Protein AF-A0ABD3P329-F1 (afdb_monomer)

Mean predicted aligned error: 16.36 Å

Foldseek 3Di:
DDDDDDDDDDDDDDDDDDDDDDDDDDDDDDDPDPDLVNVCVVLNVVLSVLLVVLVVLVVVVVVPDDDDDDDDDDDDDDDDDDDDDDDDDDDDDDDDDDDDDDDDDDDDDDDDDDDDDDDDDDDDDDDDDDDDDDDDDDPVVVDDPVVVVVVVVVDDPVNVLVPLDPDDPPPPNQQLVVNLAHEDALLPHQQQAPPRDDDPVSLLRNLVNHAEYEYDDLPRRGDLVSLSVCVSVPSQQNHQYYEYELCLSVLSNLLSCLSRPRHAYYAYHNDDDLVCLPDPSSLVSVLSSLLSNLSNLNYAEYHYYHLAAHELVSLLSLLSNLNYQYYADENYQCQPNLLSPLSNLNHAEDADAHYAPNDHHPDAHDLVSLVSNLSNLNHQEYHYHRHEQAALSSLVSPLQHQRHAYYHYAQHFNYDLRVLLSVLSNLNYQEDAYHYDLPPPDPGPAHDLLSNLSVLSNCNHAFYHDEARDPALCSLLSNLSNANHAEYEYEYNDDQDPVNVVVSVVSCVVRHVNYQEYEYEDCPPDDWDWDADPNHIYIYDYDDPRDDDPRD

Secondary structure (DSSP, 8-state):
--------------------------------PPPHHHHHHHH-HHHHHHHHHHHHHHHHHHHS---S------------------------------------------------------------------PPPPGGGGS-HHHHHHHHTT--HHHHHHTS-SPPTTT----GGGGTTS-EESTT-TTTBTT----HHHHHHHHTT--EEEE--TT--B-HHHHHHHHHTTTTTT--EEEESSGGGGHHHHHHHTT-TT--EEEEEE---HHHHT-HHHHHHHHHHHHHGGG-TT-SEEEEEEEEEEPGGGGGGGGG-TT-SEEEEEEE--TTTGGGGTT-TT-SEEEEEEB-SS---SSPPPHHHHGGGTT-TT--EEEEES-TT--HHHHTTTTT-TT--EEEEES--S--TTHHHHHHT-TT-SEEEEE--S---S---PPPGGGGGGGGG-TT--EEEEES--SSGGGGGGGTT-TT--EEEEE-SS---HHHHHHHHHHHHHH-TT--EEEEEESS-PPPEEEEETTEEEEEEE--BTB-----

Structure (mmCIF, N/CA/C/O backbone):
data_AF-A0ABD3P329-F1
#
_entry.id   AF-A0ABD3P329-F1
#
loop_
_atom_site.group_PDB
_atom_site.id
_atom_site.type_symbol
_atom_site.label_atom_id
_atom_site.label_alt_id
_atom_site.label_comp_id
_atom_site.label_asym_id
_atom_site.label_entity_id
_atom_site.label_seq_id
_atom_site.pdbx_PDB_ins_code
_atom_site.Cartn_x
_atom_site.Cartn_y
_atom_site.Cartn_z
_atom_site.occupancy
_atom_site.B_iso_or_equiv
_atom_site.auth_seq_id
_atom_site.auth_comp_id
_atom_site.auth_asym_id
_atom_site.auth_atom_id
_atom_site.pdbx_PDB_model_num
ATOM 1 N N . MET A 1 1 ? 39.337 41.580 45.829 1.00 33.41 1 MET A N 1
ATOM 2 C CA . MET A 1 1 ? 40.181 40.472 45.324 1.00 33.41 1 MET A CA 1
ATOM 3 C C . MET A 1 1 ? 40.118 40.576 43.806 1.00 33.41 1 MET A C 1
ATOM 5 O O . MET A 1 1 ? 39.018 40.715 43.300 1.00 33.41 1 MET A O 1
ATOM 9 N N . MET A 1 2 ? 41.209 40.935 43.121 1.00 28.69 2 MET A N 1
ATOM 10 C CA . MET A 1 2 ? 42.257 40.014 42.628 1.00 28.69 2 MET A CA 1
ATOM 11 C C . MET A 1 2 ? 41.678 38.880 41.761 1.00 28.69 2 MET A C 1
ATOM 13 O O . MET A 1 2 ? 40.825 38.163 42.264 1.00 28.69 2 MET A O 1
ATOM 17 N N . SER A 1 3 ? 42.108 38.608 40.523 1.00 28.09 3 SER A N 1
ATOM 18 C CA . SER A 1 3 ? 42.978 39.330 39.569 1.00 28.09 3 SER A CA 1
ATOM 19 C C . SER A 1 3 ? 42.733 38.733 38.171 1.00 28.09 3 SER A C 1
ATOM 21 O O . SER A 1 3 ? 42.614 37.517 38.066 1.00 28.09 3 SER A O 1
ATOM 23 N N . VAL A 1 4 ? 42.728 39.536 37.101 1.00 32.75 4 VAL A N 1
ATOM 24 C CA . VAL A 1 4 ? 42.748 39.028 35.709 1.00 32.75 4 VAL A CA 1
ATOM 25 C C . VAL A 1 4 ? 44.195 39.017 35.192 1.00 32.75 4 VAL A C 1
ATOM 27 O O . VAL A 1 4 ? 44.858 40.050 35.311 1.00 32.75 4 VAL A O 1
ATOM 30 N N . PRO A 1 5 ? 44.697 37.924 34.586 1.00 31.67 5 PRO A N 1
ATOM 31 C CA . PRO A 1 5 ? 45.894 37.937 33.746 1.00 31.67 5 PRO A CA 1
ATOM 32 C C . PRO A 1 5 ? 45.532 38.125 32.262 1.00 31.67 5 PRO A C 1
ATOM 34 O O . PRO A 1 5 ? 44.532 37.599 31.782 1.00 31.67 5 PRO A O 1
ATOM 37 N N . THR A 1 6 ? 46.359 38.868 31.526 1.00 28.17 6 THR A N 1
ATOM 38 C CA . THR A 1 6 ? 46.126 39.264 30.126 1.00 28.17 6 THR A CA 1
ATOM 39 C C . THR A 1 6 ? 47.281 38.857 29.205 1.00 28.17 6 THR A C 1
ATOM 41 O O . THR A 1 6 ? 48.419 39.195 29.513 1.00 28.17 6 THR A O 1
ATOM 44 N N . LEU A 1 7 ? 46.938 38.297 28.027 1.00 30.86 7 LEU A N 1
ATOM 45 C CA . LEU A 1 7 ? 47.643 38.462 26.728 1.00 30.86 7 LEU A CA 1
ATOM 46 C C . LEU A 1 7 ? 49.097 37.882 26.646 1.00 30.86 7 LEU A C 1
ATOM 48 O O . LEU A 1 7 ? 49.596 37.418 27.669 1.00 30.86 7 LEU A O 1
ATOM 52 N N . PRO A 1 8 ? 49.812 37.855 25.482 1.00 33.06 8 PRO A N 1
ATOM 53 C CA . PRO A 1 8 ? 49.550 38.489 24.176 1.00 33.06 8 PRO A CA 1
ATOM 54 C C . PRO A 1 8 ? 49.763 37.518 22.950 1.00 33.06 8 PRO A C 1
ATOM 56 O O . PRO A 1 8 ? 49.290 36.390 23.064 1.00 33.06 8 PRO A O 1
ATOM 59 N N . PRO A 1 9 ? 50.284 37.886 21.743 1.00 39.00 9 PRO A N 1
ATOM 60 C CA . PRO A 1 9 ? 49.525 37.694 20.488 1.00 39.00 9 PRO A CA 1
ATOM 61 C C . PRO A 1 9 ? 50.284 36.940 19.361 1.00 39.00 9 PRO A C 1
ATOM 63 O O . PRO A 1 9 ? 51.432 36.561 19.548 1.00 39.00 9 PRO A O 1
ATOM 66 N N . PHE A 1 10 ? 49.675 36.776 18.175 1.00 24.91 10 PHE A N 1
ATOM 67 C CA . PHE A 1 10 ? 50.220 37.111 16.832 1.00 24.91 10 PHE A CA 1
ATOM 68 C C . PHE A 1 10 ? 49.225 36.682 15.724 1.00 24.91 10 PHE A C 1
ATOM 70 O O . PHE A 1 10 ? 48.379 35.820 15.939 1.00 24.91 10 PHE A O 1
ATOM 77 N N . ALA A 1 11 ? 49.311 37.315 14.554 1.00 26.98 11 ALA A N 1
ATOM 78 C CA . ALA A 1 11 ? 48.506 37.084 13.340 1.00 26.98 11 ALA A CA 1
ATOM 79 C C . ALA A 1 11 ? 49.462 37.087 12.117 1.00 26.98 11 ALA A C 1
ATOM 81 O O . ALA A 1 11 ? 50.664 37.259 12.351 1.00 26.98 11 ALA A O 1
ATOM 82 N N . PRO A 1 12 ? 49.012 37.096 10.842 1.00 36.84 12 PRO A N 1
ATOM 83 C CA . PRO A 1 12 ? 47.814 36.528 10.194 1.00 36.84 12 PRO A CA 1
ATOM 84 C C . PRO A 1 12 ? 48.187 35.607 8.993 1.00 36.84 12 PRO A C 1
ATOM 86 O O . PRO A 1 12 ? 49.357 35.497 8.663 1.00 36.84 12 PRO A O 1
ATOM 89 N N . ASP A 1 13 ? 47.196 35.028 8.302 1.00 24.64 13 ASP A N 1
ATOM 90 C CA . ASP A 1 13 ? 47.161 34.816 6.831 1.00 24.64 13 ASP A CA 1
ATOM 91 C C . ASP A 1 13 ? 45.723 34.361 6.471 1.00 24.64 13 ASP A C 1
ATOM 93 O O . ASP A 1 13 ? 45.173 33.500 7.153 1.00 24.64 13 ASP A O 1
ATOM 97 N N . SER A 1 14 ? 44.919 35.074 5.672 1.00 26.94 14 SER A N 1
ATOM 98 C CA . SER A 1 14 ? 45.032 35.455 4.246 1.00 26.94 14 SER A CA 1
ATOM 99 C C . SER A 1 14 ? 44.510 34.372 3.276 1.00 26.94 14 SER A C 1
ATOM 101 O O . SER A 1 14 ? 45.256 33.581 2.720 1.00 26.94 14 SER A O 1
ATOM 103 N N . ASP A 1 15 ? 43.180 34.302 3.113 1.00 25.27 15 ASP A N 1
ATOM 104 C CA . ASP A 1 15 ? 42.521 34.576 1.820 1.00 25.27 15 ASP A CA 1
ATOM 105 C C . ASP A 1 15 ? 41.005 34.312 1.863 1.00 25.27 15 ASP A C 1
ATOM 107 O O . ASP A 1 15 ? 40.531 33.222 2.172 1.00 25.27 15 ASP A O 1
ATOM 111 N N . SER A 1 16 ? 40.227 35.335 1.502 1.00 25.48 16 SER A N 1
ATOM 112 C CA . SER A 1 16 ? 38.822 35.205 1.103 1.00 25.48 16 SER A CA 1
ATOM 113 C C . SER A 1 16 ? 38.446 36.394 0.209 1.00 25.48 16 SER A C 1
ATOM 115 O O . SER A 1 16 ? 38.739 37.535 0.576 1.00 25.48 16 SER A O 1
ATOM 117 N N . PRO A 1 17 ? 37.808 36.175 -0.953 1.00 26.09 17 PRO A N 1
ATOM 118 C CA . PRO A 1 17 ? 37.141 37.231 -1.694 1.00 26.09 17 PRO A CA 1
ATOM 119 C C . PRO A 1 17 ? 35.642 37.202 -1.385 1.00 26.09 17 PRO A C 1
ATOM 121 O O . PRO A 1 17 ? 34.905 36.319 -1.822 1.00 26.09 17 PRO A O 1
ATOM 124 N N . SER A 1 18 ? 35.191 38.199 -0.633 1.00 25.75 18 SER A N 1
ATOM 125 C CA . SER A 1 18 ? 33.776 38.511 -0.474 1.00 25.75 18 SER A CA 1
ATOM 126 C C . SER A 1 18 ? 33.160 39.008 -1.785 1.00 25.75 18 SER A C 1
ATOM 128 O O . SER A 1 18 ? 33.782 39.770 -2.526 1.00 25.75 18 SER A O 1
ATOM 130 N N . TRP A 1 19 ? 31.890 38.677 -2.010 1.00 22.67 19 TRP A N 1
ATOM 131 C CA . TRP A 1 19 ? 30.949 39.600 -2.643 1.00 22.67 19 TRP A CA 1
ATOM 132 C C . TRP A 1 19 ? 29.523 39.287 -2.178 1.00 22.67 19 TRP A C 1
ATOM 134 O O . TRP A 1 19 ? 28.980 38.219 -2.430 1.00 22.67 19 TRP A O 1
ATOM 144 N N . GLU A 1 20 ? 28.918 40.252 -1.493 1.00 22.30 20 GLU A N 1
ATOM 145 C CA . GLU A 1 20 ? 27.466 40.362 -1.352 1.00 22.30 20 GLU A CA 1
ATOM 146 C C . GLU A 1 20 ? 26.979 41.541 -2.204 1.00 22.30 20 GLU A C 1
ATOM 148 O O . GLU A 1 20 ? 27.761 42.408 -2.598 1.00 22.30 20 GLU A O 1
ATOM 153 N N . THR A 1 21 ? 25.660 41.608 -2.396 1.00 25.03 21 THR A N 1
ATOM 154 C CA . THR A 1 21 ? 24.889 42.676 -3.060 1.00 25.03 21 THR A CA 1
ATOM 155 C C . THR A 1 21 ? 24.862 42.656 -4.593 1.00 25.03 21 THR A C 1
ATOM 157 O O . THR A 1 21 ? 25.572 43.383 -5.275 1.00 25.03 21 THR A O 1
ATOM 160 N N . HIS A 1 22 ? 23.886 41.917 -5.130 1.00 23.20 22 HIS A N 1
ATOM 161 C CA . HIS A 1 22 ? 22.795 42.556 -5.875 1.00 23.20 22 HIS A CA 1
ATOM 162 C C . HIS A 1 22 ? 21.510 41.721 -5.787 1.00 23.20 22 HIS A C 1
ATOM 164 O O . HIS A 1 22 ? 21.439 40.607 -6.295 1.00 23.20 22 HIS A O 1
ATOM 170 N N . VAL A 1 23 ? 20.481 42.288 -5.152 1.00 28.47 23 VAL A N 1
ATOM 171 C CA . VAL A 1 23 ? 19.096 41.816 -5.273 1.00 28.47 23 VAL A CA 1
ATOM 172 C C . VAL A 1 23 ? 18.464 42.570 -6.436 1.00 28.47 23 VAL A C 1
ATOM 174 O O . VAL A 1 23 ? 18.230 43.767 -6.319 1.00 28.47 23 VAL A O 1
ATOM 177 N N . GLU A 1 24 ? 18.170 41.875 -7.530 1.00 21.44 24 GLU A N 1
ATOM 178 C CA . GLU A 1 24 ? 17.107 42.232 -8.476 1.00 21.44 24 GLU A CA 1
ATOM 179 C C . GLU A 1 24 ? 16.695 40.956 -9.227 1.00 21.44 24 GLU A C 1
ATOM 181 O O . GLU A 1 24 ? 17.535 40.131 -9.581 1.00 21.44 24 GLU A O 1
ATOM 186 N N . GLY A 1 25 ? 15.387 40.709 -9.321 1.00 25.69 25 GLY A N 1
ATOM 187 C CA . GLY A 1 25 ? 14.870 39.345 -9.460 1.00 25.69 25 GLY A CA 1
ATOM 188 C C . GLY A 1 25 ? 14.816 38.791 -10.883 1.00 25.69 25 GLY A C 1
ATOM 189 O O . GLY A 1 25 ? 14.655 39.531 -11.851 1.00 25.69 25 GLY A O 1
ATOM 190 N N . PHE A 1 26 ? 14.799 37.459 -10.977 1.00 21.06 26 PHE A N 1
ATOM 191 C CA . PHE A 1 26 ? 14.274 36.738 -12.134 1.00 21.06 26 PHE A CA 1
ATOM 192 C C . PHE A 1 26 ? 13.271 35.668 -11.694 1.00 21.06 26 PHE A C 1
ATOM 194 O O . PHE A 1 26 ? 13.596 34.751 -10.946 1.00 21.06 26 PHE A O 1
ATOM 201 N N . ASN A 1 27 ? 12.039 35.798 -12.190 1.00 26.78 27 ASN A N 1
ATOM 202 C CA . ASN A 1 27 ? 11.068 34.711 -12.210 1.00 26.78 27 ASN A CA 1
ATOM 203 C C . ASN A 1 27 ? 11.447 33.736 -13.330 1.00 26.78 27 ASN A C 1
ATOM 205 O O . ASN A 1 27 ? 11.325 34.095 -14.501 1.00 26.78 27 ASN A O 1
ATOM 209 N N . SER A 1 28 ? 11.762 32.492 -12.987 1.00 24.28 28 SER A N 1
ATOM 210 C CA . SER A 1 28 ? 11.538 31.346 -13.873 1.00 24.28 28 SER A CA 1
ATOM 211 C C . SER A 1 28 ? 11.510 30.060 -13.059 1.00 24.28 28 SER A C 1
ATOM 213 O O . SER A 1 28 ? 12.476 29.733 -12.379 1.00 24.28 28 SER A O 1
ATOM 215 N N . ALA A 1 29 ? 10.400 29.327 -13.142 1.00 30.25 29 ALA A N 1
ATOM 216 C CA . ALA A 1 29 ? 10.355 27.948 -12.683 1.00 30.25 29 ALA A CA 1
ATOM 217 C C . ALA A 1 29 ? 11.169 27.091 -13.662 1.00 30.25 29 ALA A C 1
ATOM 219 O O . ALA A 1 29 ? 10.735 26.868 -14.794 1.00 30.25 29 ALA A O 1
ATOM 220 N N . GLU A 1 30 ? 12.346 26.637 -13.242 1.00 26.77 30 GLU A N 1
ATOM 221 C CA . GLU A 1 30 ? 13.089 25.615 -13.975 1.00 26.77 30 GLU A CA 1
ATOM 222 C C . GLU A 1 30 ? 12.525 24.240 -13.605 1.00 26.77 30 GLU A C 1
ATOM 224 O O . GLU A 1 30 ? 12.698 23.735 -12.495 1.00 26.77 30 GLU A O 1
ATOM 229 N N . HIS A 1 31 ? 11.791 23.647 -14.547 1.00 34.75 31 HIS A N 1
ATOM 230 C CA . HIS A 1 31 ? 11.434 22.236 -14.490 1.00 34.75 31 HIS A CA 1
ATOM 231 C C . HIS A 1 31 ? 12.709 21.412 -14.690 1.00 34.75 31 HIS A C 1
ATOM 233 O O . HIS A 1 31 ? 13.233 21.354 -15.801 1.00 34.75 31 HIS A O 1
ATOM 239 N N . ASN A 1 32 ? 13.184 20.769 -13.624 1.00 34.84 32 ASN A N 1
ATOM 240 C CA . ASN A 1 32 ? 14.362 19.904 -13.661 1.00 34.84 32 ASN A CA 1
ATOM 241 C C . ASN A 1 32 ? 14.026 18.534 -14.289 1.00 34.84 32 ASN A C 1
ATOM 243 O O . ASN A 1 32 ? 13.961 17.508 -13.613 1.00 34.84 32 ASN A O 1
ATOM 247 N N . GLU A 1 33 ? 13.780 18.515 -15.601 1.00 37.62 33 GLU A N 1
ATOM 248 C CA . GLU A 1 33 ? 13.970 17.297 -16.395 1.00 37.62 33 GLU A CA 1
ATOM 249 C C . GLU A 1 33 ? 15.479 17.078 -16.581 1.00 37.62 33 GLU A C 1
ATOM 251 O O . GLU A 1 33 ? 16.175 17.985 -17.039 1.00 37.62 33 GLU A O 1
ATOM 256 N N . LEU A 1 34 ? 15.982 15.880 -16.257 1.00 41.06 34 LEU A N 1
ATOM 257 C CA . LEU A 1 34 ? 17.368 15.501 -16.557 1.00 41.06 34 LEU A CA 1
ATOM 258 C C . LEU A 1 34 ? 17.635 15.668 -18.057 1.00 41.06 34 LEU A C 1
ATOM 260 O O . LEU A 1 34 ? 16.878 15.168 -18.898 1.00 41.06 34 LEU A O 1
ATOM 264 N N . SER A 1 35 ? 18.719 16.363 -18.387 1.00 47.31 35 SER A N 1
ATOM 265 C CA . SER A 1 35 ? 19.080 16.673 -19.764 1.00 47.31 35 SER A CA 1
ATOM 266 C C . SER A 1 35 ? 19.396 15.410 -20.567 1.00 47.31 35 SER A C 1
ATOM 268 O O . SER A 1 35 ? 19.727 14.338 -20.045 1.00 47.31 35 SER A O 1
ATOM 270 N N . ARG A 1 36 ? 19.312 15.531 -21.896 1.00 49.91 36 ARG A N 1
ATOM 271 C CA . ARG A 1 36 ? 19.662 14.437 -22.808 1.00 49.91 36 ARG A CA 1
ATOM 272 C C . ARG A 1 36 ? 21.118 14.008 -22.617 1.00 49.91 36 ARG A C 1
ATOM 274 O O . ARG A 1 36 ? 21.423 12.828 -22.760 1.00 49.91 36 ARG A O 1
ATOM 281 N N . GLU A 1 37 ? 21.983 14.969 -22.331 1.00 46.38 37 GLU A N 1
ATOM 282 C CA . GLU A 1 37 ? 23.412 14.815 -22.117 1.00 46.38 37 GLU A CA 1
ATOM 283 C C . GLU A 1 37 ? 23.691 14.011 -20.835 1.00 46.38 37 GLU A C 1
ATOM 285 O O . GLU A 1 37 ? 24.374 12.991 -20.917 1.00 46.38 37 GLU A O 1
ATOM 290 N N . GLU A 1 38 ? 23.069 14.364 -19.703 1.00 45.78 38 GLU A N 1
ATOM 291 C CA . GLU A 1 38 ? 23.176 13.612 -18.436 1.00 45.78 38 GLU A CA 1
ATOM 292 C C . GLU A 1 38 ? 22.682 12.163 -18.588 1.00 45.78 38 GLU A C 1
ATOM 294 O O . GLU A 1 38 ? 23.344 11.214 -18.166 1.00 45.78 38 GLU A O 1
ATOM 299 N N . LEU A 1 39 ? 21.552 11.955 -19.274 1.00 43.00 39 LEU A N 1
ATOM 300 C CA . LEU A 1 39 ? 21.031 10.609 -19.532 1.00 43.00 39 LEU A CA 1
ATOM 301 C C . LEU A 1 39 ? 21.941 9.785 -20.467 1.00 43.00 39 LEU A C 1
ATOM 303 O O . LEU A 1 39 ? 22.006 8.561 -20.340 1.00 43.00 39 LEU A O 1
ATOM 307 N N . ILE A 1 40 ? 22.644 10.423 -21.411 1.00 47.88 40 ILE A N 1
ATOM 308 C CA . ILE A 1 40 ? 23.613 9.760 -22.303 1.00 47.88 40 ILE A CA 1
ATOM 309 C C . ILE A 1 40 ? 24.884 9.360 -21.548 1.00 47.88 40 ILE A C 1
ATOM 311 O O . ILE A 1 40 ? 25.400 8.267 -21.793 1.00 47.88 40 ILE A O 1
ATOM 315 N N . GLU A 1 41 ? 25.368 10.211 -20.642 1.00 41.75 41 GLU A N 1
ATOM 316 C CA . GLU A 1 41 ? 26.548 9.946 -19.813 1.00 41.75 41 GLU A CA 1
ATOM 317 C C . GLU A 1 41 ? 26.313 8.765 -18.857 1.00 41.75 41 GLU A C 1
ATOM 319 O O . GLU A 1 41 ? 27.185 7.909 -18.710 1.00 41.75 41 GLU A O 1
ATOM 324 N N . LEU A 1 42 ? 25.101 8.655 -18.300 1.00 40.94 42 LEU A N 1
ATOM 325 C CA . LEU A 1 42 ? 24.722 7.608 -17.347 1.00 40.94 42 LEU A CA 1
ATOM 326 C C . LEU A 1 42 ? 24.362 6.259 -17.999 1.00 40.94 42 LEU A C 1
ATOM 328 O O . LEU A 1 42 ? 24.855 5.213 -17.582 1.00 40.94 42 LEU A O 1
ATOM 332 N N . PHE A 1 43 ? 23.521 6.248 -19.041 1.00 43.94 43 PHE A N 1
ATOM 333 C CA . PHE A 1 43 ? 23.031 4.996 -19.649 1.00 43.94 43 PHE A CA 1
ATOM 334 C C . PHE A 1 43 ? 23.828 4.526 -20.874 1.00 43.94 43 PHE A C 1
ATOM 336 O O . PHE A 1 43 ? 23.582 3.428 -21.393 1.00 43.94 43 PHE A O 1
ATOM 343 N N . GLY A 1 44 ? 24.760 5.345 -21.360 1.00 45.59 44 GLY A N 1
ATOM 344 C CA . GLY A 1 44 ? 25.486 5.127 -22.603 1.00 45.59 44 GLY A CA 1
ATOM 345 C C . GLY A 1 44 ? 24.667 5.500 -23.844 1.00 45.59 44 GLY A C 1
ATOM 346 O O . GLY A 1 44 ? 23.493 5.144 -24.002 1.00 45.59 44 GLY A O 1
ATOM 347 N N . GLU A 1 45 ? 25.334 6.174 -24.780 1.00 46.69 45 GLU A N 1
ATOM 348 C CA . GLU A 1 45 ? 24.742 6.789 -25.974 1.00 46.69 45 GLU A CA 1
ATOM 349 C C . GLU A 1 45 ? 23.877 5.823 -26.815 1.00 46.69 45 GLU A C 1
ATOM 351 O O . GLU A 1 45 ? 22.811 6.195 -27.310 1.00 46.69 45 GLU A O 1
ATOM 356 N N . GLU A 1 46 ? 24.281 4.551 -26.931 1.00 48.00 46 GLU A N 1
ATOM 357 C CA . GLU A 1 46 ? 23.543 3.534 -27.697 1.00 48.00 46 GLU A CA 1
ATOM 358 C C . GLU A 1 46 ? 22.199 3.129 -27.060 1.00 48.00 46 GLU A C 1
ATOM 360 O O . GLU A 1 46 ? 21.250 2.840 -27.790 1.00 48.00 46 GLU A O 1
ATOM 365 N N . ASN A 1 47 ? 22.084 3.114 -25.726 1.00 47.38 47 ASN A N 1
ATOM 366 C CA . ASN A 1 47 ? 20.822 2.776 -25.057 1.00 47.38 47 ASN A CA 1
ATOM 367 C C . ASN A 1 47 ? 19.841 3.955 -25.136 1.00 47.38 47 ASN A C 1
ATOM 369 O O . ASN A 1 47 ? 18.672 3.765 -25.481 1.00 47.38 47 ASN A O 1
ATOM 373 N N . MET A 1 48 ? 20.327 5.180 -24.902 1.00 58.97 48 MET A N 1
ATOM 374 C CA . MET A 1 48 ? 19.500 6.387 -24.977 1.00 58.97 48 MET A CA 1
ATOM 375 C C . MET A 1 48 ? 18.993 6.667 -26.388 1.00 58.97 48 MET A C 1
ATOM 377 O O . MET A 1 48 ? 17.799 6.909 -26.564 1.00 58.97 48 MET A O 1
ATOM 381 N N . ASN A 1 49 ? 19.849 6.567 -27.412 1.00 53.12 49 ASN A N 1
ATOM 382 C CA . ASN A 1 49 ? 19.412 6.728 -28.801 1.00 53.12 49 ASN A CA 1
ATOM 383 C C . ASN A 1 49 ? 18.298 5.732 -29.168 1.00 53.12 49 ASN A C 1
ATOM 385 O O . ASN A 1 49 ? 17.370 6.098 -29.889 1.00 53.12 49 ASN A O 1
ATOM 389 N N . TYR A 1 50 ? 18.322 4.516 -28.612 1.00 52.03 50 TYR A N 1
ATOM 390 C CA . TYR A 1 50 ? 17.266 3.529 -28.830 1.00 52.03 50 TYR A CA 1
ATOM 391 C C . TYR A 1 50 ? 15.951 3.881 -28.107 1.00 52.03 50 TYR A C 1
ATOM 393 O O . TYR A 1 50 ? 14.873 3.733 -28.685 1.00 52.03 50 TYR A O 1
ATOM 401 N N . ILE A 1 51 ? 16.012 4.395 -26.872 1.00 49.81 51 ILE A N 1
ATOM 402 C CA . ILE A 1 51 ? 14.832 4.900 -26.142 1.00 49.81 51 ILE A CA 1
ATOM 403 C C . ILE A 1 51 ? 14.194 6.073 -26.907 1.00 49.81 51 ILE A C 1
ATOM 405 O O . ILE A 1 51 ? 12.977 6.090 -27.114 1.00 49.81 51 ILE A O 1
ATOM 409 N N . PHE A 1 52 ? 15.001 7.014 -27.408 1.00 58.53 52 PHE A N 1
ATOM 410 C CA . PHE A 1 52 ? 14.516 8.116 -28.243 1.00 58.53 52 PHE A CA 1
ATOM 411 C C . PHE A 1 52 ? 13.939 7.633 -29.588 1.00 58.53 52 PHE A C 1
ATOM 413 O O . PHE A 1 52 ? 12.898 8.136 -30.011 1.00 58.53 52 PHE A O 1
ATOM 420 N N . GLU A 1 53 ? 14.535 6.627 -30.240 1.00 53.97 53 GLU A N 1
ATOM 421 C CA . GLU A 1 53 ? 14.006 6.031 -31.479 1.00 53.97 53 GLU A CA 1
ATOM 422 C C . GLU A 1 53 ? 12.643 5.346 -31.257 1.00 53.97 53 GLU A C 1
ATOM 424 O O . GLU A 1 53 ? 11.729 5.491 -32.076 1.00 53.97 53 GLU A O 1
ATOM 429 N N . VAL A 1 54 ? 12.471 4.641 -30.132 1.00 50.72 54 VAL A N 1
ATOM 430 C CA . VAL A 1 54 ? 11.184 4.054 -29.721 1.00 50.72 54 VAL A CA 1
ATOM 431 C C . VAL A 1 54 ? 10.130 5.142 -29.516 1.00 50.72 54 VAL A C 1
ATOM 433 O O . VAL A 1 54 ? 9.059 5.057 -30.122 1.00 50.72 54 VAL A O 1
ATOM 436 N N . ARG A 1 55 ? 10.441 6.190 -28.739 1.00 56.19 55 ARG A N 1
ATOM 437 C CA . ARG A 1 55 ? 9.532 7.329 -28.508 1.00 56.19 55 ARG A CA 1
ATOM 438 C C . ARG A 1 55 ? 9.139 8.013 -29.823 1.00 56.19 55 ARG A C 1
ATOM 440 O O . ARG A 1 55 ? 7.957 8.252 -30.059 1.00 56.19 55 ARG A O 1
ATOM 447 N N . ALA A 1 56 ? 10.098 8.259 -30.719 1.00 57.22 56 ALA A N 1
ATOM 448 C CA . ALA A 1 56 ? 9.842 8.868 -32.025 1.00 57.22 56 ALA A CA 1
ATOM 449 C C . ALA A 1 56 ? 8.913 8.009 -32.905 1.00 57.22 56 ALA A C 1
ATOM 451 O O . ALA A 1 56 ? 8.023 8.538 -33.575 1.00 57.22 56 ALA A O 1
ATOM 452 N N . ARG A 1 57 ? 9.064 6.677 -32.876 1.00 53.78 57 ARG A N 1
ATOM 453 C CA . ARG A 1 57 ? 8.162 5.748 -33.579 1.00 53.78 57 ARG A CA 1
ATOM 454 C C . ARG A 1 57 ? 6.764 5.702 -32.965 1.00 53.78 57 ARG A C 1
ATOM 456 O O . ARG A 1 57 ? 5.792 5.665 -33.713 1.00 53.78 57 ARG A O 1
ATOM 463 N N . GLN A 1 58 ? 6.647 5.738 -31.639 1.00 49.00 58 GLN A N 1
ATOM 464 C CA . GLN A 1 58 ? 5.353 5.799 -30.952 1.00 49.00 58 GLN A CA 1
ATOM 465 C C . GLN A 1 58 ? 4.612 7.109 -31.268 1.00 49.00 58 GLN A C 1
ATOM 467 O O . GLN A 1 58 ? 3.442 7.063 -31.641 1.00 49.00 58 GLN A O 1
ATOM 472 N N . ALA A 1 59 ? 5.306 8.252 -31.245 1.00 51.00 59 ALA A N 1
ATOM 473 C CA . ALA A 1 59 ? 4.749 9.546 -31.648 1.00 51.00 59 ALA A CA 1
ATOM 474 C C . ALA A 1 59 ? 4.308 9.575 -33.129 1.00 51.00 59 ALA A C 1
ATOM 476 O O . ALA A 1 59 ? 3.262 10.127 -33.466 1.00 51.00 59 ALA A O 1
ATOM 477 N N . ALA A 1 60 ? 5.056 8.931 -34.031 1.00 46.31 60 ALA A N 1
ATOM 478 C CA . ALA A 1 60 ? 4.654 8.804 -35.434 1.00 46.31 60 ALA A CA 1
ATOM 479 C C . ALA A 1 60 ? 3.392 7.932 -35.627 1.00 46.31 60 ALA A C 1
ATOM 481 O O . ALA A 1 60 ? 2.607 8.172 -36.551 1.00 46.31 60 ALA A O 1
ATOM 482 N N . LEU A 1 61 ? 3.171 6.942 -34.755 1.00 40.31 61 LEU A N 1
ATOM 483 C CA . LEU A 1 61 ? 1.988 6.072 -34.773 1.00 40.31 61 LEU A CA 1
ATOM 484 C C . LEU A 1 61 ? 0.731 6.759 -34.210 1.00 40.31 61 LEU A C 1
ATOM 486 O O . LEU A 1 61 ? -0.360 6.496 -34.706 1.00 40.31 61 LEU A O 1
ATOM 490 N N . THR A 1 62 ? 0.852 7.673 -33.242 1.00 38.41 62 THR A N 1
ATOM 491 C CA . THR A 1 62 ? -0.292 8.477 -32.761 1.00 38.41 62 THR A CA 1
ATOM 492 C C . THR A 1 62 ? -0.688 9.607 -33.715 1.00 38.41 62 THR A C 1
ATOM 494 O O . THR A 1 62 ? -1.856 9.985 -33.751 1.00 38.41 62 THR A O 1
ATOM 497 N N . VAL A 1 63 ? 0.237 10.118 -34.535 1.00 41.09 63 VAL A N 1
ATOM 498 C CA . VAL A 1 63 ? -0.039 11.193 -35.515 1.00 41.09 63 VAL A CA 1
ATOM 499 C C . VAL A 1 63 ? -0.676 10.677 -36.822 1.00 41.09 63 VAL A C 1
ATOM 501 O O . VAL A 1 63 ? -1.232 11.457 -37.596 1.00 41.09 63 VAL A O 1
ATOM 504 N N . SER A 1 64 ? -0.664 9.367 -37.087 1.00 31.03 64 SER A N 1
ATOM 505 C CA . SER A 1 64 ? -1.093 8.780 -38.371 1.00 31.03 64 SER A CA 1
ATOM 506 C C . SER A 1 64 ? -2.564 8.313 -38.430 1.00 31.03 64 SER A C 1
ATOM 508 O O . SER A 1 64 ? -2.866 7.274 -39.012 1.00 31.03 64 SER A O 1
ATOM 510 N N . CYS A 1 65 ? -3.499 9.127 -37.918 1.00 26.30 65 CYS A N 1
ATOM 511 C CA . CYS A 1 65 ? -4.952 8.932 -38.081 1.00 26.30 65 CYS A CA 1
ATOM 512 C C . CYS A 1 65 ? -5.734 10.261 -38.223 1.00 26.30 65 CYS A C 1
ATOM 514 O O . CYS A 1 65 ? -6.135 10.841 -37.214 1.00 26.30 65 CYS A O 1
ATOM 516 N N . PRO A 1 66 ? -6.034 10.741 -39.447 1.00 30.52 66 PRO A N 1
ATOM 517 C CA . PRO A 1 66 ? -7.064 11.754 -39.662 1.00 30.52 66 PRO A CA 1
ATOM 518 C C . PRO A 1 66 ? -8.458 11.105 -39.742 1.00 30.52 66 PRO A C 1
ATOM 520 O O . PRO A 1 66 ? -8.694 10.190 -40.533 1.00 30.52 66 PRO A O 1
ATOM 523 N N . SER A 1 67 ? -9.395 11.596 -38.933 1.00 28.17 67 SER A N 1
ATOM 524 C CA . SER A 1 67 ? -10.798 11.173 -38.934 1.00 28.17 67 SER A CA 1
ATOM 525 C C . SER A 1 67 ? -11.578 11.718 -40.148 1.00 28.17 67 SER A C 1
ATOM 527 O O . SER A 1 67 ? -11.265 12.799 -40.657 1.00 28.17 67 SER A O 1
ATOM 529 N N . PRO A 1 68 ? -12.620 11.009 -40.627 1.00 32.34 68 PRO A N 1
ATOM 530 C CA . PRO A 1 68 ? -13.409 11.448 -41.770 1.00 32.34 68 PRO A CA 1
ATOM 531 C C . PRO A 1 68 ? -14.619 12.289 -41.333 1.00 32.34 68 PRO A C 1
ATOM 533 O O . PRO A 1 68 ? -15.693 11.738 -41.138 1.00 32.34 68 PRO A O 1
ATOM 536 N N . ASP A 1 69 ? -14.456 13.609 -41.201 1.00 28.12 69 ASP A N 1
ATOM 537 C CA . ASP A 1 69 ? -15.435 14.598 -41.700 1.00 28.12 69 ASP A CA 1
ATOM 538 C C . ASP A 1 69 ? -15.057 16.041 -41.332 1.00 28.12 69 ASP A C 1
ATOM 540 O O . ASP A 1 69 ? -14.998 16.407 -40.159 1.00 28.12 69 ASP A O 1
ATOM 544 N N . ARG A 1 70 ? -14.948 16.898 -42.354 1.00 27.55 70 ARG A N 1
ATOM 545 C CA . ARG A 1 70 ? -15.700 18.164 -42.426 1.00 27.55 70 ARG A CA 1
ATOM 546 C C . ARG A 1 70 ? -15.572 18.773 -43.818 1.00 27.55 70 ARG A C 1
ATOM 548 O O . ARG A 1 70 ? -14.488 19.130 -44.271 1.00 27.55 70 ARG A O 1
ATOM 555 N N . ARG A 1 71 ? -16.713 18.927 -44.491 1.00 31.09 71 ARG A N 1
ATOM 556 C CA . ARG A 1 71 ? -16.836 19.829 -45.638 1.00 31.09 71 ARG A CA 1
ATOM 557 C C . ARG A 1 71 ? -16.757 21.261 -45.128 1.00 31.09 71 ARG A C 1
ATOM 559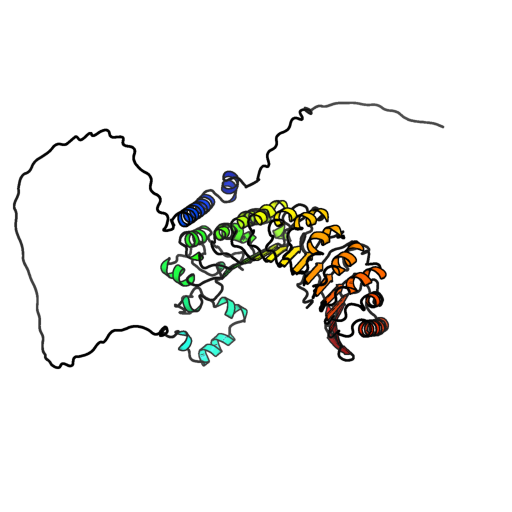 O O . ARG A 1 71 ? -17.611 21.644 -44.339 1.00 31.09 71 ARG A O 1
ATOM 566 N N . GLU A 1 72 ? -15.864 22.069 -45.683 1.00 26.88 72 GLU A N 1
ATOM 567 C CA . GLU A 1 72 ? -16.127 23.502 -45.779 1.00 26.88 72 GLU A CA 1
ATOM 568 C C . GLU A 1 72 ? -15.503 24.092 -47.044 1.00 26.88 72 GLU A C 1
ATOM 570 O O . GLU A 1 72 ? -14.377 23.788 -47.434 1.00 26.88 72 GLU A O 1
ATOM 575 N N . THR A 1 73 ? -16.311 24.874 -47.750 1.00 27.84 73 THR A N 1
ATOM 576 C CA . THR A 1 73 ? -15.983 25.500 -49.029 1.00 27.84 73 THR A CA 1
ATOM 577 C C . THR A 1 73 ? -15.364 26.871 -48.814 1.00 27.84 73 THR A C 1
ATOM 579 O O . THR A 1 73 ? -15.981 27.716 -48.169 1.00 27.84 73 THR A O 1
ATOM 582 N N . THR A 1 74 ? -14.249 27.173 -49.477 1.00 26.73 74 THR A N 1
ATOM 583 C CA . THR A 1 74 ? -13.955 28.550 -49.914 1.00 26.73 74 THR A CA 1
ATOM 584 C C . THR A 1 74 ? -12.993 28.558 -51.098 1.00 26.73 74 THR A C 1
ATOM 586 O O . THR A 1 74 ? -12.352 27.555 -51.406 1.00 26.73 74 THR A O 1
ATOM 589 N N . ALA A 1 75 ? -12.996 29.659 -51.849 1.00 25.69 75 ALA A N 1
ATOM 590 C CA . ALA A 1 75 ? -12.585 29.664 -53.247 1.00 25.69 75 ALA A CA 1
ATOM 591 C C . ALA A 1 75 ? -11.274 30.422 -53.509 1.00 25.69 75 ALA A C 1
ATOM 593 O O . ALA A 1 75 ? -11.002 31.439 -52.885 1.00 25.69 75 ALA A O 1
ATOM 594 N N . ILE A 1 76 ? -10.563 29.958 -54.542 1.00 25.47 76 ILE A N 1
ATOM 595 C CA . ILE A 1 76 ? -9.798 30.746 -55.526 1.00 25.47 76 ILE A CA 1
ATOM 596 C C . ILE A 1 76 ? -8.799 31.788 -54.978 1.00 25.47 76 ILE A C 1
ATOM 598 O O . ILE A 1 76 ? -9.157 32.896 -54.592 1.00 25.47 76 ILE A O 1
ATOM 602 N N . THR A 1 77 ? -7.513 31.552 -55.246 1.00 24.97 77 THR A N 1
ATOM 603 C CA . THR A 1 77 ? -6.691 32.583 -55.908 1.00 24.97 77 THR A CA 1
ATOM 604 C C . THR A 1 77 ? -5.598 31.955 -56.769 1.00 24.97 77 THR A C 1
ATOM 606 O O . THR A 1 77 ? -4.947 30.983 -56.398 1.00 24.97 77 THR A O 1
ATOM 609 N N . THR A 1 78 ? -5.434 32.491 -57.975 1.00 26.36 78 THR A N 1
ATOM 610 C CA . THR A 1 78 ? -4.512 32.004 -59.009 1.00 26.36 78 THR A CA 1
ATOM 611 C C . THR A 1 78 ? -3.130 32.640 -58.901 1.00 26.36 78 THR A C 1
ATOM 613 O O . THR A 1 78 ? -3.029 33.862 -58.826 1.00 26.36 78 THR A O 1
ATOM 616 N N . SER A 1 79 ? -2.069 31.852 -59.084 1.00 25.95 79 SER A N 1
ATOM 617 C CA . SER A 1 79 ? -0.780 32.359 -59.569 1.00 25.95 79 SER A CA 1
ATOM 618 C C . SER A 1 79 ? -0.063 31.285 -60.387 1.00 25.95 79 SER A C 1
ATOM 620 O O . SER A 1 79 ? 0.053 30.142 -59.955 1.00 25.95 79 SER A O 1
ATOM 622 N N . ALA A 1 80 ? 0.391 31.639 -61.591 1.00 26.97 80 ALA A N 1
ATOM 623 C CA . ALA A 1 80 ? 1.016 30.716 -62.535 1.00 26.97 80 ALA A CA 1
ATOM 624 C C . ALA A 1 80 ? 2.325 31.290 -63.087 1.00 26.97 80 ALA A C 1
ATOM 626 O O . ALA A 1 80 ? 2.329 32.410 -63.600 1.00 26.97 80 ALA A O 1
ATOM 627 N N . ARG A 1 81 ? 3.413 30.502 -63.025 1.00 27.38 81 ARG A N 1
ATOM 628 C CA . ARG A 1 81 ? 4.689 30.590 -63.785 1.00 27.38 81 ARG A CA 1
ATOM 629 C C . ARG A 1 81 ? 5.694 29.596 -63.160 1.00 27.38 81 ARG A C 1
ATOM 631 O O . ARG A 1 81 ? 5.651 29.396 -61.960 1.00 27.38 81 ARG A O 1
ATOM 638 N N . LYS A 1 82 ? 6.630 28.965 -63.880 1.00 26.42 82 LYS A N 1
ATOM 639 C CA . LYS A 1 82 ? 6.892 28.928 -65.332 1.00 26.42 82 LYS A CA 1
ATOM 640 C C . LYS A 1 82 ? 7.654 27.637 -65.678 1.00 26.42 82 LYS A C 1
ATOM 642 O O . LYS A 1 82 ? 8.439 27.137 -64.885 1.00 26.42 82 LYS A O 1
ATOM 647 N N . THR A 1 83 ? 7.463 27.142 -66.894 1.00 28.00 83 THR A N 1
ATOM 648 C CA . THR A 1 83 ? 8.154 25.980 -67.478 1.00 28.00 83 THR A CA 1
ATOM 649 C C . THR A 1 83 ? 9.672 26.146 -67.627 1.00 28.00 83 THR A C 1
ATOM 651 O O . THR A 1 83 ? 10.120 27.205 -68.074 1.00 28.00 83 THR A O 1
ATOM 654 N N . ARG A 1 84 ? 10.421 25.036 -67.541 1.00 26.34 84 ARG A N 1
ATOM 655 C CA . ARG A 1 84 ? 11.537 24.773 -68.470 1.00 26.34 84 ARG A CA 1
ATOM 656 C C . ARG A 1 84 ? 11.693 23.274 -68.761 1.00 26.34 84 ARG A C 1
ATOM 658 O O . ARG A 1 84 ? 12.061 22.502 -67.888 1.00 26.34 84 ARG A O 1
ATOM 665 N N . ARG A 1 85 ? 11.424 22.882 -70.012 1.00 26.86 85 ARG A N 1
ATOM 666 C CA . ARG A 1 85 ? 11.935 21.639 -70.612 1.00 26.86 85 ARG A CA 1
ATOM 667 C C . ARG A 1 85 ? 13.337 21.908 -71.162 1.00 26.86 85 ARG A C 1
ATOM 669 O O . ARG A 1 85 ? 13.569 22.990 -71.697 1.00 26.86 85 ARG A O 1
ATOM 676 N N . TYR A 1 86 ? 14.183 20.887 -71.163 1.00 26.92 86 TYR A N 1
ATOM 677 C CA . TYR A 1 86 ? 15.097 20.610 -72.272 1.00 26.92 86 TYR A CA 1
ATOM 678 C C . TYR A 1 86 ? 14.963 19.127 -72.624 1.00 26.92 86 TYR A C 1
ATOM 680 O O . TYR A 1 86 ? 14.633 18.313 -71.764 1.00 26.92 86 TYR A O 1
ATOM 688 N N . GLY A 1 87 ? 15.153 18.787 -73.895 1.00 25.34 87 GLY A N 1
ATOM 689 C CA . GLY A 1 87 ? 15.076 17.416 -74.391 1.00 25.34 87 GLY A CA 1
ATOM 690 C C . GLY A 1 87 ? 15.853 17.258 -75.696 1.00 25.34 87 GLY A C 1
ATOM 691 O O . GLY A 1 87 ? 16.260 18.249 -76.297 1.00 25.34 87 GLY A O 1
ATOM 692 N N . GLY A 1 88 ? 16.033 16.007 -76.114 1.00 26.70 88 GLY A N 1
ATOM 693 C CA . GLY A 1 88 ? 16.789 15.587 -77.299 1.00 26.70 88 GLY A CA 1
ATOM 694 C C . GLY A 1 88 ? 17.488 14.254 -76.983 1.00 26.70 88 GLY A C 1
ATOM 695 O O . GLY A 1 88 ? 18.306 14.240 -76.077 1.00 26.70 88 GLY A O 1
ATOM 696 N N . SER A 1 89 ? 17.074 13.080 -77.488 1.00 28.08 89 SER A N 1
ATOM 697 C CA . SER A 1 89 ? 16.984 12.629 -78.900 1.00 28.08 89 SER A CA 1
ATOM 698 C C . SER A 1 89 ? 18.374 12.300 -79.479 1.00 28.08 89 SER A C 1
ATOM 700 O O . SER A 1 89 ? 19.272 13.112 -79.309 1.00 28.08 89 SER A O 1
ATOM 702 N N . SER A 1 90 ? 18.640 11.208 -80.215 1.00 28.88 90 SER A N 1
ATOM 703 C CA . SER A 1 90 ? 17.918 9.950 -80.531 1.00 28.88 90 SER A CA 1
ATOM 704 C C . SER A 1 90 ? 18.842 9.051 -81.396 1.00 28.88 90 SER A C 1
ATOM 706 O O . SER A 1 90 ? 19.724 9.597 -82.058 1.00 28.88 90 SER A O 1
ATOM 708 N N . ARG A 1 91 ? 18.570 7.729 -81.452 1.00 28.27 91 ARG A N 1
ATOM 709 C CA . ARG A 1 91 ? 18.613 6.779 -82.611 1.00 28.27 91 ARG A CA 1
ATOM 710 C C . ARG A 1 91 ? 19.246 5.408 -82.260 1.00 28.27 91 ARG A C 1
ATOM 712 O O . ARG A 1 91 ? 20.280 5.400 -81.609 1.00 28.27 91 ARG A O 1
ATOM 719 N N . VAL A 1 92 ? 18.547 4.260 -82.409 1.00 29.06 92 VAL A N 1
ATOM 720 C CA . VAL A 1 92 ? 18.335 3.358 -83.602 1.00 29.06 92 VAL A CA 1
ATOM 721 C C . VAL A 1 92 ? 19.698 2.853 -84.160 1.00 29.06 92 VAL A C 1
ATOM 723 O O . VAL A 1 92 ? 20.590 3.682 -84.290 1.00 29.06 92 VAL A O 1
ATOM 726 N N . VAL A 1 93 ? 19.991 1.566 -84.455 1.00 30.95 93 VAL A N 1
ATOM 727 C CA . VAL A 1 93 ? 19.339 0.604 -85.392 1.00 30.95 93 VAL A CA 1
ATOM 728 C C . VAL A 1 93 ? 19.823 -0.872 -85.196 1.00 30.95 93 VAL A C 1
ATOM 730 O O . VAL A 1 93 ? 21.000 -1.068 -84.923 1.00 30.95 93 VAL A O 1
ATOM 733 N N . ASP A 1 94 ? 18.902 -1.841 -85.389 1.00 28.27 94 ASP A N 1
ATOM 734 C CA . ASP A 1 94 ? 18.940 -3.287 -85.790 1.00 28.27 94 ASP A CA 1
ATOM 735 C C . ASP A 1 94 ? 19.945 -4.354 -85.270 1.00 28.27 94 ASP A C 1
ATOM 737 O O . ASP A 1 94 ? 21.099 -4.089 -84.947 1.00 28.27 94 ASP A O 1
ATOM 741 N N . GLY A 1 95 ? 19.496 -5.628 -85.326 1.00 26.55 95 GLY A N 1
ATOM 742 C CA . GLY A 1 95 ? 20.350 -6.834 -85.354 1.00 26.55 95 GLY A CA 1
ATOM 743 C C . GLY A 1 95 ? 19.643 -8.167 -85.016 1.00 26.55 95 GLY A C 1
ATOM 744 O O . GLY A 1 95 ? 19.520 -8.506 -83.843 1.00 26.55 95 GLY A O 1
ATOM 745 N N . ASP A 1 96 ? 19.211 -8.936 -86.026 1.00 25.89 96 ASP A N 1
ATOM 746 C CA . ASP A 1 96 ? 18.558 -10.261 -85.896 1.00 25.89 96 ASP A CA 1
ATOM 747 C C . ASP A 1 96 ? 19.445 -11.392 -85.322 1.00 25.89 96 ASP A C 1
ATOM 749 O O . ASP A 1 96 ? 20.672 -11.347 -85.409 1.00 25.89 96 ASP A O 1
ATOM 753 N N . GLY A 1 97 ? 18.825 -12.493 -84.861 1.00 27.27 97 GLY A N 1
ATOM 754 C CA . GLY A 1 97 ? 19.541 -13.763 -84.646 1.00 27.27 97 GLY A CA 1
ATOM 755 C C . GLY A 1 97 ? 18.764 -14.860 -83.908 1.00 27.27 97 GLY A C 1
ATOM 756 O O . GLY A 1 97 ? 18.817 -14.949 -82.685 1.00 27.27 97 GLY A O 1
ATOM 757 N N . ALA A 1 98 ? 18.077 -15.746 -84.635 1.00 27.77 98 ALA A N 1
ATOM 758 C CA . ALA A 1 98 ? 17.436 -16.932 -84.054 1.00 27.77 98 ALA A CA 1
ATOM 759 C C . ALA A 1 98 ? 18.433 -18.086 -83.814 1.00 27.77 98 ALA A C 1
ATOM 761 O O . ALA A 1 98 ? 19.362 -18.259 -84.597 1.00 27.77 98 ALA A O 1
ATOM 762 N N . THR A 1 99 ? 18.189 -18.942 -82.811 1.00 28.34 99 THR A N 1
ATOM 763 C CA . THR A 1 99 ? 18.199 -20.422 -82.945 1.00 28.34 99 THR A CA 1
ATOM 764 C C . THR A 1 99 ? 17.820 -21.134 -81.635 1.00 28.34 99 THR A C 1
ATOM 766 O O . THR A 1 99 ? 18.133 -20.703 -80.533 1.00 28.34 99 THR A O 1
ATOM 769 N N . ASN A 1 100 ? 17.141 -22.266 -81.798 1.00 26.28 100 ASN A N 1
ATOM 770 C CA . ASN A 1 100 ? 16.828 -23.339 -80.842 1.00 26.28 100 ASN A CA 1
ATOM 771 C C . ASN A 1 100 ? 16.938 -24.646 -81.692 1.00 26.28 100 ASN A C 1
ATOM 773 O O . ASN A 1 100 ? 17.001 -24.505 -82.921 1.00 26.28 100 ASN A O 1
ATOM 777 N N . PRO A 1 101 ? 16.840 -25.902 -81.198 1.00 57.12 101 PRO A N 1
ATOM 778 C CA . PRO A 1 101 ? 16.952 -26.474 -79.846 1.00 57.12 101 PRO A CA 1
ATOM 779 C C . PRO A 1 101 ? 17.936 -27.695 -79.832 1.00 57.12 101 PRO A C 1
ATOM 781 O O . PRO A 1 101 ? 18.895 -27.688 -80.597 1.00 57.12 101 PRO A O 1
ATOM 784 N N . THR A 1 102 ? 17.622 -28.770 -79.066 1.00 28.70 102 THR A N 1
ATOM 785 C CA . THR A 1 102 ? 18.145 -30.184 -79.052 1.00 28.70 102 THR A CA 1
ATOM 786 C C . THR A 1 102 ? 19.070 -30.564 -77.863 1.00 28.70 102 THR A C 1
ATOM 788 O O . THR A 1 102 ? 19.886 -29.747 -77.463 1.00 28.70 102 THR A O 1
ATOM 791 N N . ASN A 1 103 ? 19.016 -31.762 -77.231 1.00 28.25 103 ASN A N 1
ATOM 792 C CA . ASN A 1 103 ? 18.031 -32.875 -77.252 1.00 28.25 103 ASN A CA 1
ATOM 793 C C . ASN A 1 103 ? 18.170 -33.868 -76.052 1.00 28.25 103 ASN A C 1
ATOM 795 O O . ASN A 1 103 ? 19.123 -33.763 -75.291 1.00 28.25 103 ASN A O 1
ATOM 799 N N . GLN A 1 104 ? 17.299 -34.902 -76.035 1.00 27.45 104 GLN A N 1
ATOM 800 C CA . GLN A 1 104 ? 17.353 -36.202 -75.302 1.00 27.45 104 GLN A CA 1
ATOM 801 C C . GLN A 1 104 ? 17.022 -36.167 -73.785 1.00 27.45 104 GLN A C 1
ATOM 803 O O . GLN A 1 104 ? 17.695 -35.493 -73.022 1.00 27.45 104 GLN A O 1
ATOM 808 N N . SER A 1 105 ? 15.922 -36.750 -73.263 1.00 26.70 105 SER A N 1
ATOM 809 C CA . SER A 1 105 ? 15.286 -38.102 -73.359 1.00 26.70 105 SER A CA 1
ATOM 810 C C . SER A 1 105 ? 15.912 -39.138 -72.406 1.00 26.70 105 SER A C 1
ATOM 812 O O . SER A 1 105 ? 17.128 -39.263 -72.391 1.00 26.70 105 SER A O 1
ATOM 814 N N . ILE A 1 106 ? 15.142 -39.908 -71.617 1.00 27.27 106 ILE A N 1
ATOM 815 C CA . ILE A 1 106 ? 14.494 -41.179 -72.032 1.00 27.27 106 ILE A CA 1
ATOM 816 C C . ILE A 1 106 ? 13.263 -41.536 -71.147 1.00 27.27 106 ILE A C 1
ATOM 818 O O . ILE A 1 106 ? 13.325 -41.421 -69.931 1.00 27.27 106 ILE A O 1
ATOM 822 N N . ASN A 1 107 ? 12.189 -41.993 -71.815 1.00 25.70 107 ASN A N 1
ATOM 823 C CA . ASN A 1 107 ? 11.100 -42.965 -71.513 1.00 25.70 107 ASN A CA 1
ATOM 824 C C . ASN A 1 107 ? 10.790 -43.521 -70.092 1.00 25.70 107 ASN A C 1
ATOM 826 O O . ASN A 1 107 ? 11.682 -43.660 -69.270 1.00 25.70 107 ASN A O 1
ATOM 830 N N . ALA A 1 108 ? 9.616 -44.129 -69.810 1.00 26.89 108 ALA A N 1
ATOM 831 C CA . ALA A 1 108 ? 8.210 -44.044 -70.295 1.00 26.89 108 ALA A CA 1
ATOM 832 C C . ALA A 1 108 ? 7.346 -45.158 -69.621 1.00 26.89 108 ALA A C 1
ATOM 834 O O . ALA A 1 108 ? 7.896 -46.127 -69.104 1.00 26.89 108 ALA A O 1
ATOM 835 N N . SER A 1 109 ? 6.008 -45.100 -69.798 1.00 26.31 109 SER A N 1
ATOM 836 C CA . SER A 1 109 ? 4.986 -46.151 -69.512 1.00 26.31 109 SER A CA 1
ATOM 837 C C . SER A 1 109 ? 4.637 -46.399 -68.021 1.00 26.31 109 SER A C 1
ATOM 839 O O . SER A 1 109 ? 5.489 -46.191 -67.172 1.00 26.31 109 SER A O 1
ATOM 841 N N . SER A 1 110 ? 3.453 -46.879 -67.588 1.00 25.67 110 SER A N 1
ATOM 842 C CA . SER A 1 110 ? 2.048 -46.917 -68.093 1.00 25.67 110 SER A CA 1
ATOM 843 C C . SER A 1 110 ? 1.134 -47.508 -66.963 1.00 25.67 110 SER A C 1
ATOM 845 O O . SER A 1 110 ? 1.692 -47.918 -65.952 1.00 25.67 110 SER A O 1
ATOM 847 N N . ARG A 1 111 ? -0.214 -47.629 -66.973 1.00 26.53 111 ARG A N 1
ATOM 848 C CA . ARG A 1 111 ? -1.338 -47.331 -67.904 1.00 26.53 111 ARG A CA 1
ATOM 849 C C . ARG A 1 111 ? -2.688 -47.406 -67.126 1.00 26.53 111 ARG A C 1
ATOM 851 O O . ARG A 1 111 ? -2.760 -48.194 -66.195 1.00 26.53 111 ARG A O 1
ATOM 858 N N . CYS A 1 112 ? -3.758 -46.763 -67.633 1.00 22.70 112 CYS A N 1
ATOM 859 C CA . CYS A 1 112 ? -5.198 -47.096 -67.418 1.00 22.70 112 CYS A CA 1
ATOM 860 C C . CYS A 1 112 ? -5.838 -46.943 -66.003 1.00 22.70 112 CYS A C 1
ATOM 862 O O . CYS A 1 112 ? -5.173 -47.145 -65.002 1.00 22.70 112 CYS A O 1
ATOM 864 N N . ALA A 1 113 ? -7.149 -46.668 -65.840 1.00 23.84 113 ALA A N 1
ATOM 865 C CA . ALA A 1 113 ? -8.186 -46.094 -66.730 1.00 23.84 113 ALA A CA 1
ATOM 866 C C . ALA A 1 113 ? -9.487 -45.732 -65.940 1.00 23.84 113 ALA A C 1
ATOM 868 O O . ALA A 1 113 ? -9.725 -46.336 -64.906 1.00 23.84 113 ALA A O 1
ATOM 869 N N . THR A 1 114 ? -10.306 -44.795 -66.472 1.00 23.78 114 THR A N 1
ATOM 870 C CA . THR A 1 114 ? -11.813 -44.705 -66.499 1.00 23.78 114 THR A CA 1
ATOM 871 C C . THR A 1 114 ? -12.699 -45.182 -65.316 1.00 23.78 114 THR A C 1
ATOM 873 O O . THR A 1 114 ? -12.458 -46.251 -64.783 1.00 23.78 114 THR A O 1
ATOM 876 N N . SER A 1 115 ? -13.882 -44.618 -64.990 1.00 23.34 115 SER A N 1
ATOM 877 C CA . SER A 1 115 ? -14.679 -43.430 -65.416 1.00 23.34 115 SER A CA 1
ATOM 878 C C . SER A 1 115 ? -16.021 -43.396 -64.614 1.00 23.34 115 SER A C 1
ATOM 880 O O . SER A 1 115 ? -16.370 -44.426 -64.046 1.00 23.34 115 SER A O 1
ATOM 882 N N . TYR A 1 116 ? -16.812 -42.300 -64.690 1.00 23.31 116 TYR A N 1
ATOM 883 C CA . TYR A 1 116 ? -18.252 -42.167 -64.296 1.00 23.31 116 TYR A CA 1
ATOM 884 C C . TYR A 1 116 ? -18.602 -42.259 -62.779 1.00 23.31 116 TYR A C 1
ATOM 886 O O . TYR A 1 116 ? -17.906 -42.942 -62.045 1.00 23.31 116 TYR A O 1
ATOM 894 N N . MET A 1 117 ? -19.642 -41.632 -62.185 1.00 23.69 117 MET A N 1
ATOM 895 C CA . MET A 1 117 ? -20.689 -40.630 -62.543 1.00 23.69 117 MET A CA 1
ATOM 896 C C . MET A 1 117 ? -20.918 -39.706 -61.308 1.00 23.69 117 MET A C 1
ATOM 898 O O . MET A 1 117 ? -20.772 -40.173 -60.188 1.00 23.69 117 MET A O 1
ATOM 902 N N . LEU A 1 118 ? -21.103 -38.381 -61.406 1.00 23.17 118 LEU A N 1
ATOM 903 C CA . LEU A 1 118 ? -22.308 -37.610 -61.802 1.00 23.17 118 LEU A CA 1
ATOM 904 C C . LEU A 1 118 ? -23.487 -37.599 -60.782 1.00 23.17 118 LEU A C 1
ATOM 906 O O . LEU A 1 118 ? -24.387 -38.425 -60.874 1.00 23.17 118 LEU A O 1
ATOM 910 N N . ALA A 1 119 ? -23.491 -36.610 -59.869 1.00 24.64 119 ALA A N 1
ATOM 911 C CA . ALA A 1 119 ? -24.645 -35.966 -59.193 1.00 24.64 119 ALA A CA 1
ATOM 912 C C . ALA A 1 119 ? -24.076 -34.848 -58.275 1.00 24.64 119 ALA A C 1
ATOM 914 O O . ALA A 1 119 ? -23.389 -35.168 -57.315 1.00 24.64 119 ALA A O 1
ATOM 915 N N . ALA A 1 120 ? -24.083 -33.542 -58.556 1.00 24.70 120 ALA A N 1
ATOM 916 C CA . ALA A 1 120 ? -25.081 -32.612 -59.095 1.00 24.70 120 ALA A CA 1
ATOM 917 C C . ALA A 1 120 ? -26.117 -32.110 -58.058 1.00 24.70 120 ALA A C 1
ATOM 919 O O . ALA A 1 120 ? -26.932 -32.884 -57.571 1.00 24.70 120 ALA A O 1
ATOM 920 N N . TYR A 1 121 ? -26.111 -30.776 -57.883 1.00 23.77 121 TYR A N 1
ATOM 921 C CA . TYR A 1 121 ? -27.163 -29.860 -57.398 1.00 23.77 121 TYR A CA 1
ATOM 922 C C . TYR A 1 121 ? -27.197 -29.299 -55.952 1.00 23.77 121 TYR A C 1
ATOM 924 O O . TYR A 1 121 ? -27.088 -30.006 -54.959 1.00 23.77 121 TYR A O 1
ATOM 932 N N . PHE A 1 122 ? -27.474 -27.981 -55.939 1.00 24.48 122 PHE A N 1
ATOM 933 C CA . PHE A 1 122 ? -27.900 -27.057 -54.872 1.00 24.48 122 PHE A CA 1
ATOM 934 C C . PHE A 1 122 ? -26.918 -26.626 -53.762 1.00 24.48 122 PHE A C 1
ATOM 936 O O . PHE A 1 122 ? -26.963 -27.106 -52.635 1.00 24.48 122 PHE A O 1
ATOM 943 N N . GLU A 1 123 ? -26.202 -25.522 -54.031 1.00 25.22 123 GLU A N 1
ATOM 944 C CA . GLU A 1 123 ? -26.223 -24.393 -53.081 1.00 25.22 123 GLU A CA 1
ATOM 945 C C . GLU A 1 123 ? -27.645 -23.805 -53.013 1.00 25.22 123 GLU A C 1
ATOM 947 O O . GLU A 1 123 ? -28.344 -23.745 -54.032 1.00 25.22 123 GLU A O 1
ATOM 952 N N . PRO A 1 124 ? -28.036 -23.263 -51.853 1.00 26.44 124 PRO A N 1
ATOM 953 C CA . PRO A 1 124 ? -28.520 -21.885 -51.864 1.00 26.44 124 PRO A CA 1
ATOM 954 C C . PRO A 1 124 ? -27.829 -21.016 -50.804 1.00 26.44 124 PRO A C 1
ATOM 956 O O . PRO A 1 124 ? -27.706 -21.383 -49.637 1.00 26.44 124 PRO A O 1
ATOM 959 N N . ARG A 1 125 ? -27.436 -19.802 -51.201 1.00 25.34 125 ARG A N 1
ATOM 960 C CA . ARG A 1 125 ? -27.080 -18.727 -50.264 1.00 25.34 125 ARG A CA 1
ATOM 961 C C . ARG A 1 125 ? -28.345 -18.194 -49.584 1.00 25.34 125 ARG A C 1
ATOM 963 O O . ARG A 1 125 ? -29.315 -17.945 -50.293 1.00 25.34 125 ARG A O 1
ATOM 970 N N . ILE A 1 126 ? -28.279 -17.890 -48.281 1.00 26.09 126 ILE A N 1
ATOM 971 C CA . ILE A 1 126 ? -28.514 -16.546 -47.695 1.00 26.09 126 ILE A CA 1
ATOM 972 C C . ILE A 1 126 ? -28.362 -16.581 -46.152 1.00 26.09 126 ILE A C 1
ATOM 974 O O . ILE A 1 126 ? -28.887 -17.461 -45.488 1.00 26.09 126 ILE A O 1
ATOM 978 N N . SER A 1 127 ? -27.593 -15.603 -45.653 1.00 25.55 127 SER A N 1
ATOM 979 C CA . SER A 1 127 ? -27.398 -15.040 -44.293 1.00 25.55 127 SER A CA 1
ATOM 980 C C . SER A 1 127 ? -27.798 -15.751 -42.977 1.00 25.55 127 SER A C 1
ATOM 982 O O . SER A 1 127 ? -28.920 -16.204 -42.794 1.00 25.55 127 SER A O 1
ATOM 984 N N . SER A 1 128 ? -26.909 -15.518 -41.994 1.00 30.84 128 SER A N 1
ATOM 985 C CA . SER A 1 128 ? -27.120 -15.323 -40.540 1.00 30.84 128 SER A CA 1
ATOM 986 C C . SER A 1 128 ? -27.548 -16.501 -39.653 1.00 30.84 128 SER A C 1
ATOM 988 O O . SER A 1 128 ? -28.736 -16.773 -39.540 1.00 30.84 128 SER A O 1
ATOM 990 N N . THR A 1 129 ? -26.577 -17.048 -38.903 1.00 27.41 129 THR A N 1
ATOM 991 C CA . THR A 1 129 ? -26.497 -17.060 -37.414 1.00 27.41 129 THR A CA 1
ATOM 992 C C . THR A 1 129 ? -25.096 -17.527 -36.976 1.00 27.41 129 THR A C 1
ATOM 994 O O . THR A 1 129 ? -24.401 -18.166 -37.765 1.00 27.41 129 THR A O 1
ATOM 997 N N . ASP A 1 130 ? -24.673 -17.204 -35.749 1.00 35.06 130 ASP A N 1
ATOM 998 C CA . ASP A 1 130 ? -23.379 -17.604 -35.166 1.00 35.06 130 ASP A CA 1
ATOM 999 C C . ASP A 1 130 ? -23.119 -19.121 -35.167 1.00 35.06 130 ASP A C 1
ATOM 1001 O O . ASP A 1 130 ? -23.997 -19.911 -34.821 1.00 35.06 130 ASP A O 1
ATOM 1005 N N . SER A 1 131 ? -21.865 -19.528 -35.413 1.00 28.12 131 SER A N 1
ATOM 1006 C CA . SER A 1 131 ? -21.364 -20.828 -34.945 1.00 28.12 131 SER A CA 1
ATOM 1007 C C . SER A 1 131 ? -19.847 -20.844 -34.716 1.00 28.12 131 SER A C 1
ATOM 1009 O O . SER A 1 131 ? -19.047 -20.630 -35.624 1.00 28.12 131 SER A O 1
ATOM 1011 N N . MET A 1 132 ? -19.505 -21.152 -33.470 1.00 28.28 132 MET A N 1
ATOM 1012 C CA . MET A 1 132 ? -18.198 -21.272 -32.825 1.00 28.28 132 MET A CA 1
ATOM 1013 C C . MET A 1 132 ? -17.039 -21.913 -33.618 1.00 28.28 132 MET A C 1
ATOM 1015 O O . MET A 1 132 ? -17.183 -22.897 -34.336 1.00 28.28 132 MET A O 1
ATOM 1019 N N . THR A 1 133 ? -15.849 -21.392 -33.309 1.00 41.00 133 THR A N 1
ATOM 1020 C CA . THR A 1 133 ? -14.518 -22.028 -33.319 1.00 41.00 133 THR A CA 1
ATOM 1021 C C . THR A 1 133 ? -14.456 -23.564 -33.368 1.00 41.00 133 THR A C 1
ATOM 1023 O O . THR A 1 133 ? -15.015 -24.234 -32.499 1.00 41.00 133 THR A O 1
ATOM 1026 N N . GLN A 1 134 ? -13.577 -24.104 -34.220 1.00 32.06 134 GLN A N 1
ATOM 1027 C CA . GLN A 1 134 ? -12.907 -25.385 -33.959 1.00 32.06 134 GLN A CA 1
ATOM 1028 C C . GLN A 1 134 ? -11.420 -25.143 -33.662 1.00 32.06 134 GLN A C 1
ATOM 1030 O O . GLN A 1 134 ? -10.660 -24.733 -34.537 1.00 32.06 134 GLN A O 1
ATOM 1035 N N . LEU A 1 135 ? -11.020 -25.377 -32.407 1.00 35.78 135 LEU A N 1
ATOM 1036 C CA . LEU A 1 135 ? -9.619 -25.570 -32.035 1.00 35.78 135 LEU A CA 1
ATOM 1037 C C . LEU A 1 135 ? -9.267 -27.055 -32.180 1.00 35.78 135 LEU A C 1
ATOM 1039 O O . LEU A 1 135 ? -10.004 -27.911 -31.693 1.00 35.78 135 LEU A O 1
ATOM 1043 N N . GLU A 1 136 ? -8.108 -27.345 -32.767 1.00 34.72 136 GLU A N 1
ATOM 1044 C CA . GLU A 1 136 ? -7.456 -28.656 -32.647 1.00 34.72 136 GLU A CA 1
ATOM 1045 C C . GLU A 1 136 ? -7.136 -28.963 -31.164 1.00 34.72 136 GLU A C 1
ATOM 1047 O O . GLU A 1 136 ? -6.704 -28.062 -30.432 1.00 34.72 136 GLU A O 1
ATOM 1052 N N . PRO A 1 137 ? -7.329 -30.208 -30.687 1.00 38.41 137 PRO A N 1
ATOM 1053 C CA . PRO A 1 137 ? -7.121 -30.558 -29.285 1.00 38.41 137 PRO A CA 1
ATOM 1054 C C . PRO A 1 137 ? -5.638 -30.535 -28.878 1.00 38.41 137 PRO A C 1
ATOM 1056 O O . PRO A 1 137 ? -4.742 -30.962 -29.605 1.00 38.41 137 PRO A O 1
ATOM 1059 N N . SER A 1 138 ? -5.379 -30.058 -27.658 1.00 46.25 138 SER A N 1
ATOM 1060 C CA . SER A 1 138 ? -4.032 -29.952 -27.081 1.00 46.25 138 SER A CA 1
ATOM 1061 C C . SER A 1 138 ? -3.338 -31.318 -26.924 1.00 46.25 138 SER A C 1
ATOM 1063 O O . SER A 1 138 ? -3.957 -32.244 -26.398 1.00 46.25 138 SER A O 1
ATOM 1065 N N . PRO A 1 139 ? -2.029 -31.450 -27.228 1.00 40.41 139 PRO A N 1
ATOM 1066 C CA . PRO A 1 139 ? -1.279 -32.694 -27.013 1.00 40.41 139 PRO A CA 1
ATOM 1067 C C . PRO A 1 139 ? -1.163 -33.103 -25.532 1.00 40.41 139 PRO A C 1
ATOM 1069 O O . PRO A 1 139 ? -0.821 -34.247 -25.243 1.00 40.41 139 PRO A O 1
ATOM 1072 N N . LEU A 1 140 ? -1.488 -32.210 -24.588 1.00 43.81 140 LEU A N 1
ATOM 1073 C CA . LEU A 1 140 ? -1.601 -32.542 -23.161 1.00 43.81 140 LEU A CA 1
ATOM 1074 C C . LEU A 1 140 ? -2.778 -33.486 -22.851 1.00 43.81 140 LEU A C 1
ATOM 1076 O O . LEU A 1 140 ? -2.740 -34.182 -21.839 1.00 43.81 140 LEU A O 1
ATOM 1080 N N . LEU A 1 141 ? -3.786 -33.556 -23.730 1.00 43.22 141 LEU A N 1
ATOM 1081 C CA . LEU A 1 141 ? -4.930 -34.473 -23.617 1.00 43.22 141 LEU A CA 1
ATOM 1082 C C . LEU A 1 141 ? -4.577 -35.929 -23.984 1.00 43.22 141 LEU A C 1
ATOM 1084 O O . LEU A 1 141 ? -5.407 -36.814 -23.802 1.00 43.22 141 LEU A O 1
ATOM 1088 N N . GLY A 1 142 ? -3.372 -36.188 -24.510 1.00 46.25 142 GLY A N 1
ATOM 1089 C CA . GLY A 1 142 ? -2.926 -37.518 -24.949 1.00 46.25 142 GLY A CA 1
ATOM 1090 C C . GLY A 1 142 ? -2.038 -38.283 -23.959 1.00 46.25 142 GLY A C 1
ATOM 1091 O O . GLY A 1 142 ? -1.595 -39.384 -24.280 1.00 46.25 142 GLY A O 1
ATOM 1092 N N . LEU A 1 143 ? -1.732 -37.715 -22.788 1.00 49.38 143 LEU A N 1
ATOM 1093 C CA . LEU A 1 143 ? -0.857 -38.343 -21.791 1.00 49.38 143 LEU A CA 1
ATOM 1094 C C . LEU A 1 143 ? -1.644 -39.310 -20.880 1.00 49.38 143 LEU A C 1
ATOM 1096 O O . LEU A 1 143 ? -2.625 -38.885 -20.265 1.00 49.38 143 LEU A O 1
ATOM 1100 N N . PRO A 1 144 ? -1.219 -40.582 -20.730 1.00 58.53 144 PRO A N 1
ATOM 1101 C CA . PRO A 1 144 ? -1.832 -41.516 -19.788 1.00 58.53 144 PRO A CA 1
ATOM 1102 C C . PRO A 1 144 ? -1.753 -41.005 -18.346 1.00 58.53 144 PRO A C 1
ATOM 1104 O O . PRO A 1 144 ? -0.709 -40.509 -17.922 1.00 58.53 144 PRO A O 1
ATOM 1107 N N . THR A 1 145 ? -2.817 -41.201 -17.562 1.00 51.28 145 THR A N 1
ATOM 1108 C CA . THR A 1 145 ? -2.927 -40.709 -16.175 1.00 51.28 145 THR A CA 1
ATOM 1109 C C . THR A 1 145 ? -1.720 -41.078 -15.311 1.00 51.28 145 THR A C 1
ATOM 1111 O O . THR A 1 145 ? -1.208 -40.222 -14.600 1.00 51.28 145 THR A O 1
ATOM 1114 N N . ALA A 1 146 ? -1.200 -42.303 -15.443 1.00 45.75 146 ALA A N 1
ATOM 1115 C CA . ALA A 1 146 ? -0.027 -42.765 -14.700 1.00 45.75 146 ALA A CA 1
ATOM 1116 C C . ALA A 1 146 ? 1.226 -41.893 -14.920 1.00 45.75 146 ALA A C 1
ATOM 1118 O O . ALA A 1 146 ? 1.986 -41.687 -13.982 1.00 45.75 146 ALA A O 1
ATOM 1119 N N . GLN A 1 147 ? 1.425 -41.336 -16.122 1.00 47.75 147 GLN A N 1
ATOM 1120 C CA . GLN A 1 147 ? 2.565 -40.456 -16.411 1.00 47.75 147 GLN A CA 1
ATOM 1121 C C . GLN A 1 147 ? 2.376 -39.052 -15.823 1.00 47.75 147 GLN A C 1
ATOM 1123 O O . GLN A 1 147 ? 3.352 -38.422 -15.428 1.00 47.75 147 GLN A O 1
ATOM 1128 N N . TRP A 1 148 ? 1.134 -38.570 -15.716 1.00 60.91 148 TRP A N 1
ATOM 1129 C CA . TRP A 1 148 ? 0.839 -37.340 -14.978 1.00 60.91 148 TRP A CA 1
ATOM 1130 C C . TRP A 1 148 ? 1.083 -37.506 -13.478 1.00 60.91 148 TRP A C 1
ATOM 1132 O O . TRP A 1 148 ? 1.668 -36.616 -12.866 1.00 60.91 148 TRP A O 1
ATOM 1142 N N . THR A 1 149 ? 0.674 -38.637 -12.896 1.00 49.69 149 THR A N 1
ATOM 1143 C CA . THR A 1 149 ? 0.891 -38.931 -11.472 1.00 49.69 149 THR A CA 1
ATOM 1144 C C . THR A 1 149 ? 2.382 -38.967 -11.129 1.00 49.69 149 THR A C 1
ATOM 1146 O O . THR A 1 149 ? 2.786 -38.298 -10.183 1.00 49.69 149 THR A O 1
ATOM 1149 N N . ASP A 1 150 ? 3.194 -39.645 -11.949 1.00 41.88 150 ASP A N 1
ATOM 1150 C CA . ASP A 1 150 ? 4.657 -39.727 -11.795 1.00 41.88 150 ASP A CA 1
ATOM 1151 C C . ASP A 1 150 ? 5.331 -38.342 -11.882 1.00 41.88 150 ASP A C 1
ATOM 1153 O O . ASP A 1 150 ? 6.226 -38.021 -11.104 1.00 41.88 150 ASP A O 1
ATOM 1157 N N . ILE A 1 151 ? 4.882 -37.477 -12.802 1.00 45.03 151 ILE A N 1
ATOM 1158 C CA . ILE A 1 151 ? 5.428 -36.118 -12.968 1.00 45.03 151 ILE A CA 1
ATOM 1159 C C . ILE A 1 151 ? 5.070 -35.217 -11.777 1.00 45.03 151 ILE A C 1
ATOM 1161 O O . ILE A 1 151 ? 5.911 -34.441 -11.328 1.00 45.03 151 ILE A O 1
ATOM 1165 N N . ILE A 1 152 ? 3.845 -35.315 -11.253 1.00 51.72 152 ILE A N 1
ATOM 1166 C CA . ILE A 1 152 ? 3.381 -34.489 -10.127 1.00 51.72 152 ILE A CA 1
ATOM 1167 C C . ILE A 1 152 ? 4.138 -34.831 -8.833 1.00 51.72 152 ILE A C 1
ATOM 1169 O O . ILE A 1 152 ? 4.419 -33.927 -8.051 1.00 51.72 152 ILE A O 1
ATOM 1173 N N . SER A 1 153 ? 4.552 -36.087 -8.628 1.00 39.69 153 SER A N 1
ATOM 1174 C CA . SER A 1 153 ? 5.335 -36.494 -7.447 1.00 39.69 153 SER A CA 1
ATOM 1175 C C . SER A 1 153 ? 6.764 -35.932 -7.367 1.00 39.69 153 SER A C 1
ATOM 1177 O O . SER A 1 153 ? 7.394 -36.068 -6.321 1.00 39.69 153 SER A O 1
ATOM 1179 N N . TYR A 1 154 ? 7.277 -35.286 -8.422 1.00 35.94 154 TYR A N 1
ATOM 1180 C CA . TYR A 1 154 ? 8.622 -34.687 -8.450 1.00 35.94 154 TYR A CA 1
ATOM 1181 C C . TYR A 1 154 ? 8.617 -33.149 -8.572 1.00 35.94 154 TYR A C 1
ATOM 1183 O O . TYR A 1 154 ? 9.630 -32.566 -8.955 1.00 35.94 154 TYR A O 1
ATOM 1191 N N . LEU A 1 155 ? 7.493 -32.481 -8.282 1.00 43.16 155 LEU A N 1
ATOM 1192 C CA . LEU A 1 155 ? 7.336 -31.028 -8.430 1.00 43.16 155 LEU A CA 1
ATOM 1193 C C . LEU A 1 155 ? 6.808 -30.387 -7.143 1.00 43.16 155 LEU A C 1
ATOM 1195 O O . LEU A 1 155 ? 5.772 -30.795 -6.620 1.00 43.16 155 LEU A O 1
ATOM 1199 N N . THR A 1 156 ? 7.453 -29.317 -6.673 1.00 43.53 156 THR A N 1
ATOM 1200 C CA . THR A 1 156 ? 6.850 -28.430 -5.670 1.00 43.53 156 THR A CA 1
ATOM 1201 C C . THR A 1 156 ? 5.761 -27.554 -6.301 1.00 43.53 156 THR A C 1
ATOM 1203 O O . THR A 1 156 ? 5.682 -27.380 -7.524 1.00 43.53 156 THR A O 1
ATOM 1206 N N . ALA A 1 157 ? 4.949 -26.901 -5.463 1.00 48.91 157 ALA A N 1
ATOM 1207 C CA . ALA A 1 157 ? 3.985 -25.900 -5.922 1.00 48.91 157 ALA A CA 1
ATOM 1208 C C . ALA A 1 157 ? 4.643 -24.731 -6.692 1.00 48.91 157 ALA A C 1
ATOM 1210 O O . ALA A 1 157 ? 3.997 -24.124 -7.548 1.00 48.91 157 ALA A O 1
ATOM 1211 N N . ASN A 1 158 ? 5.925 -24.431 -6.440 1.00 44.78 158 ASN A N 1
ATOM 1212 C CA . ASN A 1 158 ? 6.675 -23.407 -7.172 1.00 44.78 158 ASN A CA 1
ATOM 1213 C C . ASN A 1 158 ? 7.302 -23.941 -8.476 1.00 44.78 158 ASN A C 1
ATOM 1215 O O . ASN A 1 158 ? 7.380 -23.193 -9.451 1.00 44.78 158 ASN A O 1
ATOM 1219 N N . ASP A 1 159 ? 7.631 -25.231 -8.578 1.00 44.06 159 ASP A N 1
ATOM 1220 C CA . ASP A 1 159 ? 8.070 -25.837 -9.847 1.00 44.06 159 ASP A CA 1
ATOM 1221 C C . ASP A 1 159 ? 6.930 -25.896 -10.874 1.00 44.06 159 ASP A C 1
ATOM 1223 O O . ASP A 1 159 ? 7.124 -25.624 -12.061 1.00 44.06 159 ASP A O 1
ATOM 1227 N N . LEU A 1 160 ? 5.702 -26.143 -10.406 1.00 52.53 160 LEU A N 1
ATOM 1228 C CA . LEU A 1 160 ? 4.477 -26.048 -11.209 1.00 52.53 160 LEU A CA 1
ATOM 1229 C C . LEU A 1 160 ? 4.184 -24.615 -11.698 1.00 52.53 160 LEU A C 1
ATOM 1231 O O . LEU A 1 160 ? 3.666 -24.437 -12.805 1.00 52.53 160 LEU A O 1
ATOM 1235 N N . LYS A 1 161 ? 4.565 -23.581 -10.930 1.00 47.16 161 LYS A N 1
ATOM 1236 C CA . LYS A 1 161 ? 4.532 -22.175 -11.386 1.00 47.16 161 LYS A CA 1
ATOM 1237 C C . LYS A 1 161 ? 5.622 -21.903 -12.435 1.00 47.16 161 LYS A C 1
ATOM 1239 O O . LYS A 1 161 ? 5.340 -21.249 -13.441 1.00 47.16 161 LYS A O 1
ATOM 1244 N N . SER A 1 162 ? 6.823 -22.454 -12.247 1.00 43.84 162 SER A N 1
ATOM 1245 C CA . SER A 1 162 ? 7.985 -22.305 -13.143 1.00 43.84 162 SER A CA 1
ATOM 1246 C C . SER A 1 162 ? 7.863 -23.075 -14.466 1.00 43.84 162 SER A C 1
ATOM 1248 O O . SER A 1 162 ? 8.447 -22.681 -15.476 1.00 43.84 162 SER A O 1
ATOM 1250 N N . LEU A 1 163 ? 7.037 -24.123 -14.519 1.00 46.38 163 LEU A N 1
ATOM 1251 C CA . LEU A 1 163 ? 6.775 -24.941 -15.713 1.00 46.38 163 LEU A CA 1
ATOM 1252 C C . LEU A 1 163 ? 6.077 -24.203 -16.874 1.00 46.38 163 LEU A C 1
ATOM 1254 O O . LEU A 1 163 ? 5.863 -24.791 -17.934 1.00 46.38 163 LEU A O 1
ATOM 1258 N N . ARG A 1 164 ? 5.750 -22.911 -16.732 1.00 48.72 164 ARG A N 1
ATOM 1259 C CA . ARG A 1 164 ? 4.986 -22.092 -17.700 1.00 48.72 164 ARG A CA 1
ATOM 1260 C C . ARG A 1 164 ? 5.816 -21.462 -18.831 1.00 48.72 164 ARG A C 1
ATOM 1262 O O . ARG A 1 164 ? 5.479 -20.406 -19.370 1.00 48.72 164 ARG A O 1
ATOM 1269 N N . LEU A 1 165 ? 6.796 -22.251 -19.273 1.00 48.28 165 LEU A N 1
ATOM 1270 C CA . LEU A 1 165 ? 7.367 -22.311 -20.617 1.00 48.28 165 LEU A CA 1
ATOM 1271 C C . LEU A 1 165 ? 7.910 -21.003 -21.219 1.00 48.28 165 LEU A C 1
ATOM 1273 O O . LEU A 1 165 ? 7.172 -20.185 -21.768 1.00 48.28 165 LEU A O 1
ATOM 1277 N N . THR A 1 166 ? 9.229 -20.987 -21.398 1.00 43.88 166 THR A N 1
ATOM 1278 C CA . THR A 1 166 ? 9.716 -21.145 -22.774 1.00 43.88 166 THR A CA 1
ATOM 1279 C C . THR A 1 166 ? 10.081 -22.620 -22.979 1.00 43.88 166 THR A C 1
ATOM 1281 O O . THR A 1 166 ? 10.588 -23.275 -22.069 1.00 43.88 166 THR A O 1
ATOM 1284 N N . GLY A 1 167 ? 9.707 -23.204 -24.118 1.00 41.91 167 GLY A N 1
ATOM 1285 C CA . GLY A 1 167 ? 9.741 -24.660 -24.299 1.00 41.91 167 GLY A CA 1
ATOM 1286 C C . GLY A 1 167 ? 11.154 -25.249 -24.212 1.00 41.91 167 GLY A C 1
ATOM 1287 O O . GLY A 1 167 ? 12.018 -24.910 -25.021 1.00 41.91 167 GLY A O 1
ATOM 1288 N N . SER A 1 168 ? 11.384 -26.182 -23.283 1.00 40.38 168 SER A N 1
ATOM 1289 C CA . SER A 1 168 ? 12.647 -26.924 -23.242 1.00 40.38 168 SER A CA 1
ATOM 1290 C C . SER A 1 168 ? 12.694 -27.948 -24.381 1.00 40.38 168 SER A C 1
ATOM 1292 O O . SER A 1 168 ? 11.679 -28.550 -24.743 1.00 40.38 168 SER A O 1
ATOM 1294 N N . LYS A 1 169 ? 13.891 -28.227 -24.920 1.00 40.78 169 LYS A N 1
ATOM 1295 C CA . LYS A 1 169 ? 14.081 -29.282 -25.941 1.00 40.78 169 LYS A CA 1
ATOM 1296 C C . LYS A 1 169 ? 13.607 -30.671 -25.473 1.00 40.78 169 LYS A C 1
ATOM 1298 O O . LYS A 1 169 ? 13.392 -31.539 -26.314 1.00 40.78 169 LYS A O 1
ATOM 1303 N N . LYS A 1 170 ? 13.444 -30.883 -24.158 1.00 37.31 170 LYS A N 1
ATOM 1304 C CA . LYS A 1 170 ? 12.957 -32.136 -23.560 1.00 37.31 170 LYS A CA 1
ATOM 1305 C C . LYS A 1 170 ? 11.432 -32.182 -23.383 1.00 37.31 170 LYS A C 1
ATOM 1307 O O . LYS A 1 170 ? 10.871 -33.258 -23.542 1.00 37.31 170 LYS A O 1
ATOM 1312 N N . SER A 1 171 ? 10.749 -31.065 -23.095 1.00 43.50 171 SER A N 1
ATOM 1313 C CA . SER A 1 171 ? 9.317 -31.093 -22.730 1.00 43.50 171 SER A CA 1
ATOM 1314 C C . SER A 1 171 ? 8.340 -31.153 -23.909 1.00 43.50 171 SER A C 1
ATOM 1316 O O . SER A 1 171 ? 7.154 -31.379 -23.693 1.00 43.50 171 SER A O 1
ATOM 1318 N N . ARG A 1 172 ? 8.803 -30.936 -25.153 1.00 40.56 172 ARG A N 1
ATOM 1319 C CA . ARG A 1 172 ? 7.983 -30.919 -26.391 1.00 40.56 172 ARG A CA 1
ATOM 1320 C C . ARG A 1 172 ? 6.726 -30.033 -26.343 1.00 40.56 172 ARG A C 1
ATOM 1322 O O . ARG A 1 172 ? 5.854 -30.161 -27.201 1.00 40.56 172 ARG A O 1
ATOM 1329 N N . LEU A 1 173 ? 6.646 -29.086 -25.411 1.00 46.00 173 LEU A N 1
ATOM 1330 C CA . LEU A 1 173 ? 5.553 -28.121 -25.331 1.00 46.00 173 LEU A CA 1
ATOM 1331 C C . LEU A 1 173 ? 5.729 -27.035 -26.404 1.00 46.00 173 LEU A C 1
ATOM 1333 O O . LEU A 1 173 ? 6.148 -25.908 -26.152 1.00 46.00 173 LEU A O 1
ATOM 1337 N N . ALA A 1 174 ? 5.434 -27.440 -27.640 1.00 50.16 174 ALA A N 1
ATOM 1338 C CA . ALA A 1 174 ? 5.636 -26.699 -28.883 1.00 50.16 174 ALA A CA 1
ATOM 1339 C C . ALA A 1 174 ? 4.491 -25.726 -29.227 1.00 50.16 174 ALA A C 1
ATOM 1341 O O . ALA A 1 174 ? 4.488 -25.140 -30.309 1.00 50.16 174 ALA A O 1
ATOM 1342 N N . ALA A 1 175 ? 3.523 -25.553 -28.322 1.00 61.16 175 ALA A N 1
ATOM 1343 C CA . ALA A 1 175 ? 2.352 -24.699 -28.498 1.00 61.16 175 ALA A CA 1
ATOM 1344 C C . ALA A 1 175 ? 2.327 -23.570 -27.444 1.00 61.16 175 ALA A C 1
ATOM 1346 O O . ALA A 1 175 ? 1.629 -23.688 -26.436 1.00 61.16 175 ALA A O 1
ATOM 1347 N N . PRO A 1 176 ? 3.046 -22.455 -27.685 1.00 67.19 176 PRO A N 1
ATOM 1348 C CA . PRO A 1 176 ? 3.023 -21.274 -26.821 1.00 67.19 176 PRO A CA 1
ATOM 1349 C C . PRO A 1 176 ? 1.631 -20.739 -26.426 1.00 67.19 176 PRO A C 1
ATOM 1351 O O . PRO A 1 176 ? 1.487 -20.300 -25.284 1.00 67.19 176 PRO A O 1
ATOM 1354 N N . PRO A 1 177 ? 0.580 -20.814 -27.278 1.00 68.19 177 PRO A N 1
ATOM 1355 C CA . PRO A 1 177 ? -0.764 -20.379 -26.893 1.00 68.19 177 PRO A CA 1
ATOM 1356 C C . PRO A 1 177 ? -1.358 -21.109 -25.681 1.00 68.19 177 PRO A C 1
ATOM 1358 O O . PRO A 1 177 ? -2.214 -20.544 -25.010 1.00 68.19 177 PRO A O 1
ATOM 1361 N N . LEU A 1 178 ? -0.902 -22.327 -25.356 1.00 64.44 178 LEU A N 1
ATOM 1362 C CA . LEU A 1 178 ? -1.386 -23.058 -24.176 1.00 64.44 178 LEU A CA 1
ATOM 1363 C C . LEU A 1 178 ? -1.013 -22.365 -22.856 1.00 64.44 178 LEU A C 1
ATOM 1365 O O . LEU A 1 178 ? -1.691 -22.572 -21.853 1.00 64.44 178 LEU A O 1
ATOM 1369 N N . THR A 1 179 ? 0.037 -21.537 -22.845 1.00 70.00 179 THR A N 1
ATOM 1370 C CA . THR A 1 179 ? 0.497 -20.802 -21.657 1.00 70.00 179 THR A CA 1
ATOM 1371 C C . THR A 1 179 ? 0.431 -19.279 -21.800 1.00 70.00 179 THR A C 1
ATOM 1373 O O . THR A 1 179 ? 0.929 -18.565 -20.933 1.00 70.00 179 THR A O 1
ATOM 1376 N N . SER A 1 180 ? -0.224 -18.750 -22.839 1.00 75.12 180 SER A N 1
ATOM 1377 C CA . SER A 1 180 ? -0.344 -17.297 -23.074 1.00 75.12 180 SER A CA 1
ATOM 1378 C C . SER A 1 180 ? -1.061 -16.546 -21.946 1.00 75.12 180 SER A C 1
ATOM 1380 O O . SER A 1 180 ? -0.729 -15.401 -21.661 1.00 75.12 180 SER A O 1
ATOM 1382 N N . HIS A 1 181 ? -1.987 -17.201 -21.243 1.00 73.88 181 HIS A N 1
ATOM 1383 C CA . HIS A 1 181 ? -2.721 -16.623 -20.115 1.00 73.88 181 HIS A CA 1
ATOM 1384 C C . HIS A 1 181 ? -1.856 -16.374 -18.860 1.00 73.88 181 HIS A C 1
ATOM 1386 O O . HIS A 1 181 ? -2.366 -15.862 -17.866 1.00 73.88 181 HIS A O 1
ATOM 1392 N N . LEU A 1 182 ? -0.569 -16.750 -18.869 1.00 72.19 182 LEU A N 1
ATOM 1393 C CA . LEU A 1 182 ? 0.296 -16.741 -17.687 1.00 72.19 182 LEU A CA 1
ATOM 1394 C C . LEU A 1 182 ? 1.368 -15.660 -17.697 1.00 72.19 182 LEU A C 1
ATOM 1396 O O . LEU A 1 182 ? 1.778 -15.161 -18.748 1.00 72.19 182 LEU A O 1
ATOM 1400 N N . GLN A 1 183 ? 1.914 -15.410 -16.506 1.00 79.75 183 GLN A N 1
ATOM 1401 C CA . GLN A 1 183 ? 3.160 -14.673 -16.356 1.00 79.75 183 GLN A CA 1
ATOM 1402 C C . GLN A 1 183 ? 4.312 -15.363 -17.091 1.00 79.75 183 GLN A C 1
ATOM 1404 O O . GLN A 1 183 ? 4.411 -16.595 -17.117 1.00 79.75 183 GLN A O 1
ATOM 1409 N N . LEU A 1 184 ? 5.161 -14.555 -17.717 1.00 83.44 184 LEU A N 1
ATOM 1410 C CA . LEU A 1 184 ? 6.379 -14.990 -18.384 1.00 83.44 184 LEU A CA 1
ATOM 1411 C C . LEU A 1 184 ? 7.583 -14.483 -17.584 1.00 83.44 184 LEU A C 1
ATOM 1413 O O . LEU A 1 184 ? 7.772 -13.274 -17.462 1.00 83.44 184 LEU A O 1
ATOM 1417 N N . ARG A 1 185 ? 8.393 -15.414 -17.070 1.00 86.12 185 ARG A N 1
ATOM 1418 C CA . ARG A 1 185 ? 9.695 -15.127 -16.451 1.00 86.12 185 ARG A CA 1
ATOM 1419 C C . ARG A 1 185 ? 10.668 -14.655 -17.531 1.00 86.12 185 ARG A C 1
ATOM 1421 O O . ARG A 1 185 ? 11.046 -15.453 -18.393 1.00 86.12 185 ARG A O 1
ATOM 1428 N N . MET A 1 186 ? 11.018 -13.369 -17.536 1.00 88.31 186 MET A N 1
ATOM 1429 C CA . MET A 1 186 ? 11.923 -12.791 -18.538 1.00 88.31 186 MET A CA 1
ATOM 1430 C C . MET A 1 186 ? 13.341 -13.345 -18.380 1.00 88.31 186 MET A C 1
ATOM 1432 O O . MET A 1 186 ? 13.980 -13.717 -19.362 1.00 88.31 186 MET A O 1
ATOM 1436 N N . ASP A 1 187 ? 13.765 -13.494 -17.131 1.00 82.88 187 ASP A N 1
ATOM 1437 C CA . ASP A 1 187 ? 15.009 -14.107 -16.668 1.00 82.88 187 ASP A CA 1
ATOM 1438 C C . ASP A 1 187 ? 15.191 -15.575 -17.097 1.00 82.88 187 ASP A C 1
ATOM 1440 O O . ASP A 1 187 ? 16.314 -16.047 -17.251 1.00 82.88 187 ASP A O 1
ATOM 1444 N N . ARG A 1 188 ? 14.099 -16.308 -17.365 1.00 81.00 188 ARG A N 1
ATOM 1445 C CA . ARG A 1 188 ? 14.151 -17.693 -17.881 1.00 81.00 188 ARG A CA 1
ATOM 1446 C C . ARG A 1 188 ? 13.782 -17.819 -19.359 1.00 81.00 188 ARG A C 1
ATOM 1448 O O . ARG A 1 188 ? 13.712 -18.935 -19.876 1.00 81.00 188 ARG A O 1
ATOM 1455 N N . ALA A 1 189 ? 13.536 -16.713 -20.061 1.00 77.81 189 ALA A N 1
ATOM 1456 C CA . ALA A 1 189 ? 13.127 -16.720 -21.461 1.00 77.81 189 ALA A CA 1
ATOM 1457 C C . ALA A 1 189 ? 14.316 -16.390 -22.395 1.00 77.81 189 ALA A C 1
ATOM 1459 O O . ALA A 1 189 ? 14.749 -15.238 -22.458 1.00 77.81 189 ALA A O 1
ATOM 1460 N N . PRO A 1 190 ? 14.819 -17.359 -23.196 1.00 74.88 190 PRO A N 1
ATOM 1461 C CA . PRO A 1 190 ? 16.027 -17.219 -24.020 1.00 74.88 190 PRO A CA 1
ATOM 1462 C C . PRO A 1 190 ? 16.088 -16.000 -24.944 1.00 74.88 190 PRO A C 1
ATOM 1464 O O . PRO A 1 190 ? 17.169 -15.565 -25.328 1.00 74.88 190 PRO A O 1
ATOM 1467 N N . PHE A 1 191 ? 14.935 -15.458 -25.334 1.00 80.69 191 PHE A N 1
ATOM 1468 C CA . PHE A 1 191 ? 14.856 -14.305 -26.223 1.00 80.69 191 PHE A CA 1
ATOM 1469 C C . PHE A 1 191 ? 15.061 -12.947 -25.540 1.00 80.69 191 PHE A C 1
ATOM 1471 O O . PHE A 1 191 ? 15.225 -11.952 -26.242 1.00 80.69 191 PHE A O 1
ATOM 1478 N N . PHE A 1 192 ? 15.124 -12.899 -24.208 1.00 84.69 192 PHE A N 1
ATOM 1479 C CA . PHE A 1 192 ? 15.562 -11.711 -23.471 1.00 84.69 192 PHE A CA 1
ATOM 1480 C C . PHE A 1 192 ? 17.031 -11.788 -23.026 1.00 84.69 192 PHE A C 1
ATOM 1482 O O . PHE A 1 192 ? 17.666 -10.747 -22.883 1.00 84.69 192 PHE A O 1
ATOM 1489 N N . LEU A 1 193 ? 17.590 -12.989 -22.850 1.00 83.50 193 LEU A N 1
ATOM 1490 C CA . LEU A 1 193 ? 18.943 -13.197 -22.315 1.00 83.50 193 LEU A CA 1
ATOM 1491 C C . LEU A 1 193 ? 20.057 -12.853 -23.316 1.00 83.50 193 LEU A C 1
ATOM 1493 O O . LEU A 1 193 ? 19.883 -13.010 -24.527 1.00 83.50 193 LEU A O 1
ATOM 1497 N N . ARG A 1 194 ? 21.222 -12.412 -22.831 1.00 86.25 194 ARG A N 1
ATOM 1498 C CA . ARG A 1 194 ? 22.456 -12.225 -23.621 1.00 86.25 194 ARG A CA 1
ATOM 1499 C C . ARG A 1 194 ? 22.901 -13.548 -24.256 1.00 86.25 194 ARG A C 1
ATOM 1501 O O . ARG A 1 194 ? 22.538 -14.623 -23.792 1.00 86.25 194 ARG A O 1
ATOM 1508 N N . ASP A 1 195 ? 23.599 -13.450 -25.386 1.00 81.31 195 ASP A N 1
ATOM 1509 C CA . ASP A 1 195 ? 24.282 -14.542 -26.112 1.00 81.31 195 ASP A CA 1
ATOM 1510 C C . ASP A 1 195 ? 23.454 -15.759 -26.578 1.00 81.31 195 ASP A C 1
ATOM 1512 O O . ASP A 1 195 ? 23.945 -16.593 -27.340 1.00 81.31 195 ASP A O 1
ATOM 1516 N N . VAL A 1 196 ? 22.159 -15.832 -26.251 1.00 73.62 196 VAL A N 1
ATOM 1517 C CA . VAL A 1 196 ? 21.260 -16.874 -26.764 1.00 73.62 196 VAL A CA 1
ATOM 1518 C C . VAL A 1 196 ? 20.544 -16.420 -28.040 1.00 73.62 196 VAL A C 1
ATOM 1520 O O . VAL A 1 196 ? 19.810 -15.427 -28.057 1.00 73.62 196 VAL A O 1
ATOM 1523 N N . TYR A 1 197 ? 20.738 -17.162 -29.130 1.00 74.25 197 TYR A N 1
ATOM 1524 C CA . TYR A 1 197 ? 20.037 -16.942 -30.398 1.00 74.25 197 TYR A CA 1
ATOM 1525 C C . TYR A 1 197 ? 18.587 -17.436 -30.335 1.00 74.25 197 TYR A C 1
ATOM 1527 O O . TYR A 1 197 ? 18.302 -18.515 -29.813 1.00 74.25 197 TYR A O 1
ATOM 1535 N N . PHE A 1 198 ? 17.669 -16.674 -30.931 1.00 71.50 198 PHE A N 1
ATOM 1536 C CA . PHE A 1 198 ? 16.249 -17.011 -31.014 1.00 71.50 198 PHE A CA 1
ATOM 1537 C C . PHE A 1 198 ? 15.648 -16.618 -32.370 1.00 71.50 198 PHE A C 1
ATOM 1539 O O . PHE A 1 198 ? 16.195 -15.793 -33.096 1.00 71.50 198 PHE A O 1
ATOM 1546 N N . SER A 1 199 ? 14.501 -17.208 -32.711 1.00 78.44 199 SER A N 1
ATOM 1547 C CA . SER A 1 199 ? 13.737 -16.861 -33.914 1.00 78.44 199 SER A CA 1
ATOM 1548 C C . SER A 1 199 ? 12.657 -15.836 -33.572 1.00 78.44 199 SER A C 1
ATOM 1550 O O . SER A 1 199 ? 11.815 -16.122 -32.721 1.00 78.44 199 SER A O 1
ATOM 1552 N N . GLU A 1 200 ? 12.636 -14.691 -34.265 1.00 78.88 200 GLU A N 1
ATOM 1553 C CA . GLU A 1 200 ? 11.616 -13.635 -34.104 1.00 78.88 200 GLU A CA 1
ATOM 1554 C C . GLU A 1 200 ? 10.188 -14.218 -34.191 1.00 78.88 200 GLU A C 1
ATOM 1556 O O . GLU A 1 200 ? 9.357 -13.972 -33.320 1.00 78.88 200 GLU A O 1
ATOM 1561 N N . LEU A 1 201 ? 9.942 -15.115 -35.158 1.00 79.31 201 LEU A N 1
ATOM 1562 C CA . LEU A 1 201 ? 8.663 -15.815 -35.342 1.00 79.31 201 LEU A CA 1
ATOM 1563 C C . LEU A 1 201 ? 8.251 -16.671 -34.131 1.00 79.31 201 LEU A C 1
ATOM 1565 O O . LEU A 1 201 ? 7.065 -16.777 -33.823 1.00 79.31 201 LEU A O 1
ATOM 1569 N N . GLN A 1 202 ? 9.204 -17.325 -33.461 1.00 73.38 202 GLN A N 1
ATOM 1570 C CA . GLN A 1 202 ? 8.906 -18.140 -32.278 1.00 73.38 202 GLN A CA 1
ATOM 1571 C C . GLN A 1 202 ? 8.709 -17.264 -31.041 1.00 73.38 202 GLN A C 1
ATOM 1573 O O . GLN A 1 202 ? 7.788 -17.508 -30.266 1.00 73.38 202 GLN A O 1
ATOM 1578 N N . THR A 1 203 ? 9.507 -16.209 -30.886 1.00 81.56 203 THR A N 1
ATOM 1579 C CA . THR A 1 203 ? 9.341 -15.221 -29.811 1.00 81.56 203 THR A CA 1
ATOM 1580 C C . THR A 1 203 ? 7.992 -14.512 -29.901 1.00 81.56 203 THR A C 1
ATOM 1582 O O . THR A 1 203 ? 7.289 -14.425 -28.898 1.00 81.56 203 THR A O 1
ATOM 1585 N N . GLY A 1 204 ? 7.559 -14.124 -31.105 1.00 81.94 204 GLY A N 1
ATOM 1586 C CA . GLY A 1 204 ? 6.221 -13.575 -31.330 1.00 81.94 204 GLY A CA 1
ATOM 1587 C C . GLY A 1 204 ? 5.105 -14.519 -30.870 1.00 81.94 204 GLY A C 1
ATOM 1588 O O . GLY A 1 204 ? 4.150 -14.070 -30.246 1.00 81.94 204 GLY A O 1
ATOM 1589 N N . LYS A 1 205 ? 5.247 -15.839 -31.071 1.00 80.00 205 LYS A N 1
ATOM 1590 C CA . LYS A 1 205 ? 4.291 -16.833 -30.544 1.00 80.00 205 LYS A CA 1
ATOM 1591 C C . LYS A 1 205 ? 4.325 -16.950 -29.017 1.00 80.00 205 LYS A C 1
ATOM 1593 O O . LYS A 1 205 ? 3.273 -17.149 -28.423 1.00 80.00 205 LYS A O 1
ATOM 1598 N N . TRP A 1 206 ? 5.497 -16.841 -28.384 1.00 79.25 206 TRP A N 1
ATOM 1599 C CA . TRP A 1 206 ? 5.631 -16.872 -26.918 1.00 79.25 206 TRP A CA 1
ATOM 1600 C C . TRP A 1 206 ? 5.047 -15.644 -26.221 1.00 79.25 206 TRP A C 1
ATOM 1602 O O . TRP A 1 206 ? 4.546 -15.777 -25.104 1.00 79.25 206 TRP A O 1
ATOM 1612 N N . LEU A 1 207 ? 5.100 -14.486 -26.881 1.00 85.88 207 LEU A N 1
ATOM 1613 C CA . LEU A 1 207 ? 4.579 -13.213 -26.383 1.00 85.88 207 LEU A CA 1
ATOM 1614 C C . LEU A 1 207 ? 3.106 -12.974 -26.760 1.00 85.88 207 LEU A C 1
ATOM 1616 O O . LEU A 1 207 ? 2.408 -12.245 -26.060 1.00 85.88 207 LEU A O 1
ATOM 1620 N N . ALA A 1 208 ? 2.596 -13.621 -27.813 1.00 85.25 208 ALA A N 1
ATOM 1621 C CA . ALA A 1 208 ? 1.200 -13.513 -28.228 1.00 85.25 208 ALA A CA 1
ATOM 1622 C C . ALA A 1 208 ? 0.223 -13.861 -27.087 1.00 85.25 208 ALA A C 1
ATOM 1624 O O . ALA A 1 208 ? 0.216 -14.973 -26.557 1.00 85.25 208 ALA A O 1
ATOM 1625 N N . GLY A 1 209 ? -0.625 -12.896 -26.725 1.00 84.31 209 GLY A N 1
ATOM 1626 C CA . GLY A 1 209 ? -1.627 -13.032 -25.664 1.00 84.31 209 GLY A CA 1
ATOM 1627 C C . GLY A 1 209 ? -1.088 -12.945 -24.231 1.00 84.31 209 GLY A C 1
ATOM 1628 O O . GLY A 1 209 ? -1.896 -12.957 -23.305 1.00 84.31 209 GLY A O 1
ATOM 1629 N N . ARG A 1 210 ? 0.234 -12.820 -24.030 1.00 87.69 210 ARG A N 1
ATOM 1630 C CA . ARG A 1 210 ? 0.820 -12.572 -22.704 1.00 87.69 210 ARG A CA 1
ATOM 1631 C C . ARG A 1 210 ? 0.412 -11.187 -22.208 1.00 87.69 210 ARG A C 1
ATOM 1633 O O . ARG A 1 210 ? 0.395 -10.235 -22.982 1.00 87.69 210 ARG A O 1
ATOM 1640 N N . ARG A 1 211 ? 0.124 -11.091 -20.905 1.00 92.19 211 ARG A N 1
ATOM 1641 C CA . ARG A 1 211 ? -0.205 -9.830 -20.210 1.00 92.19 211 ARG A CA 1
ATOM 1642 C C . ARG A 1 211 ? 0.716 -9.492 -19.042 1.00 92.19 211 ARG A C 1
ATOM 1644 O O . ARG A 1 211 ? 0.849 -8.316 -18.723 1.00 92.19 211 ARG A O 1
ATOM 1651 N N . ARG A 1 212 ? 1.342 -10.495 -18.412 1.00 91.00 212 ARG A N 1
ATOM 1652 C CA . ARG A 1 212 ? 2.230 -10.316 -17.254 1.00 91.00 212 ARG A CA 1
ATOM 1653 C C . ARG A 1 212 ? 3.663 -10.735 -17.587 1.00 91.00 212 ARG A C 1
ATOM 1655 O O . ARG A 1 212 ? 3.882 -11.869 -18.018 1.00 91.00 212 ARG A O 1
ATOM 1662 N N . LEU A 1 213 ? 4.619 -9.840 -17.359 1.00 92.75 213 LEU A N 1
ATOM 1663 C CA . LEU A 1 213 ? 6.049 -10.152 -17.308 1.00 92.75 213 LEU A CA 1
ATOM 1664 C C . LEU A 1 213 ? 6.528 -10.157 -15.858 1.00 92.75 213 LEU A C 1
ATOM 1666 O O . LEU A 1 213 ? 5.936 -9.510 -14.991 1.00 92.75 213 LEU A O 1
ATOM 1670 N N . THR A 1 214 ? 7.579 -10.923 -15.596 1.00 92.25 214 THR A N 1
ATOM 1671 C CA . THR A 1 214 ? 8.097 -11.134 -14.247 1.00 92.25 214 THR A CA 1
ATOM 1672 C C . THR A 1 214 ? 9.611 -11.373 -14.289 1.00 92.25 214 THR A C 1
ATOM 1674 O O . THR A 1 214 ? 10.071 -12.087 -15.181 1.00 92.25 214 THR A O 1
ATOM 1677 N N . ILE A 1 215 ? 10.365 -10.799 -13.351 1.00 91.81 215 ILE A N 1
ATOM 1678 C CA . ILE A 1 215 ? 11.801 -11.031 -13.109 1.00 91.81 215 ILE A CA 1
ATOM 1679 C C . ILE A 1 215 ? 11.966 -11.321 -11.607 1.00 91.81 215 ILE A C 1
ATOM 1681 O O . ILE A 1 215 ? 11.524 -10.509 -10.800 1.00 91.81 215 ILE A O 1
ATOM 1685 N N . ASN A 1 216 ? 12.561 -12.463 -11.230 1.00 88.06 216 ASN A N 1
ATOM 1686 C CA . ASN A 1 216 ? 12.944 -12.775 -9.834 1.00 88.06 216 ASN A CA 1
ATOM 1687 C C . ASN A 1 216 ? 14.270 -13.553 -9.823 1.00 88.06 216 ASN A C 1
ATOM 1689 O O . ASN A 1 216 ? 14.304 -14.746 -9.493 1.00 88.06 216 ASN A O 1
ATOM 1693 N N . ASP A 1 217 ? 15.303 -12.946 -10.391 1.00 84.06 217 ASP A N 1
ATOM 1694 C CA . ASP A 1 217 ? 16.610 -13.565 -10.597 1.00 84.06 217 ASP A CA 1
ATOM 1695 C C . ASP A 1 217 ? 17.609 -12.433 -10.877 1.00 84.06 217 ASP A C 1
ATOM 1697 O O . ASP A 1 217 ? 17.752 -12.003 -12.027 1.00 84.06 217 ASP A O 1
ATOM 1701 N N . ALA A 1 218 ? 18.208 -11.878 -9.819 1.00 86.38 218 ALA A N 1
ATOM 1702 C CA . ALA A 1 218 ? 19.170 -10.776 -9.897 1.00 86.38 218 ALA A CA 1
ATOM 1703 C C . ALA A 1 218 ? 20.281 -11.043 -10.933 1.00 86.38 218 ALA A C 1
ATOM 1705 O O . ALA A 1 218 ? 20.535 -10.215 -11.806 1.00 86.38 218 ALA A O 1
ATOM 1706 N N . ASP A 1 219 ? 20.850 -12.251 -10.912 1.00 87.94 219 ASP A N 1
ATOM 1707 C CA . ASP A 1 219 ? 21.962 -12.681 -11.771 1.00 87.94 219 ASP A CA 1
ATOM 1708 C C . ASP A 1 219 ? 21.583 -12.901 -13.246 1.00 87.94 219 ASP A C 1
ATOM 1710 O O . ASP A 1 219 ? 22.451 -13.143 -14.096 1.00 87.94 219 ASP A O 1
ATOM 1714 N N . ALA A 1 220 ? 20.291 -12.877 -13.588 1.00 84.31 220 ALA A N 1
ATOM 1715 C CA . ALA A 1 220 ? 19.849 -13.224 -14.928 1.00 84.31 220 ALA A CA 1
ATOM 1716 C C . ALA A 1 220 ? 20.408 -12.237 -15.968 1.00 84.31 220 ALA A C 1
ATOM 1718 O O . ALA A 1 220 ? 20.088 -11.048 -15.927 1.00 84.31 220 ALA A O 1
ATOM 1719 N N . PRO A 1 221 ? 21.167 -12.700 -16.984 1.00 90.94 221 PRO A N 1
ATOM 1720 C CA . PRO A 1 221 ? 21.835 -11.818 -17.935 1.00 90.94 221 PRO A CA 1
ATOM 1721 C C . PRO A 1 221 ? 20.848 -11.322 -18.998 1.00 90.94 221 PRO A C 1
ATOM 1723 O O . PRO A 1 221 ? 20.991 -11.609 -20.189 1.00 90.94 221 PRO A O 1
ATOM 1726 N N . ILE A 1 222 ? 19.817 -10.585 -18.590 1.00 90.56 222 ILE A N 1
ATOM 1727 C CA . ILE A 1 222 ? 18.860 -9.944 -19.484 1.00 90.56 222 ILE A CA 1
ATOM 1728 C C . ILE A 1 222 ? 19.611 -8.899 -20.328 1.00 90.56 222 ILE A C 1
ATOM 1730 O O . ILE A 1 222 ? 20.582 -8.260 -19.909 1.00 90.56 222 ILE A O 1
ATOM 1734 N N . CYS A 1 223 ? 19.215 -8.778 -21.591 1.00 93.12 223 CYS A N 1
ATOM 1735 C CA . CYS A 1 223 ? 19.800 -7.857 -22.550 1.00 93.12 223 CYS A CA 1
ATOM 1736 C C . CYS A 1 223 ? 18.801 -6.724 -22.835 1.00 93.12 223 CYS A C 1
ATOM 1738 O O . CYS A 1 223 ? 17.859 -6.948 -23.606 1.00 93.12 223 CYS A O 1
ATOM 1740 N N . PRO A 1 224 ? 19.004 -5.504 -22.294 1.00 94.19 224 PRO A N 1
ATOM 1741 C CA . PRO A 1 224 ? 18.114 -4.365 -22.539 1.00 94.19 224 PRO A CA 1
ATOM 1742 C C . PRO A 1 224 ? 17.857 -4.121 -24.031 1.00 94.19 224 PRO A C 1
ATOM 1744 O O . PRO A 1 224 ? 16.718 -3.911 -24.432 1.00 94.19 224 PRO A O 1
ATOM 1747 N N . ARG A 1 225 ? 18.874 -4.292 -24.890 1.00 92.06 225 ARG A N 1
ATOM 1748 C CA . ARG A 1 225 ? 18.747 -4.168 -26.357 1.00 92.06 225 ARG A CA 1
ATOM 1749 C C . ARG A 1 225 ? 17.773 -5.178 -26.975 1.00 92.06 225 ARG A C 1
ATOM 1751 O O . ARG A 1 225 ? 17.050 -4.830 -27.903 1.00 92.06 225 ARG A O 1
ATOM 1758 N N . LYS A 1 226 ? 17.710 -6.417 -26.464 1.00 91.31 226 LYS A N 1
ATOM 1759 C CA . LYS A 1 226 ? 16.732 -7.425 -26.920 1.00 91.31 226 LYS A CA 1
ATOM 1760 C C . LYS A 1 226 ? 15.320 -7.079 -26.457 1.00 91.31 226 LYS A C 1
ATOM 1762 O O . LYS A 1 226 ? 14.389 -7.180 -27.252 1.00 91.31 226 LYS A O 1
ATOM 1767 N N . VAL A 1 227 ? 15.163 -6.629 -25.210 1.00 94.19 227 VAL A N 1
ATOM 1768 C CA . VAL A 1 227 ? 13.873 -6.147 -24.684 1.00 94.19 227 VAL A CA 1
ATOM 1769 C C . VAL A 1 227 ? 13.381 -4.958 -25.516 1.00 94.19 227 VAL A C 1
ATOM 1771 O O . VAL A 1 227 ? 12.253 -4.975 -26.006 1.00 94.19 227 VAL A O 1
ATOM 1774 N N . ALA A 1 228 ? 14.256 -3.986 -25.779 1.00 94.25 228 ALA A N 1
ATOM 1775 C CA . ALA A 1 228 ? 13.953 -2.790 -26.554 1.00 94.25 228 ALA A CA 1
ATOM 1776 C C . ALA A 1 228 ? 13.630 -3.115 -28.022 1.00 94.25 228 ALA A C 1
ATOM 1778 O O . ALA A 1 228 ? 12.703 -2.543 -28.593 1.00 94.25 228 ALA A O 1
ATOM 1779 N N . TYR A 1 229 ? 14.324 -4.081 -28.633 1.00 92.69 229 TYR A N 1
ATOM 1780 C CA . TYR A 1 229 ? 13.964 -4.624 -29.946 1.00 92.69 229 TYR A CA 1
ATOM 1781 C C . TYR A 1 229 ? 12.564 -5.245 -29.956 1.00 92.69 229 TYR A C 1
ATOM 1783 O O . TYR A 1 229 ? 11.760 -4.945 -30.835 1.00 92.69 229 TYR A O 1
ATOM 1791 N N . LEU A 1 230 ? 12.225 -6.074 -28.969 1.00 91.25 230 LEU A N 1
ATOM 1792 C CA . LEU A 1 230 ? 10.901 -6.697 -28.907 1.00 91.25 230 LEU A CA 1
ATOM 1793 C C . LEU A 1 230 ? 9.785 -5.666 -28.666 1.00 91.25 230 LEU A C 1
ATOM 1795 O O . LEU A 1 230 ? 8.699 -5.799 -29.232 1.00 91.25 230 LEU A O 1
ATOM 1799 N N . LEU A 1 231 ? 10.072 -4.615 -27.896 1.00 93.81 231 LEU A N 1
ATOM 1800 C CA . LEU A 1 231 ? 9.174 -3.487 -27.660 1.00 93.81 231 LEU A CA 1
ATOM 1801 C C . LEU A 1 231 ? 8.992 -2.626 -28.922 1.00 93.81 231 LEU A C 1
ATOM 1803 O O . LEU A 1 231 ? 7.857 -2.390 -29.330 1.00 93.81 231 LEU A O 1
ATOM 1807 N N . SER A 1 232 ? 10.072 -2.236 -29.612 1.00 92.81 232 SER A N 1
ATOM 1808 C CA . SER A 1 232 ? 10.006 -1.399 -30.827 1.00 92.81 232 SER A CA 1
ATOM 1809 C C . SER A 1 232 ? 9.316 -2.088 -32.012 1.00 92.81 232 SER A C 1
ATOM 1811 O O . SER A 1 232 ? 8.808 -1.425 -32.917 1.00 92.81 232 SER A O 1
ATOM 1813 N N . ARG A 1 233 ? 9.276 -3.425 -31.996 1.00 93.19 233 ARG A N 1
ATOM 1814 C CA . ARG A 1 233 ? 8.565 -4.281 -32.958 1.00 93.19 233 ARG A CA 1
ATOM 1815 C C . ARG A 1 233 ? 7.123 -4.600 -32.538 1.00 93.19 233 ARG A C 1
ATOM 1817 O O . ARG A 1 233 ? 6.417 -5.286 -33.270 1.00 93.19 233 ARG A O 1
ATOM 1824 N N . GLY A 1 234 ? 6.679 -4.108 -31.380 1.00 92.81 234 GLY A N 1
ATOM 1825 C CA . GLY A 1 234 ? 5.316 -4.259 -30.871 1.00 92.81 234 GLY A CA 1
ATOM 1826 C C . GLY A 1 234 ? 4.997 -5.612 -30.227 1.00 92.81 234 GLY A C 1
ATOM 1827 O O . GLY A 1 234 ? 3.853 -5.833 -29.829 1.00 92.81 234 GLY A O 1
ATOM 1828 N N . TYR A 1 235 ? 5.972 -6.517 -30.070 1.00 92.00 235 TYR A N 1
ATOM 1829 C CA . TYR A 1 235 ? 5.737 -7.837 -29.467 1.00 92.00 235 TYR A CA 1
ATOM 1830 C C . TYR A 1 235 ? 5.345 -7.760 -27.984 1.00 92.00 235 TYR A C 1
ATOM 1832 O O . TYR A 1 235 ? 4.731 -8.693 -27.472 1.00 92.00 235 TYR A O 1
ATOM 1840 N N . LEU A 1 236 ? 5.674 -6.658 -27.302 1.00 93.75 236 LEU A N 1
ATOM 1841 C CA . LEU A 1 236 ? 5.329 -6.421 -25.897 1.00 93.75 236 LEU A CA 1
ATOM 1842 C C . LEU A 1 236 ? 4.067 -5.555 -25.708 1.00 93.75 236 LEU A C 1
ATOM 1844 O O . LEU A 1 236 ? 3.683 -5.290 -24.575 1.00 93.75 236 LEU A O 1
ATOM 1848 N N . ASN A 1 237 ? 3.363 -5.163 -26.778 1.00 93.56 237 ASN A N 1
ATOM 1849 C CA . ASN A 1 237 ? 2.190 -4.278 -26.674 1.00 93.56 237 ASN A CA 1
ATOM 1850 C C . ASN A 1 237 ? 1.011 -4.886 -25.891 1.00 93.56 237 ASN A C 1
ATOM 1852 O O . ASN A 1 237 ? 0.141 -4.149 -25.435 1.00 93.56 237 ASN A O 1
ATOM 1856 N N . GLY A 1 238 ? 0.960 -6.215 -25.748 1.00 93.25 238 GLY A N 1
ATOM 1857 C CA . GLY A 1 238 ? -0.048 -6.913 -24.943 1.00 93.25 238 GLY A CA 1
ATOM 1858 C C . GLY A 1 238 ? 0.234 -6.929 -23.436 1.00 93.25 238 GLY A C 1
ATOM 1859 O O . GLY A 1 238 ? -0.637 -7.340 -22.670 1.00 93.25 238 GLY A O 1
ATOM 1860 N N . ILE A 1 239 ? 1.426 -6.503 -23.005 1.00 95.75 239 ILE A N 1
ATOM 1861 C CA . ILE A 1 239 ? 1.821 -6.495 -21.596 1.00 95.75 239 ILE A CA 1
ATOM 1862 C C . ILE A 1 239 ? 1.126 -5.344 -20.871 1.00 95.75 239 ILE A C 1
ATOM 1864 O O . ILE A 1 239 ? 1.266 -4.183 -21.246 1.00 95.75 239 ILE A O 1
ATOM 1868 N N . THR A 1 240 ? 0.401 -5.692 -19.810 1.00 97.25 240 THR A N 1
ATOM 1869 C CA . THR A 1 240 ? -0.304 -4.751 -18.932 1.00 97.25 240 THR A CA 1
ATOM 1870 C C . THR A 1 240 ? 0.172 -4.832 -17.482 1.00 97.25 240 THR A C 1
ATOM 1872 O O . THR A 1 240 ? -0.205 -3.990 -16.672 1.00 97.25 240 THR A O 1
ATOM 1875 N N . GLN A 1 241 ? 0.984 -5.836 -17.131 1.00 97.62 241 GLN A N 1
ATOM 1876 C CA . GLN A 1 241 ? 1.509 -6.043 -15.780 1.00 97.62 241 GLN A CA 1
ATOM 1877 C C . GLN A 1 241 ? 2.997 -6.412 -15.826 1.00 97.62 241 GLN A C 1
ATOM 1879 O O . GLN A 1 241 ? 3.388 -7.314 -16.572 1.00 97.62 241 GLN A O 1
ATOM 1884 N N . VAL A 1 242 ? 3.817 -5.760 -15.006 1.00 98.00 242 VAL A N 1
ATOM 1885 C CA . VAL A 1 242 ? 5.243 -6.072 -14.825 1.00 98.00 242 VAL A CA 1
ATOM 1886 C C . VAL A 1 242 ? 5.530 -6.205 -13.329 1.00 98.00 242 VAL A C 1
ATOM 1888 O O . VAL A 1 242 ? 5.014 -5.429 -12.530 1.00 98.00 242 VAL A O 1
ATOM 1891 N N . ILE A 1 243 ? 6.320 -7.211 -12.958 1.00 96.69 243 ILE A N 1
ATOM 1892 C CA . ILE A 1 243 ? 6.825 -7.421 -11.595 1.00 96.69 243 ILE A CA 1
ATOM 1893 C C . ILE A 1 243 ? 8.333 -7.643 -11.701 1.00 96.69 243 ILE A C 1
ATOM 1895 O O . ILE A 1 243 ? 8.756 -8.521 -12.456 1.00 96.69 243 ILE A O 1
ATOM 1899 N N . VAL A 1 244 ? 9.131 -6.867 -10.978 1.00 95.94 244 VAL A N 1
ATOM 1900 C CA . VAL A 1 244 ? 10.593 -7.006 -10.938 1.00 95.94 244 VAL A CA 1
ATOM 1901 C C . VAL A 1 244 ? 11.020 -7.075 -9.483 1.00 95.94 244 VAL A C 1
ATOM 1903 O O . VAL A 1 244 ? 10.785 -6.127 -8.745 1.00 95.94 244 VAL A O 1
ATOM 1906 N N . HIS A 1 245 ? 11.611 -8.199 -9.091 1.00 92.12 245 HIS A N 1
ATOM 1907 C CA . HIS A 1 245 ? 12.403 -8.310 -7.870 1.00 92.12 245 HIS A CA 1
ATOM 1908 C C . HIS A 1 245 ? 13.875 -8.070 -8.209 1.00 92.12 245 HIS A C 1
ATOM 1910 O O . HIS A 1 245 ? 14.271 -8.256 -9.366 1.00 92.12 245 HIS A O 1
ATOM 1916 N N . ASP A 1 246 ? 14.651 -7.672 -7.204 1.00 89.19 246 ASP A N 1
ATOM 1917 C CA . ASP A 1 246 ? 16.072 -7.327 -7.307 1.00 89.19 246 ASP A CA 1
ATOM 1918 C C . ASP A 1 246 ? 16.283 -6.261 -8.397 1.00 89.19 246 ASP A C 1
ATOM 1920 O O . ASP A 1 246 ? 17.100 -6.386 -9.315 1.00 89.19 246 ASP A O 1
ATOM 1924 N N . CYS A 1 247 ? 15.409 -5.252 -8.386 1.00 91.81 247 CYS A N 1
ATOM 1925 C CA . CYS A 1 247 ? 15.239 -4.330 -9.497 1.00 91.81 247 CYS A CA 1
ATOM 1926 C C . CYS A 1 247 ? 16.451 -3.423 -9.762 1.00 91.81 247 CYS A C 1
ATOM 1928 O O . CYS A 1 247 ? 16.618 -3.026 -10.917 1.00 91.81 247 CYS A O 1
ATOM 1930 N N . HIS A 1 248 ? 17.341 -3.197 -8.785 1.00 87.69 248 HIS A N 1
ATOM 1931 C CA . HIS A 1 248 ? 18.651 -2.563 -8.988 1.00 87.69 248 HIS A CA 1
ATOM 1932 C C . HIS A 1 248 ? 19.452 -3.286 -10.085 1.00 87.69 248 HIS A C 1
ATOM 1934 O O . HIS A 1 248 ? 19.886 -2.661 -11.053 1.00 87.69 248 HIS A O 1
ATOM 1940 N N . ALA A 1 249 ? 19.528 -4.623 -10.036 1.00 88.94 249 ALA A N 1
ATOM 1941 C CA . ALA A 1 249 ? 20.242 -5.440 -11.023 1.00 88.94 249 ALA A CA 1
ATOM 1942 C C . ALA A 1 249 ? 19.623 -5.363 -12.437 1.00 88.94 249 ALA A C 1
ATOM 1944 O O . ALA A 1 249 ? 20.270 -5.683 -13.440 1.00 88.94 249 ALA A O 1
ATOM 1945 N N . HIS A 1 250 ? 18.371 -4.900 -12.535 1.00 91.81 250 HIS A N 1
ATOM 1946 C CA . HIS A 1 250 ? 17.589 -4.818 -13.770 1.00 91.81 250 HIS A CA 1
ATOM 1947 C C . HIS A 1 250 ? 17.179 -3.386 -14.150 1.00 91.81 250 HIS A C 1
ATOM 1949 O O . HIS A 1 250 ? 16.367 -3.224 -15.066 1.00 91.81 250 HIS A O 1
ATOM 1955 N N . ALA A 1 251 ? 17.763 -2.346 -13.542 1.00 90.50 251 ALA A N 1
ATOM 1956 C CA . ALA A 1 251 ? 17.390 -0.940 -13.750 1.00 90.50 251 ALA A CA 1
ATOM 1957 C C . ALA A 1 251 ? 17.316 -0.552 -15.241 1.00 90.50 251 ALA A C 1
ATOM 1959 O O . ALA A 1 251 ? 16.291 -0.069 -15.726 1.00 90.50 251 ALA A O 1
ATOM 1960 N N . ALA A 1 252 ? 18.343 -0.890 -16.032 1.00 91.38 252 ALA A N 1
ATOM 1961 C CA . ALA A 1 252 ? 18.362 -0.638 -17.478 1.00 91.38 252 ALA A CA 1
ATOM 1962 C C . ALA A 1 252 ? 17.254 -1.380 -18.264 1.00 91.38 252 ALA A C 1
ATOM 1964 O O . ALA A 1 252 ? 16.832 -0.924 -19.330 1.00 91.38 252 ALA A O 1
ATOM 1965 N N . VAL A 1 253 ? 16.767 -2.522 -17.766 1.00 94.88 253 VAL A N 1
ATOM 1966 C CA . VAL A 1 253 ? 15.613 -3.237 -18.339 1.00 94.88 253 VAL A CA 1
ATOM 1967 C C . VAL A 1 253 ? 14.315 -2.520 -17.977 1.00 94.88 253 VAL A C 1
ATOM 1969 O O . VAL A 1 253 ? 13.473 -2.336 -18.856 1.00 94.88 253 VAL A O 1
ATOM 1972 N N . VAL A 1 254 ? 14.162 -2.064 -16.730 1.00 95.75 254 VAL A N 1
ATOM 1973 C CA . VAL A 1 254 ? 12.991 -1.288 -16.285 1.00 95.75 254 VAL A CA 1
ATOM 1974 C C . VAL A 1 254 ? 12.883 0.032 -17.056 1.00 95.75 254 VAL A C 1
ATOM 1976 O O . VAL A 1 254 ? 11.812 0.324 -17.591 1.00 95.75 254 VAL A O 1
ATOM 1979 N N . CYS A 1 255 ? 13.992 0.752 -17.256 1.00 94.00 255 CYS A N 1
ATOM 1980 C CA . CYS A 1 255 ? 14.041 1.955 -18.095 1.00 94.00 255 CYS A CA 1
ATOM 1981 C C . CYS A 1 255 ? 13.525 1.698 -19.522 1.00 94.00 255 CYS A C 1
ATOM 1983 O O . CYS A 1 255 ? 12.762 2.501 -20.060 1.00 94.00 255 CYS A O 1
ATOM 1985 N N . VAL A 1 256 ? 13.868 0.556 -20.132 1.00 95.44 256 VAL A N 1
ATOM 1986 C CA . VAL A 1 256 ? 13.328 0.149 -21.443 1.00 95.44 256 VAL A CA 1
ATOM 1987 C C . VAL A 1 256 ? 11.834 -0.190 -21.363 1.00 95.44 256 VAL A C 1
ATOM 1989 O O . VAL A 1 256 ? 11.072 0.189 -22.254 1.00 95.44 256 VAL A O 1
ATOM 1992 N N . LEU A 1 257 ? 11.392 -0.885 -20.311 1.00 95.75 257 LEU A N 1
ATOM 1993 C CA . LEU A 1 257 ? 9.981 -1.231 -20.098 1.00 95.75 257 LEU A CA 1
ATOM 1994 C C . LEU A 1 257 ? 9.103 -0.007 -19.768 1.00 95.75 257 LEU A C 1
ATOM 1996 O O . LEU A 1 257 ? 7.888 -0.086 -19.948 1.00 95.75 257 LEU A O 1
ATOM 2000 N N . SER A 1 258 ? 9.684 1.140 -19.394 1.00 94.75 258 SER A N 1
ATOM 2001 C CA . SER A 1 258 ? 8.954 2.411 -19.233 1.00 94.75 258 SER A CA 1
ATOM 2002 C C . SER A 1 258 ? 8.259 2.902 -20.510 1.00 94.75 258 SER A C 1
ATOM 2004 O O . SER A 1 258 ? 7.308 3.675 -20.434 1.00 94.75 258 SER A O 1
ATOM 2006 N N . ALA A 1 259 ? 8.664 2.397 -21.682 1.00 94.50 259 ALA A N 1
ATOM 2007 C CA . ALA A 1 259 ? 8.024 2.669 -22.968 1.00 94.50 259 ALA A CA 1
ATOM 2008 C C . ALA A 1 259 ? 6.874 1.695 -23.329 1.00 94.50 259 ALA A C 1
ATOM 2010 O O . ALA A 1 259 ? 6.412 1.694 -24.476 1.00 94.50 259 ALA A O 1
ATOM 2011 N N . LEU A 1 260 ? 6.423 0.826 -22.412 1.00 95.31 260 LEU A N 1
ATOM 2012 C CA . LEU A 1 260 ? 5.293 -0.081 -22.657 1.00 95.31 260 LEU A CA 1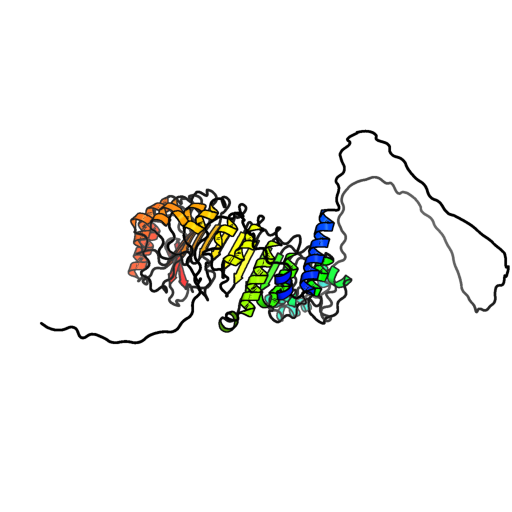
ATOM 2013 C C . LEU A 1 260 ? 3.968 0.701 -22.783 1.00 95.31 260 LEU A C 1
ATOM 2015 O O . LEU A 1 260 ? 3.560 1.356 -21.828 1.00 95.31 260 LEU A O 1
ATOM 2019 N N . PRO A 1 261 ? 3.229 0.585 -23.905 1.00 92.06 261 PRO A N 1
ATOM 2020 C CA . PRO A 1 261 ? 2.109 1.486 -24.207 1.00 92.06 261 PRO A CA 1
ATOM 2021 C C . PRO A 1 261 ? 0.815 1.211 -23.423 1.00 92.06 261 PRO A C 1
ATOM 2023 O O . PRO A 1 261 ? -0.101 2.023 -23.475 1.00 92.06 261 PRO A O 1
ATOM 2026 N N . ASN A 1 262 ? 0.703 0.053 -22.764 1.00 93.56 262 ASN A N 1
ATOM 2027 C CA . ASN A 1 262 ? -0.522 -0.413 -22.098 1.00 93.56 262 ASN A CA 1
ATOM 2028 C C . ASN A 1 262 ? -0.264 -0.895 -20.656 1.00 93.56 262 ASN A C 1
ATOM 2030 O O . ASN A 1 262 ? -1.061 -1.660 -20.106 1.00 93.56 262 ASN A O 1
ATOM 2034 N N . LEU A 1 263 ? 0.863 -0.506 -20.051 1.00 97.50 263 LEU A N 1
ATOM 2035 C CA . LEU A 1 263 ? 1.221 -0.943 -18.705 1.00 97.50 263 LEU A CA 1
ATOM 2036 C C . LEU A 1 263 ? 0.271 -0.305 -17.682 1.00 97.50 263 LEU A C 1
ATOM 2038 O O . LEU A 1 263 ? 0.209 0.917 -17.569 1.00 97.50 263 LEU A O 1
ATOM 2042 N N . SER A 1 264 ? -0.482 -1.133 -16.956 1.00 98.06 264 SER A N 1
ATOM 2043 C CA . SER A 1 264 ? -1.478 -0.693 -15.971 1.00 98.06 264 SER A CA 1
ATOM 2044 C C . SER A 1 264 ? -1.099 -1.038 -14.530 1.00 98.06 264 SER A C 1
ATOM 2046 O O . SER A 1 264 ? -1.644 -0.431 -13.615 1.00 98.06 264 SER A O 1
ATOM 2048 N N . TYR A 1 265 ? -0.201 -2.006 -14.321 1.00 98.69 265 TYR A N 1
ATOM 2049 C CA . TYR A 1 265 ? 0.314 -2.410 -13.010 1.00 98.69 265 TYR A CA 1
ATOM 2050 C C . TYR A 1 265 ? 1.829 -2.627 -13.079 1.00 98.69 265 TYR A C 1
ATOM 2052 O O . TYR A 1 265 ? 2.303 -3.381 -13.936 1.00 98.69 265 TYR A O 1
ATOM 2060 N N . LEU A 1 266 ? 2.563 -2.020 -12.152 1.00 98.62 266 LEU A N 1
ATOM 2061 C CA 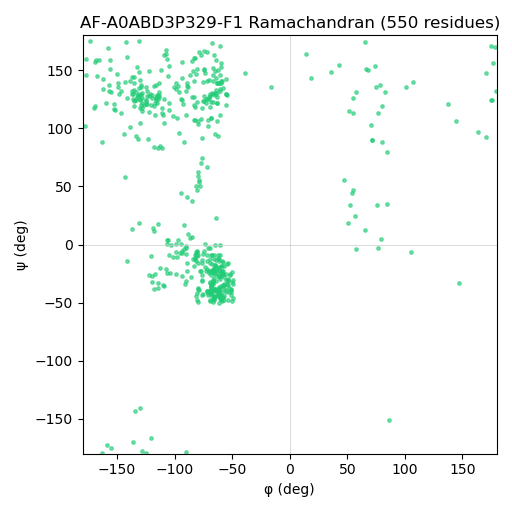. LEU A 1 266 ? 3.988 -2.241 -11.940 1.00 98.62 266 LEU A CA 1
ATOM 2062 C C . LEU A 1 266 ? 4.230 -2.524 -10.457 1.00 98.62 266 LEU A C 1
ATOM 2064 O O . LEU A 1 266 ? 3.813 -1.723 -9.623 1.00 98.62 266 LEU A O 1
ATOM 2068 N N . LYS A 1 267 ? 4.940 -3.618 -10.155 1.00 98.31 267 LYS A N 1
ATOM 2069 C CA . LYS A 1 267 ? 5.595 -3.818 -8.856 1.00 98.31 267 LYS A CA 1
ATOM 2070 C C . LYS A 1 267 ? 7.111 -3.863 -9.033 1.00 98.31 267 LYS A C 1
ATOM 2072 O O . LYS A 1 267 ? 7.600 -4.630 -9.867 1.00 98.31 267 LYS A O 1
ATOM 2077 N N . LEU A 1 268 ? 7.821 -3.056 -8.255 1.00 97.06 268 LEU A N 1
ATOM 2078 C CA . LEU A 1 268 ? 9.273 -3.068 -8.112 1.00 97.06 268 LEU A CA 1
ATOM 2079 C C . LEU A 1 268 ? 9.604 -3.433 -6.665 1.00 97.06 268 LEU A C 1
ATOM 2081 O O . LEU A 1 268 ? 9.096 -2.799 -5.744 1.00 97.06 268 LEU A O 1
ATOM 2085 N N . VAL A 1 269 ? 10.426 -4.460 -6.490 1.00 93.75 269 VAL A N 1
ATOM 2086 C CA . VAL A 1 269 ? 10.945 -4.909 -5.198 1.00 93.75 269 VAL A CA 1
ATOM 2087 C C . VAL A 1 269 ? 12.458 -4.901 -5.283 1.00 93.75 269 VAL A C 1
ATOM 2089 O O . VAL A 1 269 ? 13.020 -5.448 -6.235 1.00 93.75 269 VAL A O 1
ATOM 2092 N N . ASP A 1 270 ? 13.106 -4.328 -4.280 1.00 90.19 270 ASP A N 1
ATOM 2093 C CA . ASP A 1 270 ? 14.550 -4.377 -4.119 1.00 90.19 270 ASP A CA 1
ATOM 2094 C C . ASP A 1 270 ? 14.904 -4.971 -2.758 1.00 90.19 270 ASP A C 1
ATOM 2096 O O . ASP A 1 270 ? 14.966 -4.255 -1.762 1.00 90.19 270 ASP A O 1
ATOM 2100 N N . GLN A 1 271 ? 15.069 -6.299 -2.751 1.00 76.81 271 GLN A N 1
ATOM 2101 C CA . GLN A 1 271 ? 15.477 -7.092 -1.594 1.00 76.81 271 GLN A CA 1
ATOM 2102 C C . GLN A 1 271 ? 16.986 -7.309 -1.660 1.00 76.81 271 GLN A C 1
ATOM 2104 O O . GLN A 1 271 ? 17.468 -8.188 -2.376 1.00 76.81 271 GLN A O 1
ATOM 2109 N N . GLY A 1 272 ? 17.741 -6.468 -0.963 1.00 61.50 272 GLY A N 1
ATOM 2110 C CA . GLY A 1 272 ? 19.202 -6.528 -0.965 1.00 61.50 272 GLY A CA 1
ATOM 2111 C C . GLY A 1 272 ? 19.764 -7.063 0.350 1.00 61.50 272 GLY A C 1
ATOM 2112 O O . GLY A 1 272 ? 19.099 -7.069 1.381 1.00 61.50 272 GLY A O 1
ATOM 2113 N N . ASN A 1 273 ? 21.032 -7.476 0.351 1.00 58.22 273 ASN A N 1
ATOM 2114 C CA . ASN A 1 273 ? 21.767 -7.615 1.609 1.00 58.22 273 ASN A CA 1
ATOM 2115 C C . ASN A 1 273 ? 22.038 -6.198 2.162 1.00 58.22 273 ASN A C 1
ATOM 2117 O O . ASN A 1 273 ? 22.646 -5.416 1.424 1.00 58.22 273 ASN A O 1
ATOM 2121 N N . PRO A 1 274 ? 21.667 -5.843 3.412 1.00 54.91 274 PRO A N 1
ATOM 2122 C CA . PRO A 1 274 ? 21.938 -4.520 3.995 1.00 54.91 274 PRO A CA 1
ATOM 2123 C C . PRO A 1 274 ? 23.396 -4.052 3.853 1.00 54.91 274 PRO A C 1
ATOM 2125 O O . PRO A 1 274 ? 23.658 -2.862 3.681 1.00 54.91 274 PRO A O 1
ATOM 2128 N N . GLU A 1 275 ? 24.350 -4.988 3.832 1.00 54.12 275 GLU A N 1
ATOM 2129 C CA . GLU A 1 275 ? 25.768 -4.692 3.607 1.00 54.12 275 GLU A CA 1
ATOM 2130 C C . GLU A 1 275 ? 26.070 -4.207 2.167 1.00 54.12 275 GLU A C 1
ATOM 2132 O O . GLU A 1 275 ? 26.907 -3.323 1.981 1.00 54.12 275 GLU A O 1
ATOM 2137 N N . GLU A 1 276 ? 25.365 -4.713 1.147 1.00 54.53 276 GLU A N 1
ATOM 2138 C CA . GLU A 1 276 ? 25.551 -4.363 -0.279 1.00 54.53 276 GLU A CA 1
ATOM 2139 C C . GLU A 1 276 ? 24.623 -3.227 -0.757 1.00 54.53 276 GLU A C 1
ATOM 2141 O O . GLU A 1 276 ? 24.991 -2.451 -1.647 1.00 54.53 276 GLU A O 1
ATOM 2146 N N . ILE A 1 277 ? 23.453 -3.080 -0.122 1.00 52.66 277 ILE A N 1
ATOM 2147 C CA . ILE A 1 277 ? 22.487 -1.972 -0.283 1.00 52.66 277 ILE A CA 1
ATOM 2148 C C . ILE A 1 277 ? 23.160 -0.609 -0.086 1.00 52.66 277 ILE A C 1
ATOM 2150 O O . ILE A 1 277 ? 22.837 0.355 -0.777 1.00 52.66 277 ILE A O 1
ATOM 2154 N N . SER A 1 278 ? 24.139 -0.536 0.820 1.00 53.03 278 SER A N 1
ATOM 2155 C CA . SER A 1 278 ? 24.919 0.676 1.100 1.00 53.03 278 SER A CA 1
ATOM 2156 C C . SER A 1 278 ? 25.811 1.147 -0.065 1.00 53.03 278 SER A C 1
ATOM 2158 O O . SER A 1 278 ? 26.383 2.240 -0.008 1.00 53.03 278 SER A O 1
ATOM 2160 N N . SER A 1 279 ? 25.952 0.356 -1.136 1.00 62.81 279 SER A N 1
ATOM 2161 C CA . SER A 1 279 ? 26.779 0.734 -2.280 1.00 62.81 279 SER A CA 1
ATOM 2162 C C . SER A 1 279 ? 26.134 1.850 -3.115 1.00 62.81 279 SER A C 1
ATOM 2164 O O . SER A 1 279 ? 25.020 1.739 -3.627 1.00 62.81 279 SER A O 1
ATOM 2166 N N . VAL A 1 280 ? 26.888 2.939 -3.308 1.00 64.69 280 VAL A N 1
ATOM 2167 C CA . VAL A 1 280 ? 26.454 4.149 -4.040 1.00 64.69 280 VAL A CA 1
ATOM 2168 C C . VAL A 1 280 ? 25.925 3.832 -5.447 1.00 64.69 280 VAL A C 1
ATOM 2170 O O . VAL A 1 280 ? 25.019 4.504 -5.932 1.00 64.69 280 VAL A O 1
ATOM 2173 N N . ASN A 1 281 ? 26.454 2.788 -6.092 1.00 68.25 281 ASN A N 1
ATOM 2174 C CA . ASN A 1 281 ? 26.030 2.373 -7.428 1.00 68.25 281 ASN A CA 1
ATOM 2175 C C . ASN A 1 281 ? 24.581 1.862 -7.442 1.00 68.25 281 ASN A C 1
ATOM 2177 O O . ASN A 1 281 ? 23.798 2.338 -8.259 1.00 68.25 281 ASN A O 1
ATOM 2181 N N . ASN A 1 282 ? 24.205 0.976 -6.511 1.00 73.75 282 ASN A N 1
ATOM 2182 C CA . ASN A 1 282 ? 22.846 0.429 -6.442 1.00 73.75 282 ASN A CA 1
ATOM 2183 C C . ASN A 1 282 ? 21.821 1.544 -6.185 1.00 73.75 282 ASN A C 1
ATOM 2185 O O . ASN A 1 282 ? 20.799 1.615 -6.867 1.00 73.75 282 ASN A O 1
ATOM 2189 N N . ARG A 1 283 ? 22.130 2.476 -5.270 1.00 78.06 283 ARG A N 1
ATOM 2190 C CA . ARG A 1 283 ? 21.282 3.651 -5.016 1.00 78.06 283 ARG A CA 1
ATOM 2191 C C . ARG A 1 283 ? 21.120 4.522 -6.265 1.00 78.06 283 ARG A C 1
ATOM 2193 O O . ARG A 1 283 ? 19.995 4.893 -6.586 1.00 78.06 283 ARG A O 1
ATOM 2200 N N . ASN A 1 284 ? 22.199 4.804 -6.998 1.00 81.62 284 ASN A N 1
ATOM 2201 C CA . ASN A 1 284 ? 22.124 5.564 -8.251 1.00 81.62 284 ASN A CA 1
ATOM 2202 C C . ASN A 1 284 ? 21.266 4.848 -9.311 1.00 81.62 284 ASN A C 1
ATOM 2204 O O . ASN A 1 284 ? 20.445 5.490 -9.965 1.00 81.62 284 ASN A O 1
ATOM 2208 N N . ASP A 1 285 ? 21.414 3.529 -9.468 1.00 84.19 285 ASP A N 1
ATOM 2209 C CA . ASP A 1 285 ? 20.613 2.735 -10.409 1.00 84.19 285 ASP A CA 1
ATOM 2210 C C . ASP A 1 285 ? 19.113 2.779 -10.068 1.00 84.19 285 ASP A C 1
ATOM 2212 O O . ASP A 1 285 ? 18.284 2.953 -10.968 1.00 84.19 285 ASP A O 1
ATOM 2216 N N . LEU A 1 286 ? 18.754 2.719 -8.779 1.00 88.88 286 LEU A N 1
ATOM 2217 C CA . LEU A 1 286 ? 17.373 2.909 -8.325 1.00 88.88 286 LEU A CA 1
ATOM 2218 C C . LEU A 1 286 ? 16.873 4.347 -8.559 1.00 88.88 286 LEU A C 1
ATOM 2220 O O . LEU A 1 286 ? 15.788 4.523 -9.115 1.00 88.88 286 LEU A O 1
ATOM 2224 N N . GLU A 1 287 ? 17.651 5.376 -8.199 1.00 88.00 287 GLU A N 1
ATOM 2225 C CA . GLU A 1 287 ? 17.298 6.795 -8.397 1.00 88.00 287 GLU A CA 1
ATOM 2226 C C . GLU A 1 287 ? 17.012 7.102 -9.884 1.00 88.00 287 GLU A C 1
ATOM 2228 O O . GLU A 1 287 ? 15.985 7.702 -10.223 1.00 88.00 287 GLU A O 1
ATOM 2233 N N . MET A 1 288 ? 17.855 6.604 -10.797 1.00 83.19 288 MET A N 1
ATOM 2234 C CA . MET A 1 288 ? 17.651 6.735 -12.244 1.00 83.19 288 MET A CA 1
ATOM 2235 C C . MET A 1 288 ? 16.457 5.918 -12.764 1.00 83.19 288 MET A C 1
ATOM 2237 O O . MET A 1 288 ? 15.700 6.388 -13.622 1.00 83.19 288 MET A O 1
ATOM 2241 N N . MET A 1 289 ? 16.272 4.690 -12.266 1.00 92.38 289 MET A N 1
ATOM 2242 C CA . MET A 1 289 ? 15.141 3.839 -12.636 1.00 92.38 289 MET A CA 1
ATOM 2243 C C . MET A 1 289 ? 13.812 4.506 -12.270 1.00 92.38 289 MET A C 1
ATOM 2245 O O . MET A 1 289 ? 12.906 4.542 -13.107 1.00 92.38 289 MET A O 1
ATOM 2249 N N . VAL A 1 290 ? 13.710 5.066 -11.061 1.00 93.38 290 VAL A N 1
ATOM 2250 C CA . VAL A 1 290 ? 12.529 5.779 -10.553 1.00 93.38 290 VAL A CA 1
ATOM 2251 C C . VAL A 1 290 ? 12.170 6.966 -11.451 1.00 93.38 290 VAL A C 1
ATOM 2253 O O . VAL A 1 290 ? 11.016 7.090 -11.862 1.00 93.38 290 VAL A O 1
ATOM 2256 N N . ALA A 1 291 ? 13.151 7.774 -11.866 1.00 91.88 291 ALA A N 1
ATOM 2257 C CA . ALA A 1 291 ? 12.917 8.878 -12.801 1.00 91.88 291 ALA A CA 1
ATOM 2258 C C . ALA A 1 291 ? 12.308 8.405 -14.141 1.00 91.88 291 ALA A C 1
ATOM 2260 O O . ALA A 1 291 ? 11.437 9.068 -14.710 1.00 91.88 291 ALA A O 1
ATOM 2261 N N . SER A 1 292 ? 12.702 7.222 -14.634 1.00 92.38 292 SER A N 1
ATOM 2262 C CA . SER A 1 292 ? 12.168 6.661 -15.884 1.00 92.38 292 SER A CA 1
ATOM 2263 C C . SER A 1 292 ? 10.678 6.286 -15.817 1.00 92.38 292 SER A C 1
ATOM 2265 O O . SER A 1 292 ? 10.013 6.234 -16.858 1.00 92.38 292 SER A O 1
ATOM 2267 N N . LEU A 1 293 ? 10.129 6.056 -14.617 1.00 95.69 293 LEU A N 1
ATOM 2268 C CA . LEU A 1 293 ? 8.754 5.583 -14.433 1.00 95.69 293 LEU A CA 1
ATOM 2269 C C . LEU A 1 293 ? 7.707 6.606 -14.886 1.00 95.69 293 LEU A C 1
ATOM 2271 O O . LEU A 1 293 ? 6.626 6.202 -15.307 1.00 95.69 293 LEU A O 1
ATOM 2275 N N . GLY A 1 294 ? 8.032 7.904 -14.905 1.00 94.94 294 GLY A N 1
ATOM 2276 C CA . GLY A 1 294 ? 7.128 8.976 -15.357 1.00 94.94 294 GLY A CA 1
ATOM 2277 C C . GLY A 1 294 ? 6.635 8.820 -16.805 1.00 94.94 294 GLY A C 1
ATOM 2278 O O . GLY A 1 294 ? 5.600 9.369 -17.175 1.00 94.94 294 GLY A O 1
ATOM 2279 N N . ASN A 1 295 ? 7.317 8.004 -17.617 1.00 93.69 295 ASN A N 1
ATOM 2280 C CA . ASN A 1 295 ? 6.881 7.654 -18.973 1.00 93.69 295 ASN A CA 1
ATOM 2281 C C . ASN A 1 295 ? 5.622 6.766 -18.998 1.00 93.69 295 ASN A C 1
ATOM 2283 O O . ASN A 1 295 ? 4.909 6.735 -20.002 1.00 93.69 295 ASN A O 1
ATOM 2287 N N . MET A 1 296 ? 5.342 6.038 -17.913 1.00 95.38 296 MET A N 1
ATOM 2288 C CA . MET A 1 296 ? 4.281 5.031 -17.818 1.00 95.38 296 MET A CA 1
ATOM 2289 C C . MET A 1 296 ? 2.903 5.664 -17.545 1.00 95.38 296 MET A C 1
ATOM 2291 O O . MET A 1 296 ? 2.178 5.246 -16.649 1.00 95.38 296 MET A O 1
ATOM 2295 N N . THR A 1 297 ? 2.499 6.677 -18.311 1.00 94.38 297 THR A N 1
ATOM 2296 C CA . THR A 1 297 ? 1.294 7.497 -18.037 1.00 94.38 297 THR A CA 1
ATOM 2297 C C . THR A 1 297 ? -0.042 6.726 -18.036 1.00 94.38 297 THR A C 1
ATOM 2299 O O . THR A 1 297 ? -1.052 7.228 -17.534 1.00 94.38 297 THR A O 1
ATOM 2302 N N . SER A 1 298 ? -0.064 5.488 -18.547 1.00 95.50 298 SER A N 1
ATOM 2303 C CA . SER A 1 298 ? -1.201 4.554 -18.481 1.00 95.50 298 SER A CA 1
ATOM 2304 C C . SER A 1 298 ? -1.338 3.795 -17.152 1.00 95.50 298 SER A C 1
ATOM 2306 O O . SER A 1 298 ? -2.299 3.035 -16.984 1.00 95.50 298 SER A O 1
ATOM 2308 N N . LEU A 1 299 ? -0.379 3.942 -16.232 1.00 98.31 299 LEU A N 1
ATOM 2309 C CA . LEU A 1 299 ? -0.295 3.151 -15.009 1.00 98.31 299 LEU A CA 1
ATOM 2310 C C . LEU A 1 299 ? -1.468 3.454 -14.064 1.00 98.31 299 LEU A C 1
ATOM 2312 O O . LEU A 1 299 ? -1.763 4.608 -13.771 1.00 98.31 299 LEU A O 1
ATOM 2316 N N . GLN A 1 300 ? -2.142 2.405 -13.587 1.00 98.56 300 GLN A N 1
ATOM 2317 C CA . GLN A 1 300 ? -3.262 2.498 -12.638 1.00 98.56 300 GLN A CA 1
ATOM 2318 C C . GLN A 1 300 ? -2.873 2.022 -11.235 1.00 98.56 300 GLN A C 1
ATOM 2320 O O . GLN A 1 300 ? -3.532 2.382 -10.262 1.00 98.56 300 GLN A O 1
ATOM 2325 N N . ALA A 1 301 ? -1.811 1.226 -11.128 1.00 98.81 301 ALA A N 1
ATOM 2326 C CA . ALA A 1 301 ? -1.275 0.731 -9.874 1.00 98.81 301 ALA A CA 1
ATOM 2327 C C . ALA A 1 301 ? 0.258 0.720 -9.917 1.00 98.81 301 ALA A C 1
ATOM 2329 O O . ALA A 1 301 ? 0.846 0.121 -10.823 1.00 98.81 301 ALA A O 1
ATOM 2330 N N . LEU A 1 302 ? 0.872 1.369 -8.931 1.00 98.69 302 LEU A N 1
ATOM 2331 C CA . LEU A 1 302 ? 2.310 1.377 -8.695 1.00 98.69 302 LEU A CA 1
ATOM 2332 C C . LEU A 1 302 ? 2.582 0.864 -7.281 1.00 98.69 302 LEU A C 1
ATOM 2334 O O . LEU A 1 302 ? 2.002 1.362 -6.320 1.00 98.69 302 LEU A O 1
ATOM 2338 N N . ASP A 1 303 ? 3.455 -0.126 -7.176 1.00 98.38 303 ASP A N 1
ATOM 2339 C CA . ASP A 1 303 ? 3.907 -0.723 -5.923 1.00 98.38 303 ASP A CA 1
ATOM 2340 C C . ASP A 1 303 ? 5.441 -0.722 -5.942 1.00 98.38 303 ASP A C 1
ATOM 2342 O O . ASP A 1 303 ? 6.050 -1.325 -6.829 1.00 98.38 303 ASP A O 1
ATOM 2346 N N . VAL A 1 304 ? 6.061 0.038 -5.042 1.00 96.25 304 VAL A N 1
ATOM 2347 C CA . VAL A 1 304 ? 7.516 0.181 -4.943 1.00 96.25 304 VAL A CA 1
ATOM 2348 C C . VAL A 1 304 ? 7.950 -0.077 -3.512 1.00 96.25 304 VAL A C 1
ATOM 2350 O O . VAL A 1 304 ? 7.454 0.553 -2.578 1.00 96.25 304 VAL A O 1
ATOM 2353 N N . GLU A 1 305 ? 8.887 -1.004 -3.371 1.00 93.50 305 GLU A N 1
ATOM 2354 C CA . GLU A 1 305 ? 9.356 -1.543 -2.104 1.00 93.50 305 GLU A CA 1
ATOM 2355 C C . GLU A 1 305 ? 10.877 -1.691 -2.172 1.00 93.50 305 GLU A C 1
ATOM 2357 O O . GLU A 1 305 ? 11.381 -2.613 -2.813 1.00 93.50 305 GLU A O 1
ATOM 2362 N N . PHE A 1 306 ? 11.604 -0.748 -1.570 1.00 90.75 306 PHE A N 1
ATOM 2363 C CA . PHE A 1 306 ? 13.067 -0.725 -1.558 1.00 90.75 306 PHE A CA 1
ATOM 2364 C C . PHE A 1 306 ? 13.623 -0.823 -0.136 1.00 90.75 306 PHE A C 1
ATOM 2366 O O . PHE A 1 306 ? 13.181 -0.103 0.764 1.00 90.75 306 PHE A O 1
ATOM 2373 N N . ASP A 1 307 ? 14.660 -1.642 0.034 1.00 84.94 307 ASP A N 1
ATOM 2374 C CA . ASP A 1 307 ? 15.441 -1.707 1.274 1.00 84.94 307 ASP A CA 1
ATOM 2375 C C . ASP A 1 307 ? 16.467 -0.555 1.393 1.00 84.94 307 ASP A C 1
ATOM 2377 O O . ASP A 1 307 ? 16.922 -0.235 2.490 1.00 84.94 307 ASP A O 1
ATOM 2381 N N . SER A 1 308 ? 16.774 0.157 0.300 1.00 84.25 308 SER A N 1
ATOM 2382 C CA . SER A 1 308 ? 17.408 1.488 0.346 1.00 84.25 308 SER A CA 1
ATOM 2383 C C . SER A 1 308 ? 16.372 2.594 0.559 1.00 84.25 308 SER A C 1
ATOM 2385 O O . SER A 1 308 ? 15.341 2.599 -0.109 1.00 84.25 308 SER A O 1
ATOM 2387 N N . VAL A 1 309 ? 16.693 3.606 1.372 1.00 87.62 309 VAL A N 1
ATOM 2388 C CA . VAL A 1 309 ? 15.925 4.864 1.405 1.00 87.62 309 VAL A CA 1
ATOM 2389 C C . VAL A 1 309 ? 16.387 5.806 0.293 1.00 87.62 309 VAL A C 1
ATOM 2391 O O . VAL A 1 309 ? 17.545 6.227 0.239 1.00 87.62 309 VAL A O 1
ATOM 2394 N N . ILE A 1 310 ? 15.459 6.157 -0.598 1.00 88.69 310 ILE A N 1
ATOM 2395 C CA . ILE A 1 310 ? 15.663 7.116 -1.686 1.00 88.69 310 ILE A CA 1
ATOM 2396 C C . ILE A 1 310 ? 15.104 8.485 -1.296 1.00 88.69 310 ILE A C 1
ATOM 2398 O O . ILE A 1 310 ? 13.968 8.602 -0.844 1.00 88.69 310 ILE A O 1
ATOM 2402 N N . SER A 1 311 ? 15.875 9.548 -1.543 1.00 89.50 311 SER A N 1
ATOM 2403 C CA . SER A 1 311 ? 15.432 10.924 -1.278 1.00 89.50 311 SER A CA 1
ATOM 2404 C C . SER A 1 311 ? 14.176 11.293 -2.082 1.00 89.50 311 SER A C 1
ATOM 2406 O O . SER A 1 311 ? 14.145 11.134 -3.308 1.00 89.50 311 SER A O 1
ATOM 2408 N N . GLY A 1 312 ? 13.178 11.876 -1.410 1.00 88.12 312 GLY A N 1
ATOM 2409 C CA . GLY A 1 312 ? 11.889 12.285 -1.981 1.00 88.12 312 GLY A CA 1
ATOM 2410 C C . GLY A 1 312 ? 11.964 13.280 -3.137 1.00 88.12 312 GLY A C 1
ATOM 2411 O O . GLY A 1 312 ? 11.006 13.400 -3.903 1.00 88.12 312 GLY A O 1
ATOM 2412 N N . ARG A 1 313 ? 13.121 13.926 -3.343 1.00 88.25 313 ARG A N 1
ATOM 2413 C CA . ARG A 1 313 ? 13.409 14.737 -4.539 1.00 88.25 313 ARG A CA 1
ATOM 2414 C C . ARG A 1 313 ? 13.180 13.960 -5.844 1.00 88.25 313 ARG A C 1
ATOM 2416 O O . ARG A 1 313 ? 12.791 14.551 -6.846 1.00 88.25 313 ARG A O 1
ATOM 2423 N N . HIS A 1 314 ? 13.364 12.637 -5.831 1.00 91.81 314 HIS A N 1
ATOM 2424 C CA . HIS A 1 314 ? 13.174 11.786 -7.007 1.00 91.81 314 HIS A CA 1
ATOM 2425 C C . HIS A 1 314 ? 11.707 11.434 -7.284 1.00 91.81 314 HIS A C 1
ATOM 2427 O O . HIS A 1 314 ? 11.424 10.880 -8.341 1.00 91.81 314 HIS A O 1
ATOM 2433 N N . LEU A 1 315 ? 10.753 11.788 -6.409 1.00 95.31 315 LEU A N 1
ATOM 2434 C CA . LEU A 1 315 ? 9.324 11.498 -6.603 1.00 95.31 315 LEU A CA 1
ATOM 2435 C C . LEU A 1 315 ? 8.634 12.375 -7.666 1.00 95.31 315 LEU A C 1
ATOM 2437 O O . LEU A 1 315 ? 7.453 12.174 -7.946 1.00 95.31 315 LEU A O 1
ATOM 2441 N N . MET A 1 316 ? 9.353 13.301 -8.315 1.00 95.56 316 MET A N 1
ATOM 2442 C CA . MET A 1 316 ? 8.832 14.144 -9.405 1.00 95.56 316 MET A CA 1
ATOM 2443 C C . MET A 1 316 ? 8.125 13.357 -10.518 1.00 95.56 316 MET A C 1
ATOM 2445 O O . MET A 1 316 ? 7.148 13.845 -11.083 1.00 95.56 316 MET A O 1
ATOM 2449 N N . PHE A 1 317 ? 8.556 12.122 -10.801 1.00 95.50 317 PHE A N 1
ATOM 2450 C CA . PHE A 1 317 ? 7.942 11.275 -11.828 1.00 95.50 317 PHE A CA 1
ATOM 2451 C C . PHE A 1 317 ? 6.436 11.027 -11.598 1.00 95.50 317 PHE A C 1
ATOM 2453 O O . PHE A 1 317 ? 5.692 10.841 -12.566 1.00 95.50 317 PHE A O 1
ATOM 2460 N N . LEU A 1 318 ? 5.972 11.062 -10.339 1.00 97.75 318 LEU A N 1
ATOM 2461 C CA . LEU A 1 318 ? 4.568 10.866 -9.965 1.00 97.75 318 LEU A CA 1
ATOM 2462 C C . LEU A 1 318 ? 3.648 11.929 -10.577 1.00 97.75 318 LEU A C 1
ATOM 2464 O O . LEU A 1 318 ? 2.502 11.615 -10.892 1.00 97.75 318 LEU A O 1
ATOM 2468 N N . GLN A 1 319 ? 4.151 13.140 -10.851 1.00 96.75 319 GLN A N 1
ATOM 2469 C CA . GLN A 1 319 ? 3.373 14.213 -11.483 1.00 96.75 319 GLN A CA 1
ATOM 2470 C C . GLN A 1 319 ? 2.816 13.813 -12.865 1.00 96.75 319 GLN A C 1
ATOM 2472 O O . GLN A 1 319 ? 1.791 14.338 -13.298 1.00 96.75 319 GLN A O 1
ATOM 2477 N N . HIS A 1 320 ? 3.457 12.861 -13.554 1.00 96.88 320 HIS A N 1
ATOM 2478 C CA . HIS A 1 320 ? 3.022 12.360 -14.861 1.00 96.88 320 HIS A CA 1
ATOM 2479 C C . HIS A 1 320 ? 2.050 11.170 -14.772 1.00 96.88 320 HIS A C 1
ATOM 2481 O O . HIS A 1 320 ? 1.363 10.855 -15.747 1.00 96.88 320 HIS A O 1
ATOM 2487 N N . LEU A 1 321 ? 1.949 10.509 -13.614 1.00 97.62 321 LEU A N 1
ATOM 2488 C CA . LEU A 1 321 ? 1.196 9.262 -13.431 1.00 97.62 321 LEU A CA 1
ATOM 2489 C C . LEU A 1 321 ? -0.273 9.496 -13.040 1.00 97.62 321 LEU A C 1
ATOM 2491 O O . LEU A 1 321 ? -0.850 8.775 -12.230 1.00 97.62 321 LEU A O 1
ATOM 2495 N N . VAL A 1 322 ? -0.910 10.488 -13.665 1.00 96.19 322 VAL A N 1
ATOM 2496 C CA . VAL A 1 322 ? -2.274 10.970 -13.353 1.00 96.19 322 VAL A CA 1
ATOM 2497 C C . VAL A 1 322 ? -3.385 9.910 -13.458 1.00 96.19 322 VAL A C 1
ATOM 2499 O O . VAL A 1 322 ? -4.488 10.125 -12.960 1.00 96.19 322 VAL A O 1
ATOM 2502 N N . SER A 1 323 ? -3.109 8.763 -14.085 1.00 97.31 323 SER A N 1
ATOM 2503 C CA . SER A 1 323 ? -4.022 7.615 -14.201 1.00 97.31 323 SER A CA 1
ATOM 2504 C C . SER A 1 323 ? -4.053 6.705 -12.958 1.00 97.31 323 SER A C 1
ATOM 2506 O O . SER A 1 323 ? -4.865 5.772 -12.919 1.00 97.31 323 SER A O 1
ATOM 2508 N N . LEU A 1 324 ? -3.180 6.936 -11.966 1.00 98.56 324 LEU A N 1
ATOM 2509 C CA . LEU A 1 324 ? -3.044 6.084 -10.783 1.00 98.56 324 LEU A CA 1
ATOM 2510 C C . LEU A 1 324 ? -4.309 6.053 -9.915 1.00 98.56 324 LEU A C 1
ATOM 2512 O O . LEU A 1 324 ? -4.943 7.069 -9.638 1.00 98.56 324 LEU A O 1
ATOM 2516 N N . LYS A 1 325 ? -4.619 4.844 -9.442 1.00 98.56 325 LYS A N 1
ATOM 2517 C CA . LYS A 1 325 ? -5.667 4.515 -8.465 1.00 98.56 325 LYS A CA 1
ATOM 2518 C C . LYS A 1 325 ? -5.096 3.870 -7.205 1.00 98.56 325 LYS A C 1
ATOM 2520 O O . LYS A 1 325 ? -5.690 3.995 -6.140 1.00 98.56 325 LYS A O 1
ATOM 2525 N N . HIS A 1 326 ? -3.955 3.196 -7.321 1.00 98.75 326 HIS A N 1
ATOM 2526 C CA . HIS A 1 326 ? -3.279 2.536 -6.210 1.00 98.75 326 HIS A CA 1
ATOM 2527 C C . HIS A 1 326 ? -1.800 2.919 -6.225 1.00 98.75 326 HIS A C 1
ATOM 2529 O O . HIS A 1 326 ? -1.147 2.788 -7.264 1.00 98.75 326 HIS A O 1
ATOM 2535 N N . LEU A 1 327 ? -1.286 3.393 -5.095 1.00 98.69 327 LEU A N 1
ATOM 2536 C CA . LEU A 1 327 ? 0.115 3.763 -4.927 1.00 98.69 327 LEU A CA 1
ATOM 2537 C C . LEU A 1 327 ? 0.624 3.216 -3.589 1.00 98.69 327 LEU A C 1
ATOM 2539 O O . LEU A 1 327 ? 0.097 3.602 -2.550 1.00 98.69 327 LEU A O 1
ATOM 2543 N N . ARG A 1 328 ? 1.634 2.339 -3.627 1.00 98.00 328 ARG A N 1
ATOM 2544 C CA . ARG A 1 328 ? 2.436 1.912 -2.469 1.00 98.00 328 ARG A CA 1
ATOM 2545 C C . ARG A 1 328 ? 3.877 2.365 -2.686 1.00 98.00 328 ARG A C 1
ATOM 2547 O O . ARG A 1 328 ? 4.455 2.047 -3.724 1.00 98.00 328 ARG A O 1
ATOM 2554 N N . LEU A 1 329 ? 4.424 3.119 -1.735 1.00 96.31 329 LEU A N 1
ATOM 2555 C CA . LEU A 1 329 ? 5.817 3.570 -1.708 1.00 96.31 329 LEU A CA 1
ATOM 2556 C C . LEU A 1 329 ? 6.432 3.207 -0.353 1.00 96.31 329 LEU A C 1
ATOM 2558 O O . LEU A 1 329 ? 5.927 3.646 0.677 1.00 96.31 329 LEU A O 1
ATOM 2562 N N . ARG A 1 330 ? 7.516 2.429 -0.369 1.00 93.44 330 ARG A N 1
ATOM 2563 C CA . ARG A 1 330 ? 8.349 2.060 0.785 1.00 93.44 330 ARG A CA 1
ATOM 2564 C C . ARG A 1 330 ? 9.819 2.112 0.376 1.00 93.44 330 ARG A C 1
ATOM 2566 O O . ARG A 1 330 ? 10.145 1.734 -0.749 1.00 93.44 330 ARG A O 1
ATOM 2573 N N . GLY A 1 331 ? 10.683 2.598 1.264 1.00 90.31 331 GLY A N 1
ATOM 2574 C CA . GLY A 1 331 ? 12.067 2.951 0.936 1.00 90.31 331 GLY A CA 1
ATOM 2575 C C . GLY A 1 331 ? 12.207 4.364 0.364 1.00 90.31 331 GLY A C 1
ATOM 2576 O O . GLY A 1 331 ? 13.034 4.602 -0.514 1.00 90.31 331 GLY A O 1
ATOM 2577 N N . PHE A 1 332 ? 11.394 5.316 0.833 1.00 92.06 332 PHE A N 1
ATOM 2578 C CA . PHE A 1 332 ? 11.489 6.720 0.423 1.00 92.06 332 PHE A CA 1
ATOM 2579 C C . PHE A 1 332 ? 11.499 7.668 1.620 1.00 92.06 332 PHE A C 1
ATOM 2581 O O . PHE A 1 332 ? 10.660 7.580 2.511 1.00 92.06 332 PHE A O 1
ATOM 2588 N N . ASP A 1 333 ? 12.404 8.639 1.591 1.00 92.75 333 ASP A N 1
ATOM 2589 C CA . ASP A 1 333 ? 12.286 9.848 2.397 1.00 92.75 333 ASP A CA 1
ATOM 2590 C C . ASP A 1 333 ? 11.196 10.723 1.755 1.00 92.75 333 ASP A C 1
ATOM 2592 O O . ASP A 1 333 ? 11.258 11.027 0.563 1.00 92.75 333 ASP A O 1
ATOM 2596 N N . LEU A 1 334 ? 10.160 11.087 2.508 1.00 94.06 334 LEU A N 1
ATOM 2597 C CA . LEU A 1 334 ? 8.967 11.760 1.998 1.00 94.06 334 LEU A CA 1
ATOM 2598 C C . LEU A 1 334 ? 8.927 13.253 2.353 1.00 94.06 334 LEU A C 1
ATOM 2600 O O . LEU A 1 334 ? 8.116 13.965 1.756 1.00 94.06 334 LEU A O 1
ATOM 2604 N N . SER A 1 335 ? 9.840 13.736 3.206 1.00 86.38 335 SER A N 1
ATOM 2605 C CA . SER A 1 335 ? 9.899 15.095 3.790 1.00 86.38 335 SER A CA 1
ATOM 2606 C C . SER A 1 335 ? 9.791 16.248 2.786 1.00 86.38 335 SER A C 1
ATOM 2608 O O . SER A 1 335 ? 9.426 17.366 3.130 1.00 86.38 335 SER A O 1
ATOM 2610 N N . ARG A 1 336 ? 10.126 16.005 1.512 1.00 81.19 336 ARG A N 1
ATOM 2611 C CA . ARG A 1 336 ? 10.025 16.988 0.411 1.00 81.19 336 ARG A CA 1
ATOM 2612 C C . ARG A 1 336 ? 9.458 16.392 -0.878 1.00 81.19 336 ARG A C 1
ATOM 2614 O O . ARG A 1 336 ? 9.607 16.973 -1.956 1.00 81.19 336 ARG A O 1
ATOM 2621 N N . GLY A 1 337 ? 8.880 15.196 -0.785 1.00 90.50 337 GLY A N 1
ATOM 2622 C CA . GLY A 1 337 ? 8.403 14.407 -1.919 1.00 90.50 337 GLY A CA 1
ATOM 2623 C C . GLY A 1 337 ? 6.883 14.411 -2.095 1.00 90.50 337 GLY A C 1
ATOM 2624 O O . GLY A 1 337 ? 6.406 14.207 -3.215 1.00 90.50 337 GLY A O 1
ATOM 2625 N N . ILE A 1 338 ? 6.123 14.661 -1.023 1.00 95.06 338 ILE A N 1
ATOM 2626 C CA . ILE A 1 338 ? 4.667 14.445 -0.966 1.00 95.06 338 ILE A CA 1
ATOM 2627 C C . ILE A 1 338 ? 3.893 15.306 -1.973 1.00 95.06 338 ILE A C 1
ATOM 2629 O O . ILE A 1 338 ? 2.980 14.805 -2.634 1.00 95.06 338 ILE A O 1
ATOM 2633 N N . GLN A 1 339 ? 4.303 16.557 -2.199 1.00 94.88 339 GLN A N 1
ATOM 2634 C CA . GLN A 1 339 ? 3.626 17.468 -3.128 1.00 94.88 339 GLN A CA 1
ATOM 2635 C C . GLN A 1 339 ? 3.608 16.978 -4.588 1.00 94.88 339 GLN A C 1
ATOM 2637 O O . GLN A 1 339 ? 2.739 17.384 -5.360 1.00 94.88 339 GLN A O 1
ATOM 2642 N N . ASN A 1 340 ? 4.493 16.047 -4.969 1.00 96.56 340 ASN A N 1
ATOM 2643 C CA . ASN A 1 340 ? 4.474 15.421 -6.295 1.00 96.56 340 ASN A CA 1
ATOM 2644 C C . ASN A 1 340 ? 3.245 14.517 -6.522 1.00 96.56 340 ASN A C 1
ATOM 2646 O O . ASN A 1 340 ? 2.904 14.221 -7.666 1.00 96.56 340 ASN A O 1
ATOM 2650 N N . MET A 1 341 ? 2.549 14.115 -5.452 1.00 96.19 341 MET A N 1
ATOM 2651 C CA . MET A 1 341 ? 1.320 13.313 -5.505 1.00 96.19 341 MET A CA 1
ATOM 2652 C C . MET A 1 341 ? 0.035 14.152 -5.570 1.00 96.19 341 MET A C 1
ATOM 2654 O O . MET A 1 341 ? -1.036 13.600 -5.822 1.00 96.19 341 MET A O 1
ATOM 2658 N N . ALA A 1 342 ? 0.106 15.479 -5.410 1.00 95.69 342 ALA A N 1
ATOM 2659 C CA . ALA A 1 342 ? -1.069 16.360 -5.344 1.00 95.69 342 ALA A CA 1
ATOM 2660 C C . ALA A 1 342 ? -1.984 16.297 -6.590 1.00 95.69 342 ALA A C 1
ATOM 2662 O O . ALA A 1 342 ? -3.184 16.569 -6.505 1.00 95.69 342 ALA A O 1
ATOM 2663 N N . GLY A 1 343 ? -1.425 15.928 -7.750 1.00 96.06 343 GLY A N 1
ATOM 2664 C CA . GLY A 1 343 ? -2.152 15.751 -9.013 1.00 96.06 343 GLY A CA 1
ATOM 2665 C C . GLY A 1 343 ? -2.851 14.395 -9.184 1.00 96.06 343 GLY A C 1
ATOM 2666 O O . GLY A 1 343 ? -3.631 14.236 -10.123 1.00 96.06 343 GLY A O 1
ATOM 2667 N N . LEU A 1 344 ? -2.617 13.421 -8.298 1.00 97.50 344 LEU A N 1
ATOM 2668 C CA . LEU A 1 344 ? -3.097 12.037 -8.424 1.00 97.50 344 LEU A CA 1
ATOM 2669 C C . LEU A 1 344 ? -4.564 11.866 -7.982 1.00 97.50 344 LEU A C 1
ATOM 2671 O O . LEU A 1 344 ? -4.922 10.946 -7.251 1.00 97.50 344 LEU A O 1
ATOM 2675 N N . VAL A 1 345 ? -5.448 12.754 -8.444 1.00 95.88 345 VAL A N 1
ATOM 2676 C CA . VAL A 1 345 ? -6.850 12.891 -7.995 1.00 95.88 345 VAL A CA 1
ATOM 2677 C C . VAL A 1 345 ? -7.735 11.649 -8.193 1.00 95.88 345 VAL A C 1
ATOM 2679 O O . VAL A 1 345 ? -8.863 11.611 -7.700 1.00 95.88 345 VAL A O 1
ATOM 2682 N N . HIS A 1 346 ? -7.252 10.632 -8.909 1.00 96.69 346 HIS A N 1
ATOM 2683 C CA . HIS A 1 346 ? -7.923 9.348 -9.114 1.00 96.69 346 HIS A CA 1
ATOM 2684 C C . HIS A 1 346 ? -7.510 8.251 -8.116 1.00 96.69 346 HIS A C 1
ATOM 2686 O O . HIS A 1 346 ? -8.069 7.154 -8.190 1.00 96.69 346 HIS A O 1
ATOM 2692 N N . LEU A 1 347 ? -6.605 8.539 -7.168 1.00 97.69 347 LEU A N 1
ATOM 2693 C CA . LEU A 1 347 ? -6.213 7.604 -6.111 1.00 97.69 347 LEU A CA 1
ATOM 2694 C C . LEU A 1 347 ? -7.407 7.142 -5.266 1.00 97.69 347 LEU A C 1
ATOM 2696 O O . LEU A 1 347 ? -8.244 7.934 -4.836 1.00 97.69 347 LEU A O 1
ATOM 2700 N N . GLN A 1 348 ? -7.433 5.834 -5.030 1.00 97.25 348 GLN A N 1
ATOM 2701 C CA . GLN A 1 348 ? -8.395 5.079 -4.227 1.00 97.25 348 GLN A CA 1
ATOM 2702 C C . GLN A 1 348 ? -7.691 4.375 -3.059 1.00 97.25 348 GLN A C 1
ATOM 2704 O O . GLN A 1 348 ? -8.272 4.246 -1.985 1.00 97.25 348 GLN A O 1
ATOM 2709 N N . SER A 1 349 ? -6.435 3.958 -3.248 1.00 98.06 349 SER A N 1
ATOM 2710 C CA . SER A 1 349 ? -5.569 3.433 -2.191 1.00 98.06 349 SER A CA 1
ATOM 2711 C C . SER A 1 349 ? -4.213 4.136 -2.222 1.00 98.06 349 SER A C 1
ATOM 2713 O O . SER A 1 349 ? -3.593 4.232 -3.286 1.00 98.06 349 SER A O 1
ATOM 2715 N N . LEU A 1 350 ? -3.779 4.636 -1.066 1.00 97.94 350 LEU A N 1
ATOM 2716 C CA . LEU A 1 350 ? -2.501 5.309 -0.862 1.00 97.94 350 LEU A CA 1
ATOM 2717 C C . LEU A 1 350 ? -1.805 4.680 0.348 1.00 97.94 350 LEU A C 1
ATOM 2719 O O . LEU A 1 350 ? -2.328 4.740 1.456 1.00 97.94 350 LEU A O 1
ATOM 2723 N N . HIS A 1 351 ? -0.641 4.082 0.124 1.00 97.12 351 HIS A N 1
ATOM 2724 C CA . HIS A 1 351 ? 0.219 3.503 1.148 1.00 97.12 351 HIS A CA 1
ATOM 2725 C C . HIS A 1 351 ? 1.580 4.191 1.058 1.00 97.12 351 HIS A C 1
ATOM 2727 O O . HIS A 1 351 ? 2.287 4.056 0.058 1.00 97.12 351 HIS A O 1
ATOM 2733 N N . LEU A 1 352 ? 1.934 4.935 2.099 1.00 95.94 352 LEU A N 1
ATOM 2734 C CA . LEU A 1 352 ? 3.195 5.654 2.212 1.00 95.94 352 LEU A CA 1
ATOM 2735 C C . LEU A 1 352 ? 3.942 5.150 3.441 1.00 95.94 352 LEU A C 1
ATOM 2737 O O . LEU A 1 352 ? 3.429 5.268 4.546 1.00 95.94 352 LEU A O 1
ATOM 2741 N N . CYS A 1 353 ? 5.141 4.620 3.233 1.00 93.50 353 CYS A N 1
ATOM 2742 C CA . CYS A 1 353 ? 6.105 4.316 4.277 1.00 93.50 353 CYS A CA 1
ATOM 2743 C C . CYS A 1 353 ? 7.281 5.287 4.128 1.00 93.50 353 CYS A C 1
ATOM 2745 O O . CYS A 1 353 ? 7.979 5.286 3.108 1.00 93.50 353 CYS A O 1
ATOM 2747 N N . HIS A 1 354 ? 7.433 6.158 5.121 1.00 92.00 354 HIS A N 1
ATOM 2748 C CA . HIS A 1 354 ? 8.530 7.099 5.244 1.00 92.00 354 HIS A CA 1
ATOM 2749 C C . HIS A 1 354 ? 9.749 6.348 5.796 1.00 92.00 354 HIS A C 1
ATOM 2751 O O . HIS A 1 354 ? 9.782 5.942 6.951 1.00 92.00 354 HIS A O 1
ATOM 2757 N N . GLY A 1 355 ? 10.732 6.098 4.933 1.00 86.69 355 GLY A N 1
ATOM 2758 C CA . GLY A 1 355 ? 11.845 5.194 5.226 1.00 86.69 355 GLY A CA 1
ATOM 2759 C C . GLY A 1 355 ? 11.519 3.734 4.899 1.00 86.69 355 GLY A C 1
ATOM 2760 O O . GLY A 1 355 ? 10.771 3.448 3.958 1.00 86.69 355 GLY A O 1
ATOM 2761 N N . ASN A 1 356 ? 12.135 2.807 5.631 1.00 79.50 356 ASN A N 1
ATOM 2762 C CA . ASN A 1 356 ? 11.818 1.377 5.647 1.00 79.50 356 ASN A CA 1
ATOM 2763 C C . ASN A 1 356 ? 12.341 0.736 6.957 1.00 79.50 356 ASN A C 1
ATOM 2765 O O . ASN A 1 356 ? 12.816 1.428 7.849 1.00 79.50 356 ASN A O 1
ATOM 2769 N N . PHE A 1 357 ? 12.275 -0.594 7.075 1.00 71.12 357 PHE A N 1
ATOM 2770 C CA . PHE A 1 357 ? 12.727 -1.321 8.273 1.00 71.12 357 PHE A CA 1
ATOM 2771 C C . PHE A 1 357 ? 14.258 -1.338 8.481 1.00 71.12 357 PHE A C 1
ATOM 2773 O O . PHE A 1 357 ? 14.728 -1.536 9.596 1.00 71.12 357 PHE A O 1
ATOM 2780 N N . TYR A 1 358 ? 15.048 -1.151 7.422 1.00 72.75 358 TYR A N 1
ATOM 2781 C CA . TYR A 1 358 ? 16.512 -1.259 7.453 1.00 72.75 358 TYR A CA 1
ATOM 2782 C C . TYR A 1 358 ? 17.225 0.100 7.506 1.00 72.75 358 TYR A C 1
ATOM 2784 O O . TYR A 1 358 ? 18.448 0.149 7.656 1.00 72.75 358 TYR A O 1
ATOM 2792 N N . SER A 1 359 ? 16.509 1.206 7.302 1.00 73.56 359 SER A N 1
ATOM 2793 C CA . SER A 1 359 ? 17.073 2.549 7.160 1.00 73.56 359 SER A CA 1
ATOM 2794 C C . SER A 1 359 ? 16.010 3.626 7.384 1.00 73.56 359 SER A C 1
ATOM 2796 O O . SER A 1 359 ? 14.918 3.570 6.814 1.00 73.56 359 SER A O 1
ATOM 2798 N N . SER A 1 360 ? 16.364 4.639 8.175 1.00 78.56 360 SER A N 1
ATOM 2799 C CA . SER A 1 360 ? 15.529 5.814 8.425 1.00 78.56 360 SER A CA 1
ATOM 2800 C C . SER A 1 360 ? 15.667 6.876 7.314 1.00 78.56 360 SER A C 1
ATOM 2802 O O . SER A 1 360 ? 16.664 6.887 6.582 1.00 78.56 360 SER A O 1
ATOM 2804 N N . PRO A 1 361 ? 14.695 7.794 7.193 1.00 83.19 361 PRO A N 1
ATOM 2805 C CA . PRO A 1 361 ? 14.831 9.064 6.470 1.00 83.19 361 PRO A CA 1
ATOM 2806 C C . PRO A 1 361 ? 15.924 9.990 7.038 1.00 83.19 361 PRO A C 1
ATOM 2808 O O . PRO A 1 361 ? 16.487 9.720 8.101 1.00 83.19 361 PRO A O 1
ATOM 2811 N N . GLU A 1 362 ? 16.227 11.081 6.322 1.00 82.50 362 GLU A N 1
ATOM 2812 C CA . GLU A 1 362 ? 17.146 12.141 6.781 1.00 82.50 362 GLU A CA 1
ATOM 2813 C C . GLU A 1 362 ? 16.416 13.255 7.558 1.00 82.50 362 GLU A C 1
ATOM 2815 O O . GLU A 1 362 ? 17.000 13.867 8.452 1.00 82.50 362 GLU A O 1
ATOM 2820 N N . GLU A 1 363 ? 15.154 13.525 7.211 1.00 84.88 363 GLU A N 1
ATOM 2821 C CA . GLU A 1 363 ? 14.263 14.494 7.861 1.00 84.88 363 GLU A CA 1
ATOM 2822 C C . GLU A 1 363 ? 12.866 13.878 8.010 1.00 84.88 363 GLU A C 1
ATOM 2824 O O . GLU A 1 363 ? 12.410 13.197 7.090 1.00 84.88 363 GLU A O 1
ATOM 2829 N N . ASP A 1 364 ? 12.172 14.178 9.110 1.00 86.88 364 ASP A N 1
ATOM 2830 C CA . ASP A 1 364 ? 10.774 13.779 9.308 1.00 86.88 364 ASP A CA 1
ATOM 2831 C C . ASP A 1 364 ? 9.838 14.496 8.319 1.00 86.88 364 ASP A C 1
ATOM 2833 O O . ASP A 1 364 ? 10.084 15.635 7.893 1.00 86.88 364 ASP A O 1
ATOM 2837 N N . VAL A 1 365 ? 8.712 13.864 7.979 1.00 90.50 365 VAL A N 1
ATOM 2838 C CA . VAL A 1 365 ? 7.615 14.540 7.272 1.00 90.50 365 VAL A CA 1
ATOM 2839 C C . VAL A 1 365 ? 6.952 15.547 8.200 1.00 90.50 365 VAL A C 1
ATOM 2841 O O . VAL A 1 365 ? 6.501 15.192 9.285 1.00 90.50 365 VAL A O 1
ATOM 2844 N N . ARG A 1 366 ? 6.779 16.790 7.740 1.00 89.94 366 ARG A N 1
ATOM 2845 C CA . ARG A 1 366 ? 5.972 17.767 8.474 1.00 89.94 366 ARG A CA 1
ATOM 2846 C C . ARG A 1 366 ? 4.512 17.633 8.091 1.00 89.94 366 ARG A C 1
ATOM 2848 O O . ARG A 1 366 ? 4.170 17.374 6.934 1.00 89.94 366 ARG A O 1
ATOM 2855 N N . GLU A 1 367 ? 3.615 17.862 9.043 1.00 88.50 367 GLU A N 1
ATOM 2856 C CA . GLU A 1 367 ? 2.187 17.727 8.768 1.00 88.50 367 GLU A CA 1
ATOM 2857 C C . GLU A 1 367 ? 1.667 18.731 7.718 1.00 88.50 367 GLU A C 1
ATOM 2859 O O . GLU A 1 367 ? 0.676 18.453 7.035 1.00 88.50 367 GLU A O 1
ATOM 2864 N N . GLU A 1 368 ? 2.362 19.854 7.490 1.00 90.06 368 GLU A N 1
ATOM 2865 C CA . GLU A 1 368 ? 2.038 20.769 6.395 1.00 90.06 368 GLU A CA 1
ATOM 2866 C C . GLU A 1 368 ? 2.311 20.184 4.999 1.00 90.06 368 GLU A C 1
ATOM 2868 O O . GLU A 1 368 ? 1.625 20.563 4.045 1.00 90.06 368 GLU A O 1
ATOM 2873 N N . ASP A 1 369 ? 3.241 19.234 4.849 1.00 90.31 369 ASP A N 1
ATOM 2874 C CA . ASP A 1 369 ? 3.544 18.608 3.554 1.00 90.31 369 ASP A CA 1
ATOM 2875 C C . ASP A 1 369 ? 2.358 17.761 3.061 1.00 90.31 369 ASP A C 1
ATOM 2877 O O . ASP A 1 369 ? 2.023 17.752 1.867 1.00 90.31 369 ASP A O 1
ATOM 2881 N N . LEU A 1 370 ? 1.634 17.131 3.995 1.00 93.88 370 LEU A N 1
ATOM 2882 C CA . LEU A 1 370 ? 0.393 16.398 3.732 1.00 93.88 370 LEU A CA 1
ATOM 2883 C C . LEU A 1 370 ? -0.740 17.313 3.234 1.00 93.88 370 LEU A C 1
ATOM 2885 O O . LEU A 1 370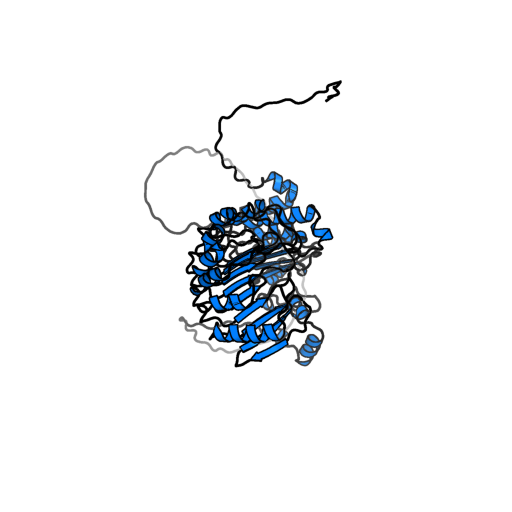 ? -1.589 16.857 2.465 1.00 93.88 370 LEU A O 1
ATOM 2889 N N . LEU A 1 371 ? -0.740 18.616 3.552 1.00 93.56 371 LEU A N 1
ATOM 2890 C CA . LEU A 1 371 ? -1.752 19.564 3.049 1.00 93.56 371 LEU A CA 1
ATOM 2891 C C . LEU A 1 371 ? -1.747 19.696 1.518 1.00 93.56 371 LEU A C 1
ATOM 2893 O O . LEU A 1 371 ? -2.760 20.080 0.927 1.00 93.56 371 LEU A O 1
ATOM 2897 N N . SER A 1 372 ? -0.652 19.326 0.849 1.00 94.25 372 SER A N 1
ATOM 2898 C CA . SER A 1 372 ? -0.609 19.232 -0.615 1.00 94.25 372 SER A CA 1
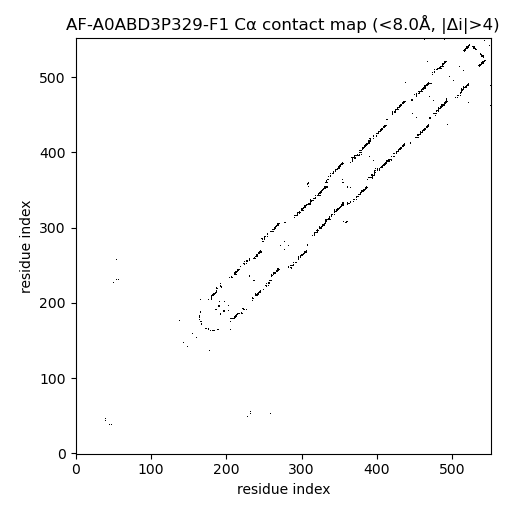ATOM 2899 C C . SER A 1 372 ? -1.601 18.197 -1.185 1.00 94.25 372 SER A C 1
ATOM 2901 O O . SER A 1 372 ? -2.051 18.327 -2.325 1.00 94.25 372 SER A O 1
ATOM 2903 N N . LEU A 1 373 ? -2.025 17.215 -0.379 1.00 95.12 373 LEU A N 1
ATOM 2904 C CA . LEU A 1 373 ? -2.901 16.108 -0.773 1.00 95.12 373 LEU A CA 1
ATOM 2905 C C . LEU A 1 373 ? -4.410 16.423 -0.681 1.00 95.12 373 LEU A C 1
ATOM 2907 O O . LEU A 1 373 ? -5.236 15.555 -0.956 1.00 95.12 373 LEU A O 1
ATOM 2911 N N . MET A 1 374 ? -4.805 17.667 -0.377 1.00 93.44 374 MET A N 1
ATOM 2912 C CA . MET A 1 374 ? -6.211 18.121 -0.225 1.00 93.44 374 MET A CA 1
ATOM 2913 C C . MET A 1 374 ? -7.160 17.818 -1.405 1.00 93.44 374 MET A C 1
ATOM 2915 O O . MET A 1 374 ? -8.386 17.914 -1.280 1.00 93.44 374 MET A O 1
ATOM 2919 N N . ASN A 1 375 ? -6.616 17.481 -2.576 1.00 92.94 375 ASN A N 1
ATOM 2920 C CA . ASN A 1 375 ? -7.390 17.127 -3.766 1.00 92.94 375 ASN A CA 1
ATOM 2921 C C . ASN A 1 375 ? -7.632 15.613 -3.929 1.00 92.94 375 ASN A C 1
ATOM 2923 O O . ASN A 1 375 ? -8.409 15.228 -4.806 1.00 92.94 375 ASN A O 1
ATOM 2927 N N . LEU A 1 376 ? -7.054 14.753 -3.080 1.00 94.06 376 LEU A N 1
ATOM 2928 C CA . LEU A 1 376 ? -7.177 13.286 -3.133 1.00 94.06 376 LEU A CA 1
ATOM 2929 C C . LEU A 1 376 ? -8.517 12.765 -2.564 1.00 94.06 376 LEU A C 1
ATOM 2931 O O . LEU A 1 376 ? -8.583 11.849 -1.749 1.00 94.06 376 LEU A O 1
ATOM 2935 N N . ARG A 1 377 ? -9.630 13.340 -3.028 1.00 90.75 377 ARG A N 1
ATOM 2936 C CA . ARG A 1 377 ? -10.989 13.128 -2.485 1.00 90.75 377 ARG A CA 1
ATOM 2937 C C . ARG A 1 377 ? -11.609 11.755 -2.766 1.00 90.75 377 ARG A C 1
ATOM 2939 O O . ARG A 1 377 ? -12.735 11.516 -2.347 1.00 90.75 377 ARG A O 1
ATOM 2946 N N . ASN A 1 378 ? -10.920 10.898 -3.518 1.00 93.31 378 ASN A N 1
ATOM 2947 C CA . ASN A 1 378 ? -11.389 9.564 -3.898 1.00 93.31 378 ASN A CA 1
ATOM 2948 C C . ASN A 1 378 ? -10.735 8.438 -3.079 1.00 93.31 378 ASN A C 1
ATOM 2950 O O . ASN A 1 378 ? -11.070 7.274 -3.303 1.00 93.31 378 ASN A O 1
ATOM 2954 N N . VAL A 1 379 ? -9.826 8.766 -2.148 1.00 95.75 379 VAL A N 1
ATOM 2955 C CA . VAL A 1 379 ? -9.136 7.776 -1.314 1.00 95.75 379 VAL A CA 1
ATOM 2956 C C . VAL A 1 379 ? -10.144 7.066 -0.402 1.00 95.75 379 VAL A C 1
ATOM 2958 O O . VAL A 1 379 ? -10.994 7.689 0.242 1.00 95.75 379 VAL A O 1
ATOM 2961 N N . GLN A 1 380 ? -10.058 5.738 -0.415 1.00 96.38 380 GLN A N 1
ATOM 2962 C CA . GLN A 1 380 ? -10.869 4.786 0.348 1.00 96.38 380 GLN A CA 1
ATOM 2963 C C . GLN A 1 380 ? -10.002 4.029 1.359 1.00 96.38 380 GLN A C 1
ATOM 2965 O O . GLN A 1 380 ? -10.461 3.721 2.454 1.00 96.38 380 GLN A O 1
ATOM 2970 N N . SER A 1 381 ? -8.742 3.773 1.001 1.00 97.00 381 SER A N 1
ATOM 2971 C CA . SER A 1 381 ? -7.743 3.124 1.843 1.00 97.00 381 SER A CA 1
ATOM 2972 C C . SER A 1 381 ? -6.514 4.021 1.971 1.00 97.00 381 SER A C 1
ATOM 2974 O O . SER A 1 381 ? -5.892 4.364 0.963 1.00 97.00 381 SER A O 1
ATOM 2976 N N . LEU A 1 382 ? -6.177 4.396 3.204 1.00 97.31 382 LEU A N 1
ATOM 2977 C CA . LEU A 1 382 ? -4.968 5.137 3.546 1.00 97.31 382 LEU A CA 1
ATOM 2978 C C . LEU A 1 382 ? -4.118 4.309 4.514 1.00 97.31 382 LEU A C 1
ATOM 2980 O O . LEU A 1 382 ? -4.625 3.859 5.538 1.00 97.31 382 LEU A O 1
ATOM 2984 N N . HIS A 1 383 ? -2.838 4.145 4.201 1.00 96.50 383 HIS A N 1
ATOM 2985 C CA . HIS A 1 383 ? -1.824 3.602 5.099 1.00 96.50 383 HIS A CA 1
ATOM 2986 C C . HIS A 1 383 ? -0.683 4.618 5.189 1.00 96.50 383 HIS A C 1
ATOM 2988 O O . HIS A 1 383 ? -0.091 4.962 4.163 1.00 96.50 383 HIS A O 1
ATOM 2994 N N . LEU A 1 384 ? -0.396 5.099 6.395 1.00 95.25 384 LEU A N 1
ATOM 2995 C CA . LEU A 1 384 ? 0.773 5.917 6.709 1.00 95.25 384 LEU A CA 1
ATOM 2996 C C . LEU A 1 384 ? 1.670 5.117 7.661 1.00 95.25 384 LEU A C 1
ATOM 2998 O O . LEU A 1 384 ? 1.193 4.639 8.689 1.00 95.25 384 LEU A O 1
ATOM 3002 N N . GLU A 1 385 ? 2.936 4.944 7.287 1.00 92.75 385 GLU A N 1
ATOM 3003 C CA . GLU A 1 385 ? 3.972 4.297 8.094 1.00 92.75 385 GLU A CA 1
ATOM 3004 C C . GLU A 1 385 ? 5.165 5.249 8.275 1.00 92.75 385 GLU A C 1
ATOM 3006 O O . GLU A 1 385 ? 5.653 5.781 7.276 1.00 92.75 385 GLU A O 1
ATOM 3011 N N . GLY A 1 386 ? 5.618 5.493 9.511 1.00 90.00 386 GLY A N 1
ATOM 3012 C CA . GLY A 1 386 ? 6.718 6.430 9.808 1.00 90.00 386 GLY A CA 1
ATOM 3013 C C . GLY A 1 386 ? 6.328 7.913 9.736 1.00 90.00 386 GLY A C 1
ATOM 3014 O O . GLY A 1 386 ? 7.107 8.730 9.260 1.00 90.00 386 GLY A O 1
ATOM 3015 N N . PHE A 1 387 ? 5.093 8.272 10.097 1.00 91.81 387 PHE A N 1
ATOM 3016 C CA . PHE A 1 387 ? 4.633 9.672 10.108 1.00 91.81 387 PHE A CA 1
ATOM 3017 C C . PHE A 1 387 ? 4.423 10.120 11.552 1.00 91.81 387 PHE A C 1
ATOM 3019 O O . PHE A 1 387 ? 3.302 10.053 12.064 1.00 91.81 387 PHE A O 1
ATOM 3026 N N . ASP A 1 388 ? 5.511 10.527 12.193 1.00 88.25 388 ASP A N 1
ATOM 3027 C CA . ASP A 1 388 ? 5.533 10.947 13.592 1.00 88.25 388 ASP A CA 1
ATOM 3028 C C . ASP A 1 388 ? 5.008 12.383 13.767 1.00 88.25 388 ASP A C 1
ATOM 3030 O O . ASP A 1 388 ? 4.826 13.123 12.793 1.00 88.25 388 ASP A O 1
ATOM 3034 N N . CYS A 1 389 ? 4.700 12.773 15.008 1.00 87.94 389 CYS A N 1
ATOM 3035 C CA . CYS A 1 389 ? 4.138 14.085 15.362 1.00 87.94 389 CYS A CA 1
ATOM 3036 C C . CYS A 1 389 ? 2.817 14.427 14.635 1.00 87.94 389 CYS A C 1
ATOM 3038 O O . CYS A 1 389 ? 2.475 15.599 14.446 1.00 87.94 389 CYS A O 1
ATOM 3040 N N . LEU A 1 390 ? 2.062 13.417 14.186 1.00 90.62 390 LEU A N 1
ATOM 3041 C CA . LEU A 1 390 ? 0.878 13.620 13.350 1.00 90.62 390 LEU A CA 1
ATOM 3042 C C . LEU A 1 390 ? -0.262 14.287 14.140 1.00 90.62 390 LEU A C 1
ATOM 3044 O O . LEU A 1 390 ? -0.672 13.800 15.196 1.00 90.62 390 LEU A O 1
ATOM 3048 N N . GLY A 1 391 ? -0.812 15.378 13.599 1.00 90.94 391 GLY A N 1
ATOM 3049 C CA . GLY A 1 391 ? -1.928 16.118 14.187 1.00 90.94 391 GLY A CA 1
ATOM 3050 C C . GLY A 1 391 ? -3.177 16.223 13.307 1.00 90.94 391 GLY A C 1
ATOM 3051 O O . GLY A 1 391 ? -3.348 15.541 12.287 1.00 90.94 391 GLY A O 1
ATOM 3052 N N . ASP A 1 392 ? -4.079 17.127 13.708 1.00 90.31 392 ASP A N 1
ATOM 3053 C CA . ASP A 1 392 ? -5.312 17.443 12.973 1.00 90.31 392 ASP A CA 1
ATOM 3054 C C . ASP A 1 392 ? -5.024 17.869 11.529 1.00 90.31 392 ASP A C 1
ATOM 3056 O O . ASP A 1 392 ? -5.798 17.562 10.616 1.00 90.31 392 ASP A O 1
ATOM 3060 N N . THR A 1 393 ? -3.907 18.569 11.335 1.00 92.94 393 THR A N 1
ATOM 3061 C CA . THR A 1 393 ? -3.527 19.237 10.100 1.00 92.94 393 THR A CA 1
ATOM 3062 C C . THR A 1 393 ? -2.953 18.227 9.110 1.00 92.94 393 THR A C 1
ATOM 3064 O O . THR A 1 393 ? -3.362 18.248 7.944 1.00 92.94 393 THR A O 1
ATOM 3067 N N . GLY A 1 394 ? -2.181 17.245 9.582 1.00 92.38 394 GLY A N 1
ATOM 3068 C CA . GLY A 1 394 ? -1.728 16.102 8.783 1.00 92.38 394 GLY A CA 1
ATOM 3069 C C . GLY A 1 394 ? -2.862 15.188 8.294 1.00 92.38 394 GLY A C 1
ATOM 3070 O O . GLY A 1 394 ? -2.876 14.784 7.130 1.00 92.38 394 GLY A O 1
ATOM 3071 N N . LEU A 1 395 ? -3.876 14.913 9.128 1.00 93.69 395 LEU A N 1
ATOM 3072 C CA . LEU A 1 395 ? -5.039 14.086 8.743 1.00 93.69 395 LEU A CA 1
ATOM 3073 C C . LEU A 1 395 ? -6.140 14.850 7.979 1.00 93.69 395 LEU A C 1
ATOM 3075 O O . LEU A 1 395 ? -7.041 14.247 7.377 1.00 93.69 395 LEU A O 1
ATOM 3079 N N . LYS A 1 396 ? -6.078 16.182 7.954 1.00 92.06 396 LYS A N 1
ATOM 3080 C CA . LYS A 1 396 ? -7.048 17.085 7.312 1.00 92.06 396 LYS A CA 1
ATOM 3081 C C . LYS A 1 396 ? -7.336 16.838 5.821 1.00 92.06 396 LYS A C 1
ATOM 3083 O O . LYS A 1 396 ? -8.487 17.060 5.439 1.00 92.06 396 LYS A O 1
ATOM 3088 N N . PRO A 1 397 ? -6.391 16.386 4.965 1.00 91.38 397 PRO A N 1
ATOM 3089 C CA . PRO A 1 397 ? -6.687 16.022 3.574 1.00 91.38 397 PRO A CA 1
ATOM 3090 C C . PRO A 1 397 ? -7.700 14.876 3.450 1.00 91.38 397 PRO A C 1
ATOM 3092 O O . PRO A 1 397 ? -8.417 14.779 2.454 1.00 91.38 397 PRO A O 1
ATOM 3095 N N . PHE A 1 398 ? -7.765 14.018 4.471 1.00 90.00 398 PHE A N 1
ATOM 3096 C CA . PHE A 1 398 ? -8.456 12.733 4.444 1.00 90.00 398 PHE A CA 1
ATOM 3097 C C . PHE A 1 398 ? -9.726 12.723 5.308 1.00 90.00 398 PHE A C 1
ATOM 3099 O O . PHE A 1 398 ? -10.738 12.148 4.910 1.00 90.00 398 PHE A O 1
ATOM 3106 N N . SER A 1 399 ? -9.707 13.425 6.448 1.00 81.19 399 SER A N 1
ATOM 3107 C CA . SER A 1 399 ? -10.809 13.514 7.424 1.00 81.19 399 SER A CA 1
ATOM 3108 C C . SER A 1 399 ? -12.195 13.882 6.838 1.00 81.19 399 SER A C 1
ATOM 3110 O O . SER A 1 399 ? -13.186 13.274 7.248 1.00 81.19 399 SER A O 1
ATOM 3112 N N . PRO A 1 400 ? -12.330 14.795 5.846 1.00 68.00 400 PRO A N 1
ATOM 3113 C CA . PRO A 1 400 ? -13.626 15.123 5.236 1.00 68.00 400 PRO A CA 1
ATOM 3114 C C . PRO A 1 400 ? -14.174 14.051 4.280 1.00 68.00 400 PRO A C 1
ATOM 3116 O O . PRO A 1 400 ? -15.264 14.227 3.726 1.00 68.00 400 PRO A O 1
ATOM 3119 N N . SER A 1 401 ? -13.414 12.989 3.998 1.00 69.62 401 SER A N 1
ATOM 3120 C CA . SER A 1 401 ? -13.758 12.035 2.949 1.00 69.62 401 SER A CA 1
ATOM 3121 C C . SER A 1 401 ? -14.858 11.069 3.381 1.00 69.62 401 SER A C 1
ATOM 3123 O O . SER A 1 401 ? -14.635 10.102 4.107 1.00 69.62 401 SER A O 1
ATOM 3125 N N . SER A 1 402 ? -16.053 11.255 2.817 1.00 72.00 402 SER A N 1
ATOM 3126 C CA . SER A 1 402 ? -17.147 10.278 2.921 1.00 72.00 402 SER A CA 1
ATOM 3127 C C . SER A 1 402 ? -16.834 8.908 2.291 1.00 72.00 402 SER A C 1
ATOM 3129 O O . SER A 1 402 ? -17.629 7.982 2.466 1.00 72.00 402 SER A O 1
ATOM 3131 N N . THR A 1 403 ? -15.718 8.775 1.555 1.00 86.06 403 THR A N 1
ATOM 3132 C CA . THR A 1 403 ? -15.297 7.526 0.902 1.00 86.06 403 THR A CA 1
ATOM 3133 C C . THR A 1 403 ? -14.261 6.730 1.687 1.00 86.06 403 THR A C 1
ATOM 3135 O O . THR A 1 403 ? -14.016 5.595 1.300 1.00 86.06 403 THR A O 1
ATOM 3138 N N . MET A 1 404 ? -13.660 7.272 2.754 1.00 95.00 404 MET A N 1
ATOM 3139 C CA . MET A 1 404 ? -12.658 6.532 3.529 1.00 95.00 404 MET A CA 1
ATOM 3140 C C . MET A 1 404 ? -13.304 5.336 4.241 1.00 95.00 404 MET A C 1
ATOM 3142 O O . MET A 1 404 ? -14.243 5.520 5.017 1.00 95.00 404 MET A O 1
ATOM 3146 N N . THR A 1 405 ? -12.806 4.129 3.972 1.00 96.31 405 THR A N 1
ATOM 3147 C CA . THR A 1 405 ? -13.254 2.861 4.571 1.00 96.31 405 THR A CA 1
ATOM 3148 C C . THR A 1 405 ? -12.157 2.173 5.379 1.00 96.31 405 THR A C 1
ATOM 3150 O O . THR A 1 405 ? -12.482 1.438 6.306 1.00 96.31 405 THR A O 1
ATOM 3153 N N . ASN A 1 406 ? -10.880 2.417 5.073 1.00 96.88 406 ASN A N 1
ATOM 3154 C CA . ASN A 1 406 ? -9.742 1.780 5.734 1.00 96.88 406 ASN A CA 1
ATOM 3155 C C . ASN A 1 406 ? -8.681 2.834 6.075 1.00 96.88 406 ASN A C 1
ATOM 3157 O O . ASN A 1 406 ? -8.196 3.524 5.175 1.00 96.88 406 ASN A O 1
ATOM 3161 N N . LEU A 1 407 ? -8.301 2.926 7.349 1.00 97.25 407 LEU A N 1
ATOM 3162 C CA . LEU A 1 407 ? -7.188 3.754 7.815 1.00 97.25 407 LEU A CA 1
ATOM 3163 C C . LEU A 1 407 ? -6.194 2.899 8.605 1.00 97.25 407 LEU A C 1
ATOM 3165 O O . LEU A 1 407 ? -6.572 2.279 9.596 1.00 97.25 407 LEU A O 1
ATOM 3169 N N . THR A 1 408 ? -4.930 2.915 8.196 1.00 96.19 408 THR A N 1
ATOM 3170 C CA . THR A 1 408 ? -3.803 2.357 8.947 1.00 96.19 408 THR A CA 1
ATOM 3171 C C . THR A 1 408 ? -2.803 3.464 9.258 1.00 96.19 408 THR A C 1
ATOM 3173 O O . THR A 1 408 ? -2.346 4.156 8.350 1.00 96.19 408 THR A O 1
ATOM 3176 N N . LEU A 1 409 ? -2.462 3.605 10.535 1.00 94.50 409 LEU A N 1
ATOM 3177 C CA . LEU A 1 409 ? -1.359 4.407 11.051 1.00 94.50 409 LEU A CA 1
ATOM 3178 C C . LEU A 1 409 ? -0.410 3.429 11.749 1.00 94.50 409 LEU A C 1
ATOM 3180 O O . LEU A 1 409 ? -0.838 2.715 12.658 1.00 94.50 409 LEU A O 1
ATOM 3184 N N . LYS A 1 410 ? 0.836 3.325 11.285 1.00 90.88 410 LYS A N 1
ATOM 3185 C CA . LYS A 1 410 ? 1.808 2.337 11.773 1.00 90.88 410 LYS A CA 1
ATOM 3186 C C . LYS A 1 410 ? 3.146 3.017 12.051 1.00 90.88 410 LYS A C 1
ATOM 3188 O O . LYS A 1 410 ? 3.662 3.657 11.151 1.00 90.88 410 LYS A O 1
ATOM 3193 N N . HIS A 1 411 ? 3.739 2.876 13.235 1.00 88.06 411 HIS A N 1
ATOM 3194 C CA . HIS A 1 411 ? 4.892 3.713 13.621 1.00 88.06 411 HIS A CA 1
ATOM 3195 C C . HIS A 1 411 ? 4.597 5.197 13.307 1.00 88.06 411 HIS A C 1
ATOM 3197 O O . HIS A 1 411 ? 5.255 5.825 12.484 1.00 88.06 411 HIS A O 1
ATOM 3203 N N . CYS A 1 412 ? 3.491 5.694 13.861 1.00 89.12 412 CYS A N 1
ATOM 3204 C CA . CYS A 1 412 ? 3.161 7.114 13.882 1.00 89.12 412 CYS A CA 1
ATOM 3205 C C . CYS A 1 412 ? 3.240 7.513 15.353 1.00 89.12 412 CYS A C 1
ATOM 3207 O O . CYS A 1 412 ? 2.255 7.414 16.087 1.00 89.12 412 CYS A O 1
ATOM 3209 N N . GLN A 1 413 ? 4.447 7.827 15.803 1.00 83.81 413 GLN A N 1
ATOM 3210 C CA . GLN A 1 413 ? 4.751 8.189 17.181 1.00 83.81 413 GLN A CA 1
ATOM 3211 C C . GLN A 1 413 ? 4.319 9.634 17.459 1.00 83.81 413 GLN A C 1
ATOM 3213 O O . GLN A 1 413 ? 4.049 10.406 16.537 1.00 83.81 413 GLN A O 1
ATOM 3218 N N . GLU A 1 414 ? 4.219 9.990 18.742 1.00 85.19 414 GLU A N 1
ATOM 3219 C CA . GLU A 1 414 ? 3.929 11.363 19.195 1.00 85.19 414 GLU A CA 1
ATOM 3220 C C . GLU A 1 414 ? 2.675 11.991 18.536 1.00 85.19 414 GLU A C 1
ATOM 3222 O O . GLU A 1 414 ? 2.611 13.193 18.272 1.00 85.19 414 GLU A O 1
ATOM 3227 N N . MET A 1 415 ? 1.649 11.181 18.233 1.00 89.12 415 MET A N 1
ATOM 3228 C CA . MET A 1 415 ? 0.405 11.692 17.651 1.00 89.12 415 MET A CA 1
ATOM 3229 C C . MET A 1 415 ? -0.299 12.647 18.614 1.00 89.12 415 MET A C 1
ATOM 3231 O O . MET A 1 415 ? -0.650 12.277 19.733 1.00 89.12 415 MET A O 1
ATOM 3235 N N . SER A 1 416 ? -0.615 13.852 18.138 1.00 89.69 416 SER A N 1
ATOM 3236 C CA . SER A 1 416 ? -1.406 14.809 18.911 1.00 89.69 416 SER A CA 1
ATOM 3237 C C . SER A 1 416 ? -2.790 14.241 19.240 1.00 89.69 416 SER A C 1
ATOM 3239 O O . SER A 1 416 ? -3.431 13.583 18.414 1.00 89.69 416 SER A O 1
ATOM 3241 N N . GLN A 1 417 ? -3.305 14.598 20.418 1.00 89.62 417 GLN A N 1
ATOM 3242 C CA . GLN A 1 417 ? -4.663 14.285 20.869 1.00 89.62 417 GLN A CA 1
ATOM 3243 C C . GLN A 1 417 ? -5.744 14.703 19.840 1.00 89.62 417 GLN A C 1
ATOM 3245 O O . GLN A 1 417 ? -6.785 14.055 19.739 1.00 89.62 417 GLN A O 1
ATOM 3250 N N . ASP A 1 418 ? -5.477 15.711 18.992 1.00 89.94 418 ASP A N 1
ATOM 3251 C CA . ASP A 1 418 ? -6.369 16.145 17.903 1.00 89.94 418 ASP A CA 1
ATOM 3252 C C . ASP A 1 418 ? -6.512 15.130 16.737 1.00 89.94 418 ASP A C 1
ATOM 3254 O O . ASP A 1 418 ? -7.394 15.275 15.871 1.00 89.94 418 ASP A O 1
ATOM 3258 N N . CYS A 1 419 ? -5.707 14.060 16.706 1.00 92.56 419 CYS A N 1
ATOM 3259 C CA . CYS A 1 419 ? -5.855 12.967 15.743 1.00 92.56 419 CYS A CA 1
ATOM 3260 C C . CYS A 1 419 ? -7.163 12.185 15.938 1.00 92.56 419 CYS A C 1
ATOM 3262 O O . CYS A 1 419 ? -7.888 11.976 14.961 1.00 92.56 419 CYS A O 1
ATOM 3264 N N . LEU A 1 420 ? -7.543 11.808 17.166 1.00 94.25 420 LEU A N 1
ATOM 3265 C CA . LEU A 1 420 ? -8.781 11.047 17.413 1.00 94.25 420 LEU A CA 1
ATOM 3266 C C . LEU A 1 420 ? -10.064 11.816 17.005 1.00 94.25 420 LEU A C 1
ATOM 3268 O O . LEU A 1 420 ? -10.891 11.237 16.288 1.00 94.25 420 LEU A O 1
ATOM 3272 N N . PRO A 1 421 ? -10.232 13.125 17.303 1.00 93.25 421 PRO A N 1
ATOM 3273 C CA . PRO A 1 421 ? -11.274 13.974 16.708 1.00 93.25 421 PRO A CA 1
ATOM 3274 C C . PRO A 1 421 ? -11.262 14.015 15.171 1.00 93.25 421 PRO A C 1
ATOM 3276 O O . PRO A 1 421 ? -12.299 14.205 14.525 1.00 93.25 421 PRO A O 1
ATOM 3279 N N . SER A 1 422 ? -10.091 13.869 14.551 1.00 93.56 422 SER A N 1
ATOM 3280 C CA . SER A 1 422 ? -9.917 13.894 13.094 1.00 93.56 422 SER A CA 1
ATOM 3281 C C . SER A 1 422 ? -10.291 12.569 12.433 1.00 93.56 422 SER A C 1
ATOM 3283 O O . SER A 1 422 ? -10.944 12.581 11.384 1.00 93.56 422 SER A O 1
ATOM 3285 N N . ILE A 1 423 ? -9.980 11.451 13.087 1.00 95.50 423 ILE A N 1
ATOM 3286 C CA . ILE A 1 423 ? -10.382 10.095 12.698 1.00 95.50 423 ILE A CA 1
ATOM 3287 C C . ILE A 1 423 ? -11.887 9.896 12.925 1.00 95.50 423 ILE A C 1
ATOM 3289 O O . ILE A 1 423 ? -12.579 9.431 12.024 1.00 95.50 423 ILE A O 1
ATOM 3293 N N . GLY A 1 424 ? -12.444 10.347 14.056 1.00 94.38 424 GLY A N 1
ATOM 3294 C CA . GLY A 1 424 ? -13.880 10.241 14.366 1.00 94.38 424 GLY A CA 1
ATOM 3295 C C . GLY A 1 424 ? -14.810 10.917 13.342 1.00 94.38 424 GLY A C 1
ATOM 3296 O O . GLY A 1 424 ? -15.967 10.525 13.181 1.00 94.38 424 GLY A O 1
ATOM 3297 N N . ARG A 1 425 ? -14.305 11.895 12.577 1.00 93.38 425 ARG A N 1
ATOM 3298 C CA . ARG A 1 425 ? -15.026 12.523 11.453 1.00 93.38 425 ARG A CA 1
ATOM 3299 C C . ARG A 1 425 ? -15.158 11.611 10.221 1.00 93.38 425 ARG A C 1
ATOM 3301 O O . ARG A 1 425 ? -16.094 11.792 9.438 1.00 93.38 425 ARG A O 1
ATOM 3308 N N . MET A 1 426 ? -14.309 10.591 10.076 1.00 94.75 426 MET A N 1
ATOM 3309 C CA . MET A 1 426 ? -14.306 9.622 8.970 1.00 94.75 426 MET A CA 1
ATOM 3310 C C . MET A 1 426 ? -15.400 8.546 9.140 1.00 94.75 426 MET A C 1
ATOM 3312 O O . MET A 1 426 ? -15.144 7.347 9.114 1.00 94.75 426 MET A O 1
ATOM 3316 N N . THR A 1 427 ? -16.661 8.959 9.294 1.00 94.06 427 THR A N 1
ATOM 3317 C CA . THR A 1 427 ? -17.820 8.093 9.637 1.00 94.06 427 THR A CA 1
ATOM 3318 C C . THR A 1 427 ? -18.159 6.959 8.644 1.00 94.06 427 THR A C 1
ATOM 3320 O O . THR A 1 427 ? -19.104 6.195 8.869 1.00 94.06 427 THR A O 1
ATOM 3323 N N . SER A 1 428 ? -17.409 6.828 7.546 1.00 95.62 428 SER A N 1
ATOM 3324 C CA . SER A 1 428 ? -17.476 5.692 6.621 1.00 95.62 428 SER A CA 1
ATOM 3325 C C . SER A 1 428 ? -16.478 4.565 6.914 1.00 95.62 428 SER A C 1
ATOM 3327 O O . SER A 1 428 ? -16.618 3.523 6.278 1.00 95.62 428 SER A O 1
ATOM 3329 N N . LEU A 1 429 ? -15.543 4.732 7.862 1.00 97.12 429 LEU A N 1
ATOM 3330 C CA . LEU A 1 429 ? -14.555 3.705 8.207 1.00 97.12 429 LEU A CA 1
ATOM 3331 C C . LEU A 1 429 ? -15.219 2.374 8.586 1.00 97.12 429 LEU A C 1
ATOM 3333 O O . LEU A 1 429 ? -16.114 2.320 9.432 1.00 97.12 429 LEU A O 1
ATOM 3337 N N . GLU A 1 430 ? -14.736 1.307 7.956 1.00 97.38 430 GLU A N 1
ATOM 3338 C CA . GLU A 1 430 ? -15.029 -0.092 8.268 1.00 97.38 430 GLU A CA 1
ATOM 3339 C C . GLU A 1 430 ? -13.825 -0.778 8.939 1.00 97.38 430 GLU A C 1
ATOM 3341 O O . GLU A 1 430 ? -14.030 -1.706 9.718 1.00 97.38 430 GLU A O 1
ATOM 3346 N N . SER A 1 431 ? -12.599 -0.286 8.715 1.00 97.75 431 SER A N 1
ATOM 3347 C CA . SER A 1 431 ? -11.397 -0.705 9.445 1.00 97.75 431 SER A CA 1
ATOM 3348 C C . SER A 1 431 ? -10.517 0.480 9.871 1.00 97.75 431 SER A C 1
ATOM 3350 O O . SER A 1 431 ? -10.323 1.427 9.101 1.00 97.75 431 SER A O 1
ATOM 3352 N N . LEU A 1 432 ? -9.991 0.414 11.097 1.00 97.75 432 LEU A N 1
ATOM 3353 C CA . LEU A 1 432 ? -9.055 1.368 11.693 1.00 97.75 432 LEU A CA 1
ATOM 3354 C C . LEU A 1 432 ? -7.941 0.595 12.404 1.00 97.75 432 LEU A C 1
ATOM 3356 O O . LEU A 1 432 ? -8.208 -0.173 13.321 1.00 97.75 432 LEU A O 1
ATOM 3360 N N . HIS A 1 433 ? -6.692 0.837 12.034 1.00 96.50 433 HIS A N 1
ATOM 3361 C CA . HIS A 1 433 ? -5.538 0.223 12.676 1.00 96.50 433 HIS A CA 1
ATOM 3362 C C . HIS A 1 433 ? -4.564 1.312 13.119 1.00 96.50 433 HIS A C 1
ATOM 3364 O O . HIS A 1 433 ? -4.078 2.071 12.285 1.00 96.50 433 HIS A O 1
ATOM 3370 N N . ILE A 1 434 ? -4.286 1.375 14.418 1.00 94.38 434 ILE A N 1
ATOM 3371 C CA . ILE A 1 434 ? -3.244 2.207 15.017 1.00 94.38 434 ILE A CA 1
ATOM 3372 C C . ILE A 1 434 ? -2.238 1.247 15.656 1.00 94.38 434 ILE A C 1
ATOM 3374 O O . ILE A 1 434 ? -2.580 0.512 16.585 1.00 94.38 434 ILE A O 1
ATOM 3378 N N . VAL A 1 435 ? -1.035 1.183 15.085 1.00 90.62 435 VAL A N 1
ATOM 3379 C CA . VAL A 1 435 ? -0.036 0.149 15.382 1.00 90.62 435 VAL A CA 1
ATOM 3380 C C . VAL A 1 435 ? 1.325 0.792 15.640 1.00 90.62 435 VAL A C 1
ATOM 3382 O O . VAL A 1 435 ? 2.110 0.998 14.713 1.00 90.62 435 VAL A O 1
ATOM 3385 N N . ASN A 1 436 ? 1.604 1.108 16.902 1.00 86.88 436 ASN A N 1
ATOM 3386 C CA . ASN A 1 436 ? 2.920 1.579 17.338 1.00 86.88 436 ASN A CA 1
ATOM 3387 C C . ASN A 1 436 ? 3.817 0.399 17.749 1.00 86.88 436 ASN A C 1
ATOM 3389 O O . ASN A 1 436 ? 3.413 -0.754 17.597 1.00 86.88 436 ASN A O 1
ATOM 3393 N N . SER A 1 437 ? 5.044 0.677 18.198 1.00 77.25 437 SER A N 1
ATOM 3394 C CA . SER A 1 437 ? 6.047 -0.320 18.595 1.00 77.25 437 SER A CA 1
ATOM 3395 C C . SER A 1 437 ? 6.503 -0.114 20.037 1.00 77.25 437 SER A C 1
ATOM 3397 O O . SER A 1 437 ? 6.521 1.008 20.530 1.00 77.25 437 SER A O 1
ATOM 3399 N N . ALA A 1 438 ? 6.864 -1.212 20.705 1.00 67.44 438 ALA A N 1
ATOM 3400 C CA . ALA A 1 438 ? 7.394 -1.203 22.069 1.00 67.44 438 ALA A CA 1
ATOM 3401 C C . ALA A 1 438 ? 8.910 -0.935 22.145 1.00 67.44 438 ALA A C 1
ATOM 3403 O O . ALA A 1 438 ? 9.431 -0.719 23.234 1.00 67.44 438 ALA A O 1
ATOM 3404 N N . PHE A 1 439 ? 9.624 -0.987 21.013 1.00 61.53 439 PHE A N 1
ATOM 3405 C CA . PHE A 1 439 ? 11.092 -0.881 20.955 1.00 61.53 439 PHE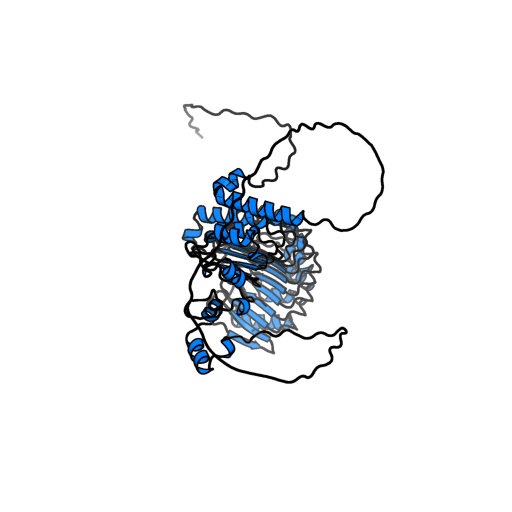 A CA 1
ATOM 3406 C C . PHE A 1 439 ? 11.611 0.547 20.792 1.00 61.53 439 PHE A C 1
ATOM 3408 O O . PHE A 1 439 ? 12.821 0.771 20.758 1.00 61.53 439 PHE A O 1
ATOM 3415 N N . ASP A 1 440 ? 10.703 1.501 20.656 1.00 56.00 440 ASP A N 1
ATOM 3416 C CA . ASP A 1 440 ? 11.037 2.905 20.575 1.00 56.00 440 ASP A CA 1
ATOM 3417 C C . ASP A 1 440 ? 11.206 3.406 22.019 1.00 56.00 440 ASP A C 1
ATOM 3419 O O . ASP A 1 440 ? 10.225 3.513 22.746 1.00 56.00 440 ASP A O 1
ATOM 3423 N N . ASP A 1 441 ? 12.454 3.668 22.447 1.00 48.47 441 ASP A N 1
ATOM 3424 C CA . ASP A 1 441 ? 12.867 4.104 23.810 1.00 48.47 441 ASP A CA 1
ATOM 3425 C C . ASP A 1 441 ? 12.311 5.501 24.223 1.00 48.47 441 ASP A C 1
ATOM 3427 O O . ASP A 1 441 ? 12.882 6.212 25.056 1.00 48.47 441 ASP A O 1
ATOM 3431 N N . ILE A 1 442 ? 11.216 5.932 23.601 1.00 56.38 442 ILE A N 1
ATOM 3432 C CA . ILE A 1 442 ? 10.504 7.186 23.818 1.00 56.38 442 ILE A CA 1
ATOM 3433 C C . ILE A 1 442 ? 9.288 6.874 24.692 1.00 56.38 442 ILE A C 1
ATOM 3435 O O . ILE A 1 442 ? 8.560 5.915 24.437 1.00 56.38 442 ILE A O 1
ATOM 3439 N N . ASP A 1 443 ? 9.037 7.703 25.707 1.00 58.34 443 ASP A N 1
ATOM 3440 C CA . ASP A 1 443 ? 7.769 7.686 26.439 1.00 58.34 443 ASP A CA 1
ATOM 3441 C C . ASP A 1 443 ? 6.638 8.037 25.450 1.00 58.34 443 ASP A C 1
ATOM 3443 O O . ASP A 1 443 ? 6.370 9.214 25.206 1.00 58.34 443 ASP A O 1
ATOM 3447 N N . ILE A 1 444 ? 6.002 7.030 24.835 1.00 62.25 444 ILE A N 1
ATOM 3448 C CA . ILE A 1 444 ? 4.892 7.248 23.899 1.00 62.25 444 ILE A CA 1
ATOM 3449 C C . ILE A 1 444 ? 3.775 7.961 24.665 1.00 62.25 444 ILE A C 1
ATOM 3451 O O . ILE A 1 444 ? 3.145 7.377 25.551 1.00 62.25 444 ILE A O 1
ATOM 3455 N N . GLU A 1 445 ? 3.521 9.228 24.324 1.00 65.88 445 GLU A N 1
ATOM 3456 C CA . GLU A 1 445 ? 2.379 9.970 24.856 1.00 65.88 445 GLU A CA 1
ATOM 3457 C C . GLU A 1 445 ? 1.086 9.303 24.368 1.00 65.88 445 GLU A C 1
ATOM 3459 O O . GLU A 1 445 ? 0.603 9.540 23.260 1.00 65.88 445 GLU A O 1
ATOM 3464 N N . ASN A 1 446 ? 0.540 8.423 25.208 1.00 73.88 446 ASN A N 1
ATOM 3465 C CA . ASN A 1 446 ? -0.740 7.773 24.968 1.00 73.88 446 ASN A CA 1
ATOM 3466 C C . ASN A 1 446 ? -1.865 8.810 24.845 1.00 73.88 446 ASN A C 1
ATOM 3468 O O . ASN A 1 446 ? -1.803 9.925 25.378 1.00 73.88 446 ASN A O 1
ATOM 3472 N N . PHE A 1 447 ? -2.943 8.424 24.167 1.00 79.88 447 PHE A N 1
ATOM 3473 C CA . PHE A 1 447 ? -4.140 9.253 24.145 1.00 79.88 447 PHE A CA 1
ATOM 3474 C C . PHE A 1 447 ? -4.727 9.358 25.559 1.00 79.88 447 PHE A C 1
ATOM 3476 O O . PHE A 1 447 ? -4.876 8.348 26.246 1.00 79.88 447 PHE A O 1
ATOM 3483 N N . GLU A 1 448 ? -5.071 10.572 25.999 1.00 78.31 448 GLU A N 1
ATOM 3484 C CA . GLU A 1 448 ? -5.815 10.745 27.252 1.00 78.31 448 GLU A CA 1
ATOM 3485 C C . GLU A 1 448 ? -7.152 9.998 27.134 1.00 78.31 448 GLU A C 1
ATOM 3487 O O . GLU A 1 448 ? -7.800 10.068 26.085 1.00 78.31 448 GLU A O 1
ATOM 3492 N N . SER A 1 449 ? -7.587 9.310 28.195 1.00 70.19 449 SER A N 1
ATOM 3493 C CA . SER A 1 449 ? -8.741 8.399 28.134 1.00 70.19 449 SER A CA 1
ATOM 3494 C C . SER A 1 449 ? -10.006 9.056 27.558 1.00 70.19 449 SER A C 1
ATOM 3496 O O . SER A 1 449 ? -10.672 8.501 26.681 1.00 70.19 449 SER A O 1
ATOM 3498 N N . GLU A 1 450 ? -10.272 10.311 27.944 1.00 76.25 450 GLU A N 1
ATOM 3499 C CA . GLU A 1 450 ? -11.408 11.097 27.449 1.00 76.25 450 GLU A CA 1
ATOM 3500 C C . GLU A 1 450 ? -11.394 11.316 25.916 1.00 76.25 450 GLU A C 1
ATOM 3502 O O . GLU A 1 450 ? -12.460 11.512 25.328 1.00 76.25 450 GLU A O 1
ATOM 3507 N N . ASN A 1 451 ? -10.244 11.232 25.229 1.00 86.12 451 ASN A N 1
ATOM 3508 C CA . ASN A 1 451 ? -10.157 11.427 23.775 1.00 86.12 451 ASN A CA 1
ATOM 3509 C C . ASN A 1 451 ? -10.646 10.216 22.958 1.00 86.12 451 ASN A C 1
ATOM 3511 O O . ASN A 1 451 ? -11.107 10.393 21.821 1.00 86.12 451 ASN A O 1
ATOM 3515 N N . TRP A 1 452 ? -10.661 9.003 23.525 1.00 92.75 452 TRP A N 1
ATOM 3516 C CA . TRP A 1 452 ? -11.213 7.814 22.855 1.00 92.75 452 TRP A CA 1
ATOM 3517 C C . TRP A 1 452 ? -12.694 7.973 22.492 1.00 92.75 452 TRP A C 1
ATOM 3519 O O . TRP A 1 452 ? -13.150 7.441 21.472 1.00 92.75 452 TRP A O 1
ATOM 3529 N N . ILE A 1 453 ? -13.434 8.803 23.241 1.00 94.88 453 ILE A N 1
ATOM 3530 C CA . ILE A 1 453 ? -14.854 9.086 22.999 1.00 94.88 453 ILE A CA 1
ATOM 3531 C C . ILE A 1 453 ? -15.131 9.603 21.575 1.00 94.88 453 ILE A C 1
ATOM 3533 O O . ILE A 1 453 ? -16.234 9.418 21.053 1.00 94.88 453 ILE A O 1
ATOM 3537 N N . HIS A 1 454 ? -14.145 10.218 20.911 1.00 94.88 454 HIS A N 1
ATOM 3538 C CA . HIS A 1 454 ? -14.280 10.730 19.548 1.00 94.88 454 HIS A CA 1
ATOM 3539 C C . HIS A 1 454 ? -14.490 9.625 18.502 1.00 94.88 454 HIS A C 1
ATOM 3541 O O . HIS A 1 454 ? -15.198 9.845 17.512 1.00 94.88 454 HIS A O 1
ATOM 3547 N N . LEU A 1 455 ? -13.969 8.415 18.736 1.00 96.56 455 LEU A N 1
ATOM 3548 C CA . LEU A 1 455 ? -14.164 7.275 17.834 1.00 96.56 455 LEU A CA 1
ATOM 3549 C C . LEU A 1 455 ? -15.598 6.722 17.876 1.00 96.56 455 LEU A C 1
ATOM 3551 O O . LEU A 1 455 ? -16.025 6.041 16.944 1.00 96.56 455 LEU A O 1
ATOM 3555 N N . ASN A 1 456 ? -16.414 7.091 18.871 1.00 96.94 456 ASN A N 1
ATOM 3556 C CA . ASN A 1 456 ? -17.809 6.646 18.981 1.00 96.94 456 ASN A CA 1
ATOM 3557 C C . ASN A 1 456 ? -18.715 7.074 17.817 1.00 96.94 456 ASN A C 1
ATOM 3559 O O . ASN A 1 456 ? -19.838 6.569 17.701 1.00 96.94 456 ASN A O 1
ATOM 3563 N N . ALA A 1 457 ? -18.267 7.986 16.955 1.00 95.81 457 ALA A N 1
ATOM 3564 C CA . ALA A 1 457 ? -18.946 8.339 15.712 1.00 95.81 457 ALA A CA 1
ATOM 3565 C C . ALA A 1 457 ? -18.822 7.257 14.613 1.00 95.81 457 ALA A C 1
ATOM 3567 O O . ALA A 1 457 ? -19.648 7.222 13.696 1.00 95.81 457 ALA A O 1
ATOM 3568 N N . LEU A 1 458 ? -17.848 6.342 14.707 1.00 96.81 458 LEU A N 1
ATOM 3569 C CA . LEU A 1 458 ? -17.522 5.332 13.692 1.00 96.81 458 LEU A CA 1
ATOM 3570 C C . LEU A 1 458 ? -18.468 4.116 13.729 1.00 96.81 458 LEU A C 1
ATOM 3572 O O . LEU A 1 458 ? -18.060 2.969 13.883 1.00 96.81 458 LEU A O 1
ATOM 3576 N N . LYS A 1 459 ? -19.773 4.349 13.550 1.00 96.12 459 LYS A N 1
ATOM 3577 C CA . LYS A 1 459 ? -20.823 3.312 13.661 1.00 96.12 459 LYS A CA 1
ATOM 3578 C C . LYS A 1 459 ? -20.727 2.161 12.648 1.00 96.12 459 LYS A C 1
ATOM 3580 O O . LYS A 1 459 ? -21.463 1.186 12.787 1.00 96.12 459 LYS A O 1
ATOM 3585 N N . LYS A 1 460 ? -19.880 2.276 11.622 1.00 96.88 460 LYS A N 1
ATOM 3586 C CA . LYS A 1 460 ? -19.642 1.240 10.603 1.00 96.88 460 LYS A CA 1
ATOM 3587 C C . LYS A 1 460 ? -18.381 0.407 10.850 1.00 96.88 460 LYS A C 1
ATOM 3589 O O . LYS A 1 460 ? -18.175 -0.549 10.108 1.00 96.88 460 LYS A O 1
ATOM 3594 N N . LEU A 1 461 ? -17.566 0.763 11.845 1.00 98.25 461 LEU A N 1
ATOM 3595 C CA . LEU A 1 461 ? -16.293 0.104 12.108 1.00 98.25 461 LEU A CA 1
ATOM 3596 C C . LEU A 1 461 ? -16.522 -1.367 12.474 1.00 98.25 461 LEU A C 1
ATOM 3598 O O . LEU A 1 461 ? -17.368 -1.658 13.318 1.00 98.25 461 LEU A O 1
ATOM 3602 N N . LYS A 1 462 ? -15.785 -2.267 11.816 1.00 98.12 462 LYS A N 1
ATOM 3603 C CA . LYS A 1 462 ? -15.842 -3.729 11.972 1.00 98.12 462 LYS A CA 1
ATOM 3604 C C . LYS A 1 462 ? -14.525 -4.304 12.472 1.00 98.12 462 LYS A C 1
ATOM 3606 O O . LYS A 1 462 ? -14.576 -5.217 13.285 1.00 98.12 462 LYS A O 1
ATOM 3611 N N . SER A 1 463 ? -13.388 -3.775 12.016 1.00 98.25 463 SER A N 1
ATOM 3612 C CA . SER A 1 463 ? -12.064 -4.133 12.534 1.00 98.25 463 SER A CA 1
ATOM 3613 C C . SER A 1 463 ? -11.401 -2.923 13.194 1.00 98.25 463 SER A C 1
ATOM 3615 O O . SER A 1 463 ? -11.488 -1.800 12.686 1.00 98.25 463 SER A O 1
ATOM 3617 N N . LEU A 1 464 ? -10.784 -3.156 14.350 1.00 98.19 464 LEU A N 1
ATOM 3618 C CA . LEU A 1 464 ? -10.022 -2.172 15.111 1.00 98.19 464 LEU A CA 1
ATOM 3619 C C . LEU A 1 464 ? -8.724 -2.814 15.603 1.00 98.19 464 LEU A C 1
ATOM 3621 O O . LEU A 1 464 ? -8.783 -3.825 16.298 1.00 98.19 464 LEU A O 1
ATOM 3625 N N . SER A 1 465 ? -7.574 -2.211 15.297 1.00 96.06 465 SER A N 1
ATOM 3626 C CA . SER A 1 465 ? -6.302 -2.532 15.964 1.00 96.06 465 SER A CA 1
ATOM 3627 C C . SER A 1 465 ? -5.810 -1.348 16.782 1.00 96.06 465 SER A C 1
ATOM 3629 O O . SER A 1 465 ? -5.749 -0.244 16.242 1.00 96.06 465 SER A O 1
ATOM 3631 N N . LEU A 1 466 ? -5.439 -1.587 18.040 1.00 94.25 466 LEU A N 1
ATOM 3632 C CA . LEU A 1 466 ? -4.837 -0.611 18.953 1.00 94.25 466 LEU A CA 1
ATOM 3633 C C . LEU A 1 466 ? -3.631 -1.262 19.647 1.00 94.25 466 LEU A C 1
ATOM 3635 O O . LEU A 1 466 ? -3.799 -1.983 20.630 1.00 94.25 466 LEU A O 1
ATOM 3639 N N . PHE A 1 467 ? -2.428 -1.081 19.099 1.00 91.25 467 PHE A N 1
ATOM 3640 C CA . PHE A 1 467 ? -1.193 -1.632 19.675 1.00 91.25 467 PHE A CA 1
ATOM 3641 C C . PHE A 1 467 ? -0.353 -0.493 20.254 1.00 91.25 467 PHE A C 1
ATOM 3643 O O . PHE A 1 467 ? -0.027 0.436 19.514 1.00 91.25 467 PHE A O 1
ATOM 3650 N N . TYR A 1 468 ? 0.010 -0.592 21.538 1.00 88.69 468 TYR A N 1
ATOM 3651 C CA . TYR A 1 468 ? 0.906 0.350 22.230 1.00 88.69 468 TYR A CA 1
ATOM 3652 C C . TYR A 1 468 ? 0.432 1.816 22.129 1.00 88.69 468 TYR A C 1
ATOM 3654 O O . TYR A 1 468 ? 1.176 2.716 21.745 1.00 88.69 468 TYR A O 1
ATOM 3662 N N . VAL A 1 469 ? -0.870 2.013 22.387 1.00 88.94 469 VAL A N 1
ATOM 3663 C CA . VAL A 1 469 ? -1.552 3.329 22.414 1.00 88.94 469 VAL A CA 1
ATOM 3664 C C . VAL A 1 469 ? -2.599 3.472 23.526 1.00 88.94 469 VAL A C 1
ATOM 3666 O O . VAL A 1 469 ? -3.072 4.578 23.780 1.00 88.94 469 VAL A O 1
ATOM 3669 N N . LEU A 1 470 ? -3.004 2.360 24.149 1.00 88.56 470 LEU A N 1
ATOM 3670 C CA . LEU A 1 470 ? -3.906 2.331 25.301 1.00 88.56 470 LEU A CA 1
ATOM 3671 C C . LEU A 1 470 ? -3.058 2.421 26.572 1.00 88.56 470 LEU A C 1
ATOM 3673 O O . LEU A 1 470 ? -2.054 1.713 26.677 1.00 88.56 470 LEU A O 1
ATOM 3677 N N . VAL A 1 471 ? -3.484 3.236 27.537 1.00 84.94 471 VAL A N 1
ATOM 3678 C CA . VAL A 1 471 ? -2.856 3.295 28.864 1.00 84.94 471 VAL A CA 1
ATOM 3679 C C . VAL A 1 471 ? -3.138 1.997 29.611 1.00 84.94 471 VAL A C 1
ATOM 3681 O O . VAL A 1 471 ? -2.229 1.376 30.155 1.00 84.94 471 VAL A O 1
ATOM 3684 N N . ASP A 1 472 ? -4.401 1.568 29.603 1.00 85.56 472 ASP A N 1
ATOM 3685 C CA . ASP A 1 472 ? -4.829 0.276 30.123 1.00 85.56 472 ASP A CA 1
ATOM 3686 C C . ASP A 1 472 ? -6.141 -0.196 29.459 1.00 85.56 472 ASP A C 1
ATOM 3688 O O . ASP A 1 472 ? -6.672 0.397 28.519 1.00 85.56 472 ASP A O 1
ATOM 3692 N N . GLN A 1 473 ? -6.672 -1.320 29.934 1.00 87.50 473 GLN A N 1
ATOM 3693 C CA . GLN A 1 473 ? -7.914 -1.916 29.439 1.00 87.50 473 GLN A CA 1
ATOM 3694 C C . GLN A 1 473 ? -9.185 -1.078 29.681 1.00 87.50 473 GLN A C 1
ATOM 3696 O O . GLN A 1 473 ? -10.202 -1.350 29.042 1.00 87.50 473 GLN A O 1
ATOM 3701 N N . TYR A 1 474 ? -9.180 -0.109 30.602 1.00 89.31 474 TYR A N 1
ATOM 3702 C CA . TYR A 1 474 ? -10.347 0.710 30.937 1.00 89.31 474 TYR A CA 1
ATOM 3703 C C . TYR A 1 474 ? -10.607 1.815 29.910 1.00 89.31 474 TYR A C 1
ATOM 3705 O O . TYR A 1 474 ? -11.768 2.185 29.751 1.00 89.31 474 TYR A O 1
ATOM 3713 N N . ASP A 1 475 ? -9.604 2.240 29.134 1.00 91.06 475 ASP A N 1
ATOM 3714 C CA . ASP A 1 475 ? -9.775 3.111 27.954 1.00 91.06 475 ASP A CA 1
ATOM 3715 C C . ASP A 1 475 ? -10.807 2.540 26.956 1.00 91.06 475 ASP A C 1
ATOM 3717 O O . ASP A 1 475 ? -11.558 3.264 26.297 1.00 91.06 475 ASP A O 1
ATOM 3721 N N . LEU A 1 476 ? -10.924 1.206 26.883 1.00 94.19 476 LEU A N 1
ATOM 3722 C CA . LEU A 1 476 ? -11.932 0.534 26.060 1.00 94.19 476 LEU A CA 1
ATOM 3723 C C . LEU A 1 476 ? -13.373 0.817 26.526 1.00 94.19 476 LEU A C 1
ATOM 3725 O O . LEU A 1 476 ? -14.305 0.596 25.755 1.00 94.19 476 LEU A O 1
ATOM 3729 N N . LEU A 1 477 ? -13.608 1.297 27.753 1.00 94.25 477 LEU A N 1
ATOM 3730 C CA . LEU A 1 477 ? -14.945 1.692 28.214 1.00 94.25 477 LEU A CA 1
ATOM 3731 C C . LEU A 1 477 ? -15.447 2.962 27.520 1.00 94.25 477 LEU A C 1
ATOM 3733 O O . LEU A 1 477 ? -16.659 3.125 27.378 1.00 94.25 477 LEU A O 1
ATOM 3737 N N . ASP A 1 478 ? -14.561 3.817 27.011 1.00 94.50 478 ASP A N 1
ATOM 3738 C CA . ASP A 1 478 ? -14.956 5.027 26.285 1.00 94.50 478 ASP A CA 1
ATOM 3739 C C . ASP A 1 478 ? -15.365 4.745 24.829 1.00 94.50 478 ASP A C 1
ATOM 3741 O O . ASP A 1 478 ? -15.986 5.591 24.186 1.00 94.50 478 ASP A O 1
ATOM 3745 N N . LEU A 1 479 ? -15.146 3.522 24.328 1.00 96.25 479 LEU A N 1
ATOM 3746 C CA . LEU A 1 479 ? -15.448 3.089 22.954 1.00 96.25 479 LEU A CA 1
ATOM 3747 C C . LEU A 1 479 ? -16.847 2.455 22.760 1.00 96.25 479 LEU A C 1
ATOM 3749 O O . LEU A 1 479 ? -17.112 1.821 21.732 1.00 96.25 479 LEU A O 1
ATOM 3753 N N . THR A 1 480 ? -17.785 2.646 23.703 1.00 95.75 480 THR A N 1
ATOM 3754 C CA . THR A 1 480 ? -19.165 2.078 23.656 1.00 95.75 480 THR A CA 1
ATOM 3755 C C . THR A 1 480 ? -19.967 2.396 22.387 1.00 95.75 480 THR A C 1
ATOM 3757 O O . THR A 1 480 ? -20.993 1.776 22.094 1.00 95.75 480 THR A O 1
ATOM 3760 N N . GLY A 1 481 ? -19.538 3.385 21.610 1.00 96.50 481 GLY A N 1
ATOM 3761 C CA . GLY A 1 481 ? -20.150 3.757 20.351 1.00 96.50 481 GLY A CA 1
ATOM 3762 C C . GLY A 1 481 ? -19.833 2.827 19.181 1.00 96.50 481 GLY A C 1
ATOM 3763 O O . GLY A 1 481 ? -20.567 2.902 18.191 1.00 96.50 481 GLY A O 1
ATOM 3764 N N . LEU A 1 482 ? -18.820 1.962 19.272 1.00 98.00 482 LEU A N 1
ATOM 3765 C CA . LEU A 1 482 ? -18.392 1.034 18.215 1.00 98.00 482 LEU A CA 1
ATOM 3766 C C . LEU A 1 482 ? -19.303 -0.208 18.123 1.00 98.00 482 LEU A C 1
ATOM 3768 O O . LEU A 1 482 ? -18.869 -1.356 18.162 1.00 98.00 482 LEU A O 1
ATOM 3772 N N . THR A 1 483 ? -20.610 0.018 17.983 1.00 96.81 483 THR A N 1
ATOM 3773 C CA . THR A 1 483 ? -21.656 -1.017 18.086 1.00 96.81 483 THR A CA 1
ATOM 3774 C C . THR A 1 483 ? -21.623 -2.087 16.990 1.00 96.81 483 THR A C 1
ATOM 3776 O O . THR A 1 483 ? -22.329 -3.087 17.108 1.00 96.81 483 THR A O 1
ATOM 3779 N N . SER A 1 484 ? -20.857 -1.871 15.921 1.00 97.88 484 SER A N 1
ATOM 3780 C CA . SER A 1 484 ? -20.722 -2.783 14.774 1.00 97.88 484 SER A CA 1
ATOM 3781 C C . SER A 1 484 ? -19.378 -3.520 14.746 1.00 97.88 484 SER A C 1
ATOM 3783 O O . SER A 1 484 ? -19.127 -4.248 13.788 1.00 97.88 484 SER A O 1
ATOM 3785 N N . LEU A 1 485 ? -18.528 -3.326 15.763 1.00 98.38 485 LEU A N 1
ATOM 3786 C CA . LEU A 1 485 ? -17.193 -3.914 15.815 1.00 98.38 485 LEU A CA 1
ATOM 3787 C C . LEU A 1 485 ? -17.285 -5.442 15.906 1.00 98.38 485 LEU A C 1
ATOM 3789 O O . LEU A 1 485 ? -18.013 -5.969 16.747 1.00 98.38 485 LEU A O 1
ATOM 3793 N N . GLU A 1 486 ? -16.561 -6.139 15.032 1.00 97.44 486 GLU A N 1
ATOM 3794 C CA . GLU A 1 486 ? -16.560 -7.600 14.902 1.00 97.44 486 GLU A CA 1
ATOM 3795 C C . GLU A 1 486 ? -15.199 -8.212 15.278 1.00 97.44 486 GLU A C 1
ATOM 3797 O O . GLU A 1 486 ? -15.178 -9.256 15.932 1.00 97.44 486 GLU A O 1
ATOM 3802 N N . THR A 1 487 ? -14.099 -7.535 14.928 1.00 97.31 487 THR A N 1
ATOM 3803 C CA . THR A 1 487 ? -12.709 -7.902 15.239 1.00 97.31 487 THR A CA 1
ATOM 3804 C C . THR A 1 487 ? -12.044 -6.777 16.037 1.00 97.31 487 THR A C 1
ATOM 3806 O O . THR A 1 487 ? -12.082 -5.615 15.629 1.00 97.31 487 THR A O 1
ATOM 3809 N N . LEU A 1 488 ? -11.422 -7.118 17.166 1.00 97.31 488 LEU A N 1
ATOM 3810 C CA . LEU A 1 488 ? -10.593 -6.221 17.972 1.00 97.31 488 LEU A CA 1
ATOM 3811 C C . LEU A 1 488 ? -9.217 -6.857 18.161 1.00 97.31 488 LEU A C 1
ATOM 3813 O O . LEU A 1 488 ? -9.119 -7.957 18.696 1.00 97.31 488 LEU A O 1
ATOM 3817 N N . ASN A 1 489 ? -8.169 -6.150 17.758 1.00 95.38 489 ASN A N 1
ATOM 3818 C CA . ASN A 1 489 ? -6.780 -6.541 17.940 1.00 95.38 489 ASN A CA 1
ATOM 3819 C C . ASN A 1 489 ? -6.123 -5.553 18.916 1.00 95.38 489 ASN A C 1
ATOM 3821 O O . ASN A 1 489 ? -6.184 -4.343 18.694 1.00 95.38 489 ASN A O 1
ATOM 3825 N N . ILE A 1 490 ? -5.488 -6.036 19.980 1.00 93.50 490 ILE A N 1
ATOM 3826 C CA . ILE A 1 490 ? -4.864 -5.187 21.006 1.00 93.50 490 ILE A CA 1
ATOM 3827 C C . ILE A 1 490 ? -3.477 -5.693 21.386 1.00 93.50 490 ILE A C 1
ATOM 3829 O O . ILE A 1 490 ? -3.272 -6.901 21.467 1.00 93.50 490 ILE A O 1
ATOM 3833 N N . ALA A 1 491 ? -2.561 -4.764 21.655 1.00 90.19 491 ALA A N 1
ATOM 3834 C CA . ALA A 1 491 ? -1.283 -5.021 22.316 1.00 90.19 491 ALA A CA 1
ATOM 3835 C C . ALA A 1 491 ? -1.065 -3.937 23.380 1.00 90.19 491 ALA A C 1
ATOM 3837 O O . ALA A 1 491 ? -1.262 -2.752 23.094 1.00 90.19 491 ALA A O 1
ATOM 3838 N N . PHE A 1 492 ? -0.683 -4.343 24.588 1.00 87.12 492 PHE A N 1
ATOM 3839 C CA . PHE A 1 492 ? -0.380 -3.450 25.710 1.00 87.12 492 PHE A CA 1
ATOM 3840 C C . PHE A 1 492 ? 1.133 -3.405 25.951 1.00 87.12 492 PHE A C 1
ATOM 3842 O O . PHE A 1 492 ? 1.844 -4.317 25.541 1.00 87.12 492 PHE A O 1
ATOM 3849 N N . HIS A 1 493 ? 1.617 -2.358 26.625 1.00 80.81 493 HIS A N 1
ATOM 3850 C CA . HIS A 1 493 ? 3.025 -2.262 27.033 1.00 80.81 493 HIS A CA 1
ATOM 3851 C C . HIS A 1 493 ? 3.406 -3.288 28.110 1.00 80.81 493 HIS A C 1
ATOM 3853 O O . HIS A 1 493 ? 4.526 -3.787 28.100 1.00 80.81 493 HIS A O 1
ATOM 3859 N N . ASP A 1 494 ? 2.477 -3.598 29.017 1.00 80.19 494 ASP A N 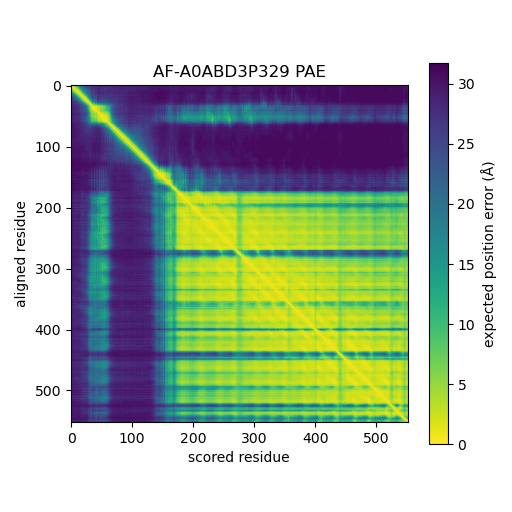1
ATOM 3860 C CA . ASP A 1 494 ? 2.648 -4.590 30.079 1.00 80.19 494 ASP A CA 1
ATOM 3861 C C . ASP A 1 494 ? 1.853 -5.868 29.770 1.00 80.19 494 ASP A C 1
ATOM 3863 O O . ASP A 1 494 ? 0.730 -5.814 29.255 1.00 80.19 494 ASP A O 1
ATOM 3867 N N . ASP A 1 495 ? 2.404 -7.022 30.153 1.00 76.56 495 ASP A N 1
ATOM 3868 C CA . ASP A 1 495 ? 1.721 -8.311 30.041 1.00 76.56 495 ASP A CA 1
ATOM 3869 C C . ASP A 1 495 ? 0.426 -8.362 30.862 1.00 76.56 495 ASP A C 1
ATOM 3871 O O . ASP A 1 495 ? 0.377 -8.049 32.057 1.00 76.56 495 ASP A O 1
ATOM 3875 N N . VAL A 1 496 ? -0.631 -8.870 30.231 1.00 79.44 496 VAL A N 1
ATOM 3876 C CA . VAL A 1 496 ? -1.938 -9.043 30.865 1.00 79.44 496 VAL A CA 1
ATOM 3877 C C . VAL A 1 496 ? -1.933 -10.303 31.736 1.00 79.44 496 VAL A C 1
ATOM 3879 O O . VAL A 1 496 ? -2.035 -11.427 31.238 1.00 79.44 496 VAL A O 1
ATOM 3882 N N . ASP A 1 497 ? -1.848 -10.122 33.058 1.00 83.00 497 ASP A N 1
ATOM 3883 C CA . ASP A 1 497 ? -1.906 -11.232 34.015 1.00 83.00 497 ASP A CA 1
ATOM 3884 C C . ASP A 1 497 ? -3.292 -11.917 34.069 1.00 83.00 497 ASP A C 1
ATOM 3886 O O . ASP A 1 497 ? -4.271 -11.478 33.464 1.00 83.00 497 ASP A O 1
ATOM 3890 N N . ALA A 1 498 ? -3.403 -13.028 34.806 1.00 83.50 498 ALA A N 1
ATOM 3891 C CA . ALA A 1 498 ? -4.645 -13.806 34.868 1.00 83.50 498 ALA A CA 1
ATOM 3892 C C . ALA A 1 498 ? -5.848 -13.037 35.460 1.00 83.50 498 ALA A C 1
ATOM 3894 O O . ALA A 1 498 ? -6.990 -13.397 35.175 1.00 83.50 498 ALA A O 1
ATOM 3895 N N . SER A 1 499 ? -5.615 -12.007 36.279 1.00 85.12 499 SER A N 1
ATOM 3896 C CA . SER A 1 499 ? -6.652 -11.093 36.776 1.00 85.12 499 SER A CA 1
ATOM 3897 C C . SER A 1 499 ? -6.999 -10.046 35.720 1.00 85.12 499 SER A C 1
ATOM 3899 O O . SER A 1 499 ? -8.173 -9.891 35.387 1.00 85.12 499 SER A O 1
ATOM 3901 N N . GLY A 1 500 ? -5.984 -9.396 35.142 1.00 87.38 500 GLY A N 1
ATOM 3902 C CA . GLY A 1 500 ? -6.146 -8.427 34.059 1.00 87.38 500 GLY A CA 1
ATOM 3903 C C . GLY A 1 500 ? -6.909 -9.019 32.876 1.00 87.38 500 GLY A C 1
ATOM 3904 O O . GLY A 1 500 ? -7.809 -8.382 32.347 1.00 87.38 500 GLY A O 1
ATOM 3905 N N . PHE A 1 501 ? -6.659 -10.282 32.525 1.00 89.12 501 PHE A N 1
ATOM 3906 C CA . PHE A 1 501 ? -7.358 -10.962 31.433 1.00 89.12 501 PHE A CA 1
ATOM 3907 C C . PHE A 1 501 ? -8.859 -11.153 31.703 1.00 89.12 501 PHE A C 1
ATOM 3909 O O . PHE A 1 501 ? -9.677 -11.025 30.788 1.00 89.12 501 PHE A O 1
ATOM 3916 N N . GLU A 1 502 ? -9.243 -11.452 32.947 1.00 89.81 502 GLU A N 1
ATOM 3917 C CA . GLU A 1 502 ? -10.651 -11.566 33.338 1.00 89.81 502 GLU A CA 1
ATOM 3918 C C . GLU A 1 502 ? -11.354 -10.202 33.303 1.00 89.81 502 GLU A C 1
ATOM 3920 O O . GLU A 1 502 ? -12.453 -10.097 32.748 1.00 89.81 502 GLU A O 1
ATOM 3925 N N . ASP A 1 503 ? -10.698 -9.157 33.813 1.00 91.56 503 ASP A N 1
ATOM 3926 C CA . ASP A 1 503 ? -11.208 -7.783 33.802 1.00 91.56 503 ASP A CA 1
ATOM 3927 C C . ASP A 1 503 ? -11.313 -7.228 32.365 1.00 91.56 503 ASP A C 1
ATOM 3929 O O . ASP A 1 503 ? -12.354 -6.690 31.982 1.00 91.56 503 ASP A O 1
ATOM 3933 N N . LEU A 1 504 ? -10.297 -7.450 31.525 1.00 92.75 504 LEU A N 1
ATOM 3934 C CA . LEU A 1 504 ? -10.283 -7.148 30.089 1.00 92.75 504 LEU A CA 1
ATOM 3935 C C . LEU A 1 504 ? -11.439 -7.842 29.357 1.00 92.75 504 LEU A C 1
ATOM 3937 O O . LEU A 1 504 ? -12.180 -7.198 28.611 1.00 92.75 504 LEU A O 1
ATOM 3941 N N . CYS A 1 505 ? -11.644 -9.143 29.599 1.00 91.88 505 CYS A N 1
ATOM 3942 C CA . CYS A 1 505 ? -12.781 -9.880 29.047 1.00 91.88 505 CYS A CA 1
ATOM 3943 C C . CYS A 1 505 ? -14.123 -9.272 29.480 1.00 91.88 505 CYS A C 1
ATOM 3945 O O . CYS A 1 505 ? -15.049 -9.196 28.670 1.00 91.88 505 CYS A O 1
ATOM 3947 N N . GLN A 1 506 ? -14.254 -8.854 30.743 1.00 91.94 506 GLN A N 1
ATOM 3948 C CA . GLN A 1 506 ? -15.474 -8.223 31.244 1.00 91.94 506 GLN A CA 1
ATOM 3949 C C . GLN A 1 506 ? -15.720 -6.865 30.574 1.00 91.94 506 GLN A C 1
ATOM 3951 O O . GLN A 1 506 ? -16.835 -6.619 30.109 1.00 91.94 506 GLN A O 1
ATOM 3956 N N . THR A 1 507 ? -14.692 -6.020 30.470 1.00 94.25 507 THR A N 1
ATOM 3957 C CA . THR A 1 507 ? -14.754 -4.724 29.781 1.00 94.25 507 THR A CA 1
ATOM 3958 C C . THR A 1 507 ? -15.153 -4.892 28.316 1.00 94.25 507 THR A C 1
ATOM 3960 O O . THR A 1 507 ? -16.105 -4.262 27.861 1.00 94.25 507 THR A O 1
ATOM 3963 N N . ILE A 1 508 ? -14.515 -5.810 27.588 1.00 94.38 508 ILE A N 1
ATOM 3964 C CA . ILE A 1 508 ? -14.813 -6.074 26.174 1.00 94.38 508 ILE A CA 1
ATOM 3965 C C . ILE A 1 508 ? -16.261 -6.536 25.967 1.00 94.38 508 ILE A C 1
ATOM 3967 O O . ILE A 1 508 ? -16.954 -6.008 25.094 1.00 94.38 508 ILE A O 1
ATOM 3971 N N . LEU A 1 509 ? -16.748 -7.472 26.790 1.00 91.75 509 LEU A N 1
ATOM 3972 C CA . LEU A 1 509 ? -18.132 -7.960 26.726 1.00 91.75 509 LEU A CA 1
ATOM 3973 C C . LEU A 1 509 ? -19.166 -6.892 27.130 1.00 91.75 509 LEU A C 1
ATOM 3975 O O . LEU A 1 509 ? -20.327 -6.989 26.729 1.00 91.75 509 LEU A O 1
ATOM 3979 N N . GLN A 1 510 ? -18.765 -5.884 27.909 1.00 92.50 510 GLN A N 1
ATOM 3980 C CA . GLN A 1 510 ? -19.596 -4.732 28.260 1.00 92.50 510 GLN A CA 1
ATOM 3981 C C . GLN A 1 510 ? -19.625 -3.672 27.145 1.00 92.50 510 GLN A C 1
ATOM 3983 O O . GLN A 1 510 ? -20.692 -3.121 26.869 1.00 92.50 510 GLN A O 1
ATOM 3988 N N . THR A 1 511 ? -18.486 -3.382 26.509 1.00 95.81 511 THR A N 1
ATOM 3989 C CA . THR A 1 511 ? -18.367 -2.317 25.500 1.00 95.81 511 THR A CA 1
ATOM 3990 C C . THR A 1 511 ? -18.847 -2.748 24.112 1.00 95.81 511 THR A C 1
ATOM 3992 O O . THR A 1 511 ? -19.547 -1.980 23.449 1.00 95.81 511 THR A O 1
ATOM 3995 N N . PHE A 1 512 ? -18.484 -3.950 23.647 1.00 96.81 512 PHE A N 1
ATOM 3996 C CA . PHE A 1 512 ? -18.583 -4.332 22.231 1.00 96.81 512 PHE A CA 1
ATOM 3997 C C . PHE A 1 512 ? -19.617 -5.454 21.994 1.00 96.81 512 PHE A C 1
ATOM 3999 O O . PHE A 1 512 ? -19.256 -6.626 21.874 1.00 96.81 512 PHE A O 1
ATOM 4006 N N . PRO A 1 513 ? -20.922 -5.135 21.866 1.00 94.38 513 PRO A N 1
ATOM 4007 C CA . PRO A 1 513 ? -21.997 -6.136 21.821 1.00 94.38 513 PRO A CA 1
ATOM 4008 C C . PRO A 1 513 ? -22.023 -7.006 20.552 1.00 94.38 513 PRO A C 1
ATOM 4010 O O . PRO A 1 513 ? -22.755 -7.994 20.512 1.00 94.38 513 PRO A O 1
ATOM 4013 N N . SER A 1 514 ? -21.268 -6.629 19.516 1.00 96.25 514 SER A N 1
ATOM 4014 C CA . SER A 1 514 ? -21.190 -7.334 18.227 1.00 96.25 514 SER A CA 1
ATOM 4015 C C . SER A 1 514 ? -19.872 -8.093 18.030 1.00 96.25 514 SER A C 1
ATOM 4017 O O . SER A 1 514 ? -19.696 -8.713 16.978 1.00 96.25 514 SER A O 1
ATOM 4019 N N . LEU A 1 515 ? -18.960 -8.054 19.012 1.00 97.31 515 LEU A N 1
ATOM 4020 C CA . LEU A 1 515 ? -17.609 -8.583 18.854 1.00 97.31 515 LEU A CA 1
ATOM 4021 C C . LEU A 1 515 ? -17.624 -10.108 18.714 1.00 97.31 515 LEU A C 1
ATOM 4023 O O . LEU A 1 515 ? -18.234 -10.822 19.510 1.00 97.31 515 LEU A O 1
ATOM 4027 N N . LYS A 1 516 ? -16.934 -10.598 17.685 1.00 95.69 516 LYS A N 1
ATOM 4028 C CA . LYS A 1 516 ? -16.818 -12.021 17.337 1.00 95.69 516 LYS A CA 1
ATOM 4029 C C . LYS A 1 516 ? -15.416 -12.541 17.596 1.00 95.69 516 LYS A C 1
ATOM 4031 O O . LYS A 1 516 ? -15.277 -13.695 17.991 1.00 95.69 516 LYS A O 1
ATOM 4036 N N . LYS A 1 517 ? -14.404 -11.694 17.383 1.00 95.81 517 LYS A N 1
ATOM 4037 C CA . LYS A 1 517 ? -12.994 -12.027 17.545 1.00 95.81 517 LYS A CA 1
ATOM 4038 C C . LYS A 1 517 ? -12.245 -10.955 18.333 1.00 95.81 517 LYS A C 1
ATOM 4040 O O . LYS A 1 517 ? -12.336 -9.767 18.036 1.00 95.81 517 LYS A O 1
ATOM 4045 N N . LEU A 1 518 ? -11.485 -11.410 19.317 1.00 95.25 518 LEU A N 1
ATOM 4046 C CA . LEU A 1 518 ? -10.482 -10.662 20.056 1.00 95.25 518 LEU A CA 1
ATOM 4047 C C . LEU A 1 518 ? -9.120 -11.298 19.766 1.00 95.25 518 LEU A C 1
ATOM 4049 O O . LEU A 1 518 ? -8.970 -12.505 19.944 1.00 95.25 518 LEU A O 1
ATOM 4053 N N . ARG A 1 519 ? -8.133 -10.508 19.348 1.00 93.19 519 ARG A N 1
ATOM 4054 C CA . ARG A 1 519 ? -6.733 -10.933 19.247 1.00 93.19 519 ARG A CA 1
ATOM 4055 C C . ARG A 1 519 ? -5.907 -10.121 20.238 1.00 93.19 519 ARG A C 1
ATOM 4057 O O . ARG A 1 519 ? -5.926 -8.893 20.184 1.00 93.19 519 ARG A O 1
ATOM 4064 N N . ILE A 1 520 ? -5.224 -10.802 21.148 1.00 91.50 520 ILE A N 1
ATOM 4065 C CA . ILE A 1 520 ? -4.299 -10.202 22.110 1.00 91.50 520 ILE A CA 1
ATOM 4066 C C . ILE A 1 520 ? -2.894 -10.520 21.614 1.00 91.50 520 ILE A C 1
ATOM 4068 O O . ILE A 1 520 ? -2.516 -11.689 21.518 1.00 91.50 520 ILE A O 1
ATOM 4072 N N . PHE A 1 521 ? -2.162 -9.473 21.256 1.00 88.50 521 PHE A N 1
ATOM 4073 C CA . PHE A 1 521 ? -0.811 -9.551 20.733 1.00 88.50 521 PHE A CA 1
ATOM 4074 C C . PHE A 1 521 ? 0.213 -9.282 21.836 1.00 88.50 521 PHE A C 1
ATOM 4076 O O . PHE A 1 521 ? 0.027 -8.384 22.657 1.00 88.50 521 PHE A O 1
ATOM 4083 N N . SER A 1 522 ? 1.289 -10.064 21.824 1.00 79.69 522 SER A N 1
ATOM 4084 C CA . SER A 1 522 ? 2.491 -9.881 22.643 1.00 79.69 522 SER A CA 1
ATOM 4085 C C . SER A 1 522 ? 3.725 -10.026 21.744 1.00 79.69 522 SER A C 1
ATOM 4087 O O . SER A 1 522 ? 3.675 -10.686 20.698 1.00 79.69 522 SER A O 1
ATOM 4089 N N . ASP A 1 523 ? 4.813 -9.372 22.135 1.00 70.81 523 ASP A N 1
ATOM 4090 C CA . ASP A 1 523 ? 6.142 -9.490 21.538 1.00 70.81 523 ASP A CA 1
ATOM 4091 C C . ASP A 1 523 ? 6.923 -10.701 22.088 1.00 70.81 523 ASP A C 1
ATOM 4093 O O . ASP A 1 523 ? 7.852 -11.189 21.433 1.00 70.81 523 ASP A O 1
ATOM 4097 N N . GLU A 1 524 ? 6.524 -11.251 23.243 1.00 67.31 524 GLU A N 1
ATOM 4098 C CA . GLU A 1 524 ? 7.060 -12.522 23.721 1.00 67.31 524 GLU A CA 1
ATOM 4099 C C . GLU A 1 524 ? 6.713 -13.667 22.750 1.00 67.31 524 GLU A C 1
ATOM 4101 O O . GLU A 1 524 ? 5.594 -13.807 22.252 1.00 67.31 524 GLU A O 1
ATOM 4106 N N . MET A 1 525 ? 7.687 -14.556 22.524 1.00 55.03 525 MET A N 1
ATOM 4107 C CA . MET A 1 525 ? 7.559 -15.759 21.688 1.00 55.03 525 MET A CA 1
ATOM 4108 C C . MET A 1 525 ? 6.693 -16.839 22.365 1.00 55.03 525 MET A C 1
ATOM 4110 O O . MET A 1 525 ? 7.167 -17.918 22.740 1.00 55.03 525 MET A O 1
ATOM 4114 N N . GLY A 1 526 ? 5.406 -16.537 22.529 1.00 61.53 526 GLY A N 1
ATOM 4115 C CA . GLY A 1 526 ? 4.370 -17.466 22.956 1.00 61.53 526 GLY A CA 1
ATOM 4116 C C . GLY A 1 526 ? 4.002 -18.483 21.871 1.00 61.53 526 GLY A C 1
ATOM 4117 O O . GLY A 1 526 ? 4.320 -18.339 20.694 1.00 61.53 526 GLY A O 1
ATOM 4118 N N . MET A 1 527 ? 3.298 -19.542 22.273 1.00 60.09 527 MET A N 1
ATOM 4119 C CA . MET A 1 527 ? 2.587 -20.399 21.321 1.00 60.09 527 MET A CA 1
ATOM 4120 C C . MET A 1 527 ? 1.254 -19.734 20.989 1.00 60.09 527 MET A C 1
ATOM 4122 O O . MET A 1 527 ? 0.432 -19.607 21.896 1.00 60.09 527 MET A O 1
ATOM 4126 N N . ASP A 1 528 ? 1.019 -19.375 19.725 1.00 77.38 528 ASP A N 1
ATOM 4127 C CA . ASP A 1 528 ? -0.285 -18.858 19.297 1.00 77.38 528 ASP A CA 1
ATOM 4128 C C . ASP A 1 528 ? -1.394 -19.858 19.674 1.00 77.38 528 ASP A C 1
ATOM 4130 O O . ASP A 1 528 ? -1.304 -21.058 19.373 1.00 77.38 528 ASP A O 1
ATOM 4134 N N . TYR A 1 529 ? -2.448 -19.395 20.349 1.00 82.88 529 TYR A N 1
ATOM 4135 C CA . TYR A 1 529 ? -3.540 -20.273 20.769 1.00 82.88 529 TYR A CA 1
ATOM 4136 C C . TYR A 1 529 ? -4.893 -19.568 20.843 1.00 82.88 529 TYR A C 1
ATOM 4138 O O . TYR A 1 529 ? -5.008 -18.394 21.186 1.00 82.88 529 TYR A O 1
ATOM 4146 N N . THR A 1 530 ? -5.946 -20.327 20.541 1.00 86.31 530 THR A N 1
ATOM 4147 C CA . THR A 1 530 ? -7.328 -19.838 20.495 1.00 86.31 530 THR A CA 1
ATOM 4148 C C . THR A 1 530 ? -8.190 -20.466 21.586 1.00 86.31 530 THR A C 1
ATOM 4150 O O . THR A 1 530 ? -8.149 -21.683 21.795 1.00 86.31 530 THR A O 1
ATOM 4153 N N . MET A 1 531 ? -9.049 -19.666 22.211 1.00 90.75 531 MET A N 1
ATOM 4154 C CA . MET A 1 531 ? -10.106 -20.098 23.124 1.00 90.75 531 MET A CA 1
ATOM 4155 C C . MET A 1 531 ? -11.458 -19.457 22.760 1.00 90.75 531 MET A C 1
ATOM 4157 O O . MET A 1 531 ? -11.560 -18.642 21.847 1.00 90.75 531 MET A O 1
ATOM 4161 N N . GLN A 1 532 ? -12.520 -19.860 23.459 1.00 88.31 532 GLN A N 1
ATOM 4162 C CA . GLN A 1 532 ? -13.892 -19.415 23.204 1.00 88.31 532 GLN A CA 1
ATOM 4163 C C . GLN A 1 532 ? -14.574 -19.032 24.521 1.00 88.31 532 GLN A C 1
ATOM 4165 O O . GLN A 1 532 ? -14.670 -19.862 25.429 1.00 88.31 532 GLN A O 1
ATOM 4170 N N . ARG A 1 533 ? -15.086 -17.799 24.622 1.00 85.12 533 ARG A N 1
ATOM 4171 C CA . ARG A 1 533 ? -15.743 -17.265 25.828 1.00 85.12 533 ARG A CA 1
ATOM 4172 C C . ARG A 1 533 ? -17.091 -16.646 25.468 1.00 85.12 533 ARG A C 1
ATOM 4174 O O . ARG A 1 533 ? -17.164 -15.568 24.900 1.00 85.12 533 ARG A O 1
ATOM 4181 N N . GLY A 1 534 ? -18.188 -17.341 25.773 1.00 78.44 534 GLY A N 1
ATOM 4182 C CA . GLY A 1 534 ? -19.546 -16.823 25.528 1.00 78.44 534 GLY A CA 1
ATOM 4183 C C . GLY A 1 534 ? -19.926 -16.615 24.051 1.00 78.44 534 GLY A C 1
ATOM 4184 O O . GLY A 1 534 ? -20.954 -16.003 23.788 1.00 78.44 534 GLY A O 1
ATOM 4185 N N . GLY A 1 535 ? -19.133 -17.133 23.106 1.00 83.38 535 GLY A N 1
ATOM 4186 C CA . GLY A 1 535 ? -19.283 -16.902 21.663 1.00 83.38 535 GLY A CA 1
ATOM 4187 C C . GLY A 1 535 ? -18.252 -15.936 21.065 1.00 83.38 535 GLY A C 1
ATOM 4188 O O . GLY A 1 535 ? -18.204 -15.815 19.845 1.00 83.38 535 GLY A O 1
ATOM 4189 N N . LEU A 1 536 ? -17.426 -15.299 21.902 1.00 92.94 536 LEU A N 1
ATOM 4190 C CA . LEU A 1 536 ? -16.232 -14.563 21.490 1.00 92.94 536 LEU A CA 1
ATOM 4191 C C . LEU A 1 536 ? -15.072 -15.544 21.263 1.00 92.94 536 LEU A C 1
ATOM 4193 O O . LEU A 1 536 ? -14.688 -16.272 22.185 1.00 92.94 536 LEU A O 1
ATOM 4197 N N . GLU A 1 537 ? -14.506 -15.538 20.058 1.00 95.12 537 GLU A N 1
ATOM 4198 C CA . GLU A 1 537 ? -13.201 -16.129 19.762 1.00 95.12 537 GLU A CA 1
ATOM 4199 C C . GLU A 1 537 ? -12.114 -15.236 20.360 1.00 95.12 537 GLU A C 1
ATOM 4201 O O . GLU A 1 537 ? -12.078 -14.042 20.076 1.00 95.12 537 GLU A O 1
ATOM 4206 N N . ILE A 1 538 ? -11.243 -15.800 21.195 1.00 94.25 538 ILE A N 1
ATOM 4207 C CA . ILE A 1 538 ? -10.082 -15.095 21.744 1.00 94.25 538 ILE A CA 1
ATOM 4208 C C . ILE A 1 538 ? -8.837 -15.810 21.242 1.00 94.25 538 ILE A C 1
ATOM 4210 O O . ILE A 1 538 ? -8.674 -17.004 21.489 1.00 94.25 538 ILE A O 1
ATOM 4214 N N . GLU A 1 539 ? -7.974 -15.090 20.546 1.00 92.12 539 GLU A N 1
ATOM 4215 C CA . GLU A 1 539 ? -6.692 -15.561 20.038 1.00 92.12 539 GLU A CA 1
ATOM 4216 C C . GLU A 1 539 ? -5.570 -14.813 20.752 1.00 92.12 539 GLU A C 1
ATOM 4218 O O . GLU A 1 539 ? -5.571 -13.586 20.798 1.00 92.12 539 GLU A O 1
ATOM 4223 N N . PHE A 1 540 ? -4.615 -15.549 21.301 1.00 88.44 540 PHE A N 1
ATOM 4224 C CA . PHE A 1 540 ? -3.321 -15.004 21.681 1.00 88.44 540 PHE A CA 1
ATOM 4225 C C . PHE A 1 540 ? -2.386 -15.238 20.504 1.00 88.44 540 PHE A C 1
ATOM 4227 O O . PHE A 1 540 ? -2.271 -16.378 20.046 1.00 88.44 540 PHE A O 1
ATOM 4234 N N . ALA A 1 541 ? -1.777 -14.166 20.012 1.00 84.12 541 ALA A N 1
ATOM 4235 C CA . ALA A 1 541 ? -0.939 -14.176 18.825 1.00 84.12 541 ALA A CA 1
ATOM 4236 C C . ALA A 1 541 ? 0.394 -13.482 19.109 1.00 84.12 541 ALA A C 1
ATOM 4238 O O . ALA A 1 541 ? 0.450 -12.458 19.786 1.00 84.12 541 ALA A O 1
ATOM 4239 N N . SER A 1 542 ? 1.465 -14.026 18.553 1.00 79.44 542 SER A N 1
ATOM 4240 C CA . SER A 1 542 ? 2.741 -13.329 18.436 1.00 79.44 542 SER A CA 1
ATOM 4241 C C . SER A 1 542 ? 2.730 -12.386 17.225 1.00 79.44 542 SER A C 1
ATOM 4243 O O . SER A 1 542 ? 2.098 -12.657 16.201 1.00 79.44 542 SER A O 1
ATOM 4245 N N . PHE A 1 543 ? 3.431 -11.257 17.327 1.00 74.31 543 PHE A N 1
ATOM 4246 C CA . PHE A 1 543 ? 3.662 -10.346 16.204 1.00 74.31 543 PHE A CA 1
ATOM 4247 C C . PHE A 1 543 ? 5.119 -9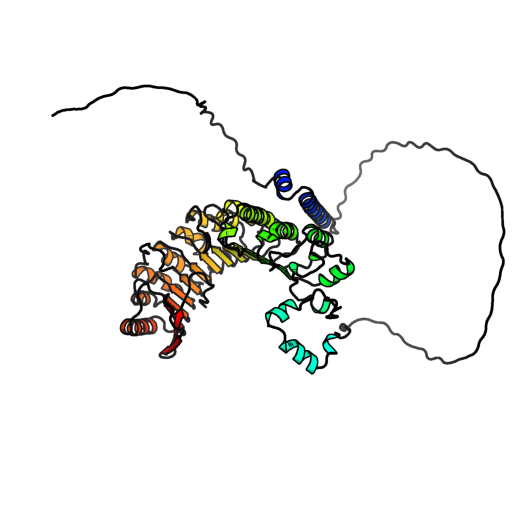.893 16.199 1.00 74.31 543 PHE A C 1
ATOM 4249 O O . PHE A 1 543 ? 5.641 -9.421 17.203 1.00 74.31 543 PHE A O 1
ATOM 4256 N N . ASN A 1 544 ? 5.769 -10.023 15.042 1.00 67.06 544 ASN A N 1
ATOM 4257 C CA . ASN A 1 544 ? 7.111 -9.513 14.818 1.00 67.06 544 ASN A CA 1
ATOM 4258 C C . ASN A 1 544 ? 7.068 -8.247 13.952 1.00 67.06 544 ASN A C 1
ATOM 4260 O O . ASN A 1 544 ? 6.577 -8.269 12.817 1.00 67.06 544 ASN A O 1
ATOM 4264 N N . PHE A 1 545 ? 7.607 -7.145 14.473 1.00 62.34 545 PHE A N 1
ATOM 4265 C CA . PHE A 1 545 ? 7.690 -5.876 13.758 1.00 62.34 545 PHE A CA 1
ATOM 4266 C C . PHE A 1 545 ? 8.568 -6.016 12.509 1.00 62.34 545 PHE A C 1
ATOM 4268 O O . PHE A 1 545 ? 9.787 -6.111 12.593 1.00 62.34 545 PHE A O 1
ATOM 4275 N N . GLY A 1 546 ? 7.928 -6.030 11.338 1.00 55.41 546 GLY A N 1
ATOM 4276 C CA . GLY A 1 546 ? 8.590 -6.180 10.039 1.00 55.41 546 GLY A CA 1
ATOM 4277 C C . GLY A 1 546 ? 7.734 -6.929 9.016 1.00 55.41 546 GLY A C 1
ATOM 4278 O O . GLY A 1 546 ? 7.761 -6.578 7.837 1.00 55.41 546 GLY A O 1
ATOM 4279 N N . ASP A 1 547 ? 6.925 -7.887 9.475 1.00 49.78 547 ASP A N 1
ATOM 4280 C CA . ASP A 1 547 ? 6.056 -8.708 8.624 1.00 49.78 547 ASP A CA 1
ATOM 4281 C C . ASP A 1 547 ? 4.722 -8.009 8.264 1.00 49.78 547 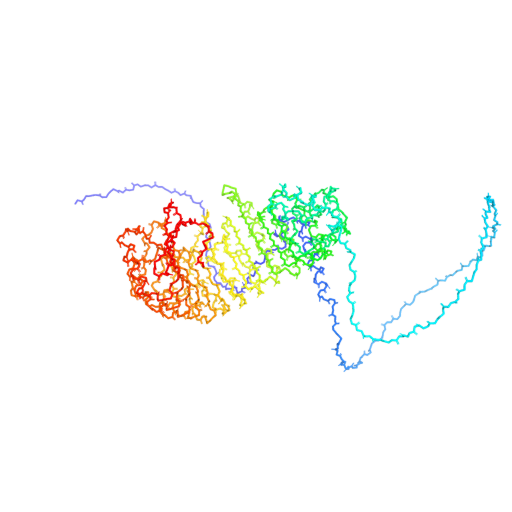ASP A C 1
ATOM 4283 O O . ASP A 1 547 ? 4.281 -7.063 8.927 1.00 49.78 547 ASP A O 1
ATOM 4287 N N . GLU A 1 548 ? 4.047 -8.481 7.204 1.00 55.59 548 GLU A N 1
ATOM 4288 C CA . GLU A 1 548 ? 2.656 -8.094 6.916 1.00 55.59 548 GLU A CA 1
ATOM 4289 C C . GLU A 1 548 ? 1.723 -8.745 7.952 1.00 55.59 548 GLU A C 1
ATOM 4291 O O . GLU A 1 548 ? 1.407 -9.930 7.866 1.00 55.59 548 GLU A O 1
ATOM 4296 N N . VAL A 1 549 ? 1.279 -7.965 8.942 1.00 60.25 549 VAL A N 1
ATOM 4297 C CA . VAL A 1 549 ? 0.319 -8.428 9.955 1.00 60.25 549 VAL A CA 1
ATOM 4298 C C . VAL A 1 549 ? -1.074 -8.553 9.336 1.00 60.25 549 VAL A C 1
ATOM 4300 O O . VAL A 1 549 ? -1.633 -7.569 8.848 1.00 60.25 549 VAL A O 1
ATOM 4303 N N . GLU A 1 550 ? -1.667 -9.746 9.388 1.00 68.12 550 GLU A N 1
ATOM 4304 C CA . GLU A 1 550 ? -3.067 -9.959 8.999 1.00 68.12 550 GLU A CA 1
ATOM 4305 C C . GLU A 1 550 ? -4.008 -9.436 10.105 1.00 68.12 550 GLU A C 1
ATOM 4307 O O . GLU A 1 550 ? -4.333 -10.144 11.061 1.00 68.12 550 GLU A O 1
ATOM 4312 N N . LEU A 1 551 ? -4.417 -8.166 9.982 1.00 74.00 551 LEU A N 1
ATOM 4313 C CA . LEU A 1 551 ? -5.262 -7.444 10.951 1.00 74.00 551 LEU A CA 1
ATOM 4314 C C . LEU A 1 551 ? -6.785 -7.532 10.680 1.00 74.00 551 LEU A C 1
ATOM 4316 O O . LEU A 1 551 ? -7.568 -7.008 11.479 1.00 74.00 551 LEU A O 1
ATOM 4320 N N . ASP A 1 552 ? -7.201 -8.161 9.576 1.00 61.25 552 ASP A N 1
ATOM 4321 C CA . ASP A 1 552 ? -8.610 -8.343 9.167 1.00 61.25 552 ASP A CA 1
ATOM 4322 C C . ASP A 1 552 ? -9.242 -9.640 9.733 1.00 61.25 552 ASP A C 1
ATOM 4324 O O . ASP A 1 552 ? -8.549 -10.684 9.776 1.00 61.25 552 ASP A O 1
#

Sequence (552 aa):
MMSVPTLPPFAPDSDSPSWETHVEGFNSAEHNELSREELIELFGEENMNYIFEVRARQAALTVSCPSPDRRETTAITTSARKTRRYGGSSRVVDGDGATNPTNQSINASSRCATSYMLAAYFEPRISSTDSMTQLEPSPLLGLPTAQWTDIISYLTANDLKSLRLTGSKKSRLAAPPLTSHLQLRMDRAPFFLRDVYFSELQTGKWLAGRRRLTINDADAPICPRKVAYLLSRGYLNGITQVIVHDCHAHAAVVCVLSALPNLSYLKLVDQGNPEEISSVNNRNDLEMMVASLGNMTSLQALDVEFDSVISGRHLMFLQHLVSLKHLRLRGFDLSRGIQNMAGLVHLQSLHLCHGNFYSSPEEDVREEDLLSLMNLRNVQSLHLEGFDCLGDTGLKPFSPSSTMTNLTLKHCQEMSQDCLPSIGRMTSLESLHIVNSAFDDIDIENFESENWIHLNALKKLKSLSLFYVLVDQYDLLDLTGLTSLETLNIAFHDDVDASGFEDLCQTILQTFPSLKKLRIFSDEMGMDYTMQRGGLEIEFASFNFGDEVELD

Nearest PDB structures (foldseek):
  1fs2-assembly1_C  TM=6.704E-01  e=1.056E-04  Homo sapiens
  7xzh-assembly1_F  TM=5.495E-01  e=1.281E-05  Homo sapiens
  3ogm-assembly8_H  TM=4.345E-01  e=5.394E-06  Arabidopsis thaliana
  7z8v-assembly1_F  TM=5.272E-01  e=1.024E-03  Homo sapiens
  8bya-assembly1_E  TM=5.001E-01  e=9.187E-04  Homo sapiens

InterPro domains:
  IPR032675 Leucine-rich repeat domain superfamily [G3DSA:3.80.10.10] (227-364)
  IPR032675 Leucine-rich repeat domain superfamily [G3DSA:3.80.10.10] (365-527)

Solvent-accessible surface area (backbone atoms only — not comparable to full-atom values): 31971 Å² total; per-residue (Å²): 132,88,84,88,89,78,88,87,91,89,85,88,87,92,88,83,85,85,83,83,89,84,90,77,89,80,93,74,89,79,80,87,68,83,48,75,63,60,50,26,73,73,62,35,57,74,54,44,54,49,54,52,50,41,52,53,50,52,54,53,61,72,69,72,68,88,79,97,81,80,92,80,89,85,78,88,84,90,86,89,86,81,91,82,87,86,87,80,88,88,82,89,85,91,87,88,85,90,87,84,89,89,82,86,90,84,90,82,90,87,79,89,80,90,78,91,84,94,83,89,89,79,86,82,92,80,83,89,81,93,79,82,88,85,78,84,82,62,76,78,78,72,62,59,69,70,61,54,55,59,55,54,78,76,49,54,82,64,51,65,63,66,64,50,60,67,64,50,94,84,72,69,57,84,57,44,69,83,46,10,92,37,62,39,53,47,61,71,25,58,69,29,31,58,98,47,86,70,55,70,74,57,50,47,43,56,35,44,73,20,34,33,42,32,36,84,49,55,84,41,58,59,29,45,69,44,48,44,50,39,46,70,72,51,52,45,54,57,30,30,32,41,38,30,38,32,33,50,72,38,21,69,44,51,45,52,54,21,72,44,84,46,31,31,35,42,37,42,30,32,80,63,57,76,82,61,48,71,37,68,65,48,51,49,35,42,55,54,32,49,48,38,48,31,62,31,40,60,22,31,31,44,37,38,41,32,60,50,56,40,64,19,77,54,39,57,27,48,56,47,31,49,52,21,28,32,41,37,43,31,13,26,20,44,52,77,19,51,58,29,52,32,67,32,46,54,22,31,33,43,34,44,28,43,3,47,97,81,34,74,49,95,54,76,51,51,42,71,49,42,49,45,36,56,54,38,66,49,34,24,33,42,34,43,28,49,46,45,63,32,29,45,60,34,47,50,39,55,25,82,25,78,53,26,30,36,42,37,39,30,46,44,46,61,43,38,71,49,31,41,60,34,56,21,56,25,49,44,21,34,31,43,34,41,38,45,66,89,84,57,97,58,87,71,62,51,61,58,57,80,50,43,43,35,45,30,53,22,53,52,22,28,31,41,36,45,23,58,45,58,87,53,66,68,47,53,62,42,38,49,38,30,56,45,24,30,38,41,36,38,26,59,89,64,85,75,45,82,64,52,47,53,52,40,52,51,45,47,64,69,27,34,84,46,47,41,36,37,37,43,42,42,77,60,93,62,80,68,48,75,52,76,58,99,75,28,38,40,32,41,38,62,60,67,96,84,64,90,77,86,78,122

pLDDT: mean 71.05, std 26.58, range [21.06, 98.81]

Organism: NCBI:txid29204

Radius of gyration: 35.85 Å; Cα contacts (8 Å, |Δi|>4): 898; chains: 1; bounding box: 79×90×131 Å